Protein 1ZRX (pdb70)

Organism: Stomoxys calcitrans (NCBI:txid35570)

Solvent-accessible surface area: 3950 Å² total; per-residue (Å²): 250,52,156,134,145,117,117,67,146,93,52,111,131,57,116,91,67,114,47,95,100,66,64,84,84,158,60,72,64,89,116,53,49,65,22,55,56,83,118,89,77,166

CATH classification: 6.10.250.280

GO terms:
  GO:0050832 defense response to fungus (P, IDA)
  GO:0006805 xenobiotic metabolic process (P, IDA)
  GO:0005576 extracellular region (C, TAS)

InterPro domains:
  IPR021037 Stomoxyn [PF11585] (26-65)

Structure (mmCIF, N/CA/C/O backbone):
data_1ZRX
#
_entry.id   1ZRX
#
loop_
_atom_site.group_PDB
_atom_site.id
_atom_site.type_symbol
_atom_site.label_atom_id
_atom_site.label_alt_id
_atom_site.label_comp_id
_atom_site.label_asym_id
_atom_site.label_entity_id
_atom_site.label_seq_id
_atom_site.pdbx_PDB_ins_code
_atom_site.Cartn_x
_atom_site.Cartn_y
_atom_site.Cartn_z
_atom_site.occupancy
_atom_site.B_iso_or_equiv
_atom_site.auth_seq_id
_atom_site.auth_comp_id
_atom_site.auth_asym_id
_atom_site.auth_atom_id
_atom_site.pdbx_PDB_model_num
ATOM 1 N N . ARG A 1 1 ? -28.319 -11.138 4.707 1.00 0.00 1 ARG A N 1
ATOM 2 C CA . ARG A 1 1 ? -28.282 -10.702 3.281 1.00 0.00 1 ARG A CA 1
ATOM 3 C C . ARG A 1 1 ? -28.150 -9.184 3.174 1.00 0.00 1 ARG A C 1
ATOM 4 O O . ARG A 1 1 ? -28.909 -8.532 2.461 1.00 0.00 1 ARG A O 1
ATOM 27 N N . GLY A 1 2 ? -27.179 -8.629 3.893 1.00 0.00 2 GLY A N 1
ATOM 28 C CA . GLY A 1 2 ? -26.959 -7.195 3.870 1.00 0.00 2 GLY A CA 1
ATOM 29 C C . GLY A 1 2 ? -26.333 -6.723 2.574 1.00 0.00 2 GLY A C 1
ATOM 30 O O . GLY A 1 2 ? -25.762 -7.523 1.828 1.00 0.00 2 GLY A O 1
ATOM 3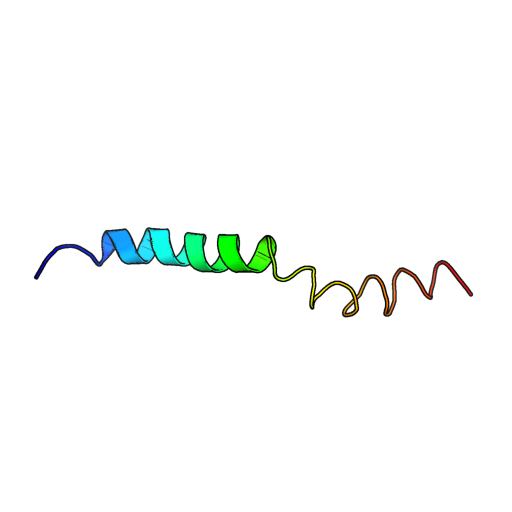4 N N . PHE A 1 3 ? -26.438 -5.422 2.309 1.00 0.00 3 PHE A N 1
ATOM 35 C CA . PHE A 1 3 ? -25.875 -4.823 1.100 1.00 0.00 3 PHE A CA 1
ATOM 36 C C . PHE A 1 3 ? -24.357 -4.646 1.221 1.00 0.00 3 PHE A C 1
ATOM 37 O O . PHE A 1 3 ? -23.816 -3.578 0.925 1.00 0.00 3 PHE A O 1
ATOM 54 N N . ARG A 1 4 ? -23.670 -5.704 1.643 1.00 0.00 4 ARG A N 1
ATOM 55 C CA . ARG A 1 4 ? -22.220 -5.669 1.790 1.00 0.00 4 ARG A CA 1
ATOM 56 C C . ARG A 1 4 ? -21.534 -5.530 0.439 1.00 0.00 4 ARG A C 1
ATOM 57 O O . ARG A 1 4 ? -20.320 -5.420 0.369 1.00 0.00 4 ARG A O 1
ATOM 78 N N . LYS A 1 5 ? -22.318 -5.520 -0.633 1.00 0.00 5 LYS A N 1
ATOM 79 C CA . LYS A 1 5 ? -21.767 -5.373 -1.970 1.00 0.00 5 LYS A CA 1
ATOM 80 C C . LYS A 1 5 ? -21.099 -4.007 -2.120 1.00 0.00 5 LYS A C 1
ATOM 81 O O . LYS A 1 5 ? -20.000 -3.902 -2.667 1.00 0.00 5 LYS A O 1
ATOM 100 N N . HIS A 1 6 ? -21.754 -2.956 -1.619 1.00 0.00 6 HIS A N 1
ATOM 101 C CA . HIS A 1 6 ? -21.178 -1.617 -1.708 1.00 0.00 6 HIS A CA 1
ATOM 102 C C . HIS A 1 6 ? -20.079 -1.446 -0.663 1.00 0.00 6 HIS A C 1
ATOM 103 O O . HIS A 1 6 ? -19.199 -0.602 -0.806 1.00 0.00 6 HIS A O 1
ATOM 118 N N . PHE A 1 7 ? -20.120 -2.283 0.371 1.00 0.00 7 PHE A N 1
ATOM 119 C CA . PHE A 1 7 ? -19.115 -2.251 1.425 1.00 0.00 7 PHE A CA 1
ATOM 120 C C . PHE A 1 7 ? -17.814 -2.869 0.920 1.00 0.00 7 PHE A C 1
ATOM 121 O O . PHE A 1 7 ? -16.730 -2.345 1.158 1.00 0.00 7 PHE A O 1
ATOM 138 N N . ASN A 1 8 ? -17.947 -3.981 0.206 1.00 0.00 8 ASN A N 1
ATOM 139 C CA . ASN A 1 8 ? -16.808 -4.692 -0.359 1.00 0.00 8 ASN A CA 1
ATOM 140 C C . ASN A 1 8 ? -16.057 -3.782 -1.318 1.00 0.00 8 ASN A C 1
ATOM 141 O O . ASN A 1 8 ? -14.842 -3.882 -1.469 1.00 0.00 8 ASN A O 1
ATOM 152 N N . LYS A 1 9 ? -16.794 -2.875 -1.950 1.00 0.00 9 LYS A N 1
ATOM 153 C CA . LYS A 1 9 ? -16.202 -1.918 -2.875 1.00 0.00 9 LYS A CA 1
ATOM 154 C C . LYS A 1 9 ? -15.184 -1.061 -2.131 1.00 0.00 9 LYS A C 1
ATOM 155 O O . LYS A 1 9 ? -14.082 -0.808 -2.619 1.00 0.00 9 LYS A O 1
ATOM 174 N N . LEU A 1 10 ? -15.559 -0.648 -0.925 1.00 0.00 10 LEU A N 1
ATOM 175 C CA . LEU A 1 10 ? -14.683 0.147 -0.076 1.00 0.00 10 LEU A CA 1
ATOM 176 C C . LEU A 1 10 ? -13.516 -0.726 0.347 1.00 0.00 10 LEU A C 1
ATOM 177 O O . LEU A 1 10 ? -12.367 -0.285 0.394 1.00 0.00 10 LEU A O 1
ATOM 193 N N . VAL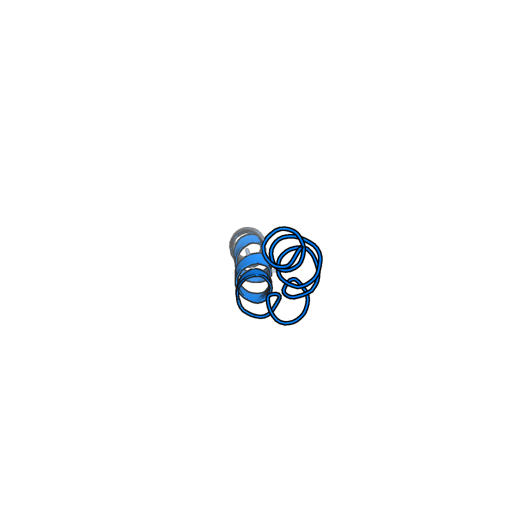 A 1 11 ? -13.840 -1.983 0.640 1.00 0.00 11 VAL A N 1
ATOM 194 C CA . VAL A 1 11 ? -12.851 -2.964 1.048 1.00 0.00 11 VAL A CA 1
ATOM 195 C C . VAL A 1 11 ? -11.769 -3.094 -0.010 1.00 0.00 11 VAL A C 1
ATOM 196 O O . VAL A 1 11 ? -10.612 -3.285 0.313 1.00 0.00 11 VAL A O 1
ATOM 209 N N . LYS A 1 12 ? -12.150 -2.968 -1.278 1.00 0.00 12 LYS A N 1
ATOM 210 C CA . LYS A 1 12 ? -11.190 -3.056 -2.375 1.00 0.00 12 LYS A CA 1
ATOM 211 C C . LYS A 1 12 ? -10.112 -1.994 -2.216 1.00 0.00 12 LYS A C 1
ATOM 212 O O . LYS A 1 12 ? -8.942 -2.220 -2.521 1.00 0.00 12 LYS A O 1
ATOM 231 N N . LYS A 1 13 ? -10.508 -0.841 -1.714 1.00 0.00 13 LYS A N 1
ATOM 232 C CA . LYS A 1 13 ? -9.573 0.241 -1.477 1.00 0.00 13 LYS A CA 1
ATOM 233 C C . LYS A 1 13 ? -8.788 -0.065 -0.205 1.00 0.00 13 LYS A C 1
ATOM 234 O O . LYS A 1 13 ? -7.586 0.178 -0.126 1.00 0.00 13 LYS A O 1
ATOM 253 N N . VAL A 1 14 ? -9.492 -0.627 0.775 1.00 0.00 14 VAL A N 1
ATOM 254 C CA . VAL A 1 14 ? -8.902 -1.000 2.055 1.00 0.00 14 VAL A CA 1
ATOM 255 C C . VAL A 1 14 ? -7.776 -2.020 1.891 1.00 0.00 14 VAL A C 1
ATOM 256 O O . VAL A 1 14 ? -6.748 -1.908 2.539 1.00 0.00 14 VAL A O 1
ATOM 269 N N . LYS A 1 15 ? -7.968 -3.017 1.030 1.00 0.00 15 LYS A N 1
ATOM 270 C CA . LYS A 1 15 ? -6.953 -4.040 0.822 1.00 0.00 15 LYS A CA 1
ATOM 271 C C . LYS A 1 15 ? -5.669 -3.401 0.316 1.00 0.00 15 LYS A C 1
ATOM 272 O O . LYS A 1 15 ? -4.572 -3.801 0.708 1.00 0.00 15 LYS A O 1
ATOM 291 N N . HIS A 1 16 ? -5.803 -2.375 -0.521 1.00 0.00 16 HIS A N 1
ATOM 292 C CA . HIS A 1 16 ? -4.634 -1.670 -1.020 1.00 0.00 16 HIS A CA 1
ATOM 293 C C . HIS A 1 16 ? -4.044 -0.817 0.088 1.00 0.00 16 HIS A C 1
ATOM 294 O O . HIS A 1 16 ? -2.842 -0.737 0.232 1.00 0.00 16 HIS A O 1
ATOM 309 N N . THR A 1 17 ? -4.902 -0.186 0.878 1.00 0.00 17 THR A N 1
ATOM 310 C CA . THR A 1 17 ? -4.445 0.648 1.980 1.00 0.00 17 THR A CA 1
ATOM 311 C C . THR A 1 17 ? -3.587 -0.174 2.932 1.00 0.00 17 THR A C 1
ATOM 312 O O . THR A 1 17 ? -2.518 0.257 3.357 1.00 0.00 17 THR A O 1
ATOM 323 N N . ILE A 1 18 ? -4.053 -1.377 3.240 1.00 0.00 18 ILE A N 1
ATOM 324 C CA . ILE A 1 18 ? -3.329 -2.278 4.118 1.00 0.00 18 ILE A CA 1
ATOM 325 C C . ILE A 1 18 ? -1.982 -2.629 3.500 1.00 0.00 18 ILE A C 1
ATOM 326 O O . ILE A 1 18 ? -0.946 -2.588 4.164 1.00 0.00 18 ILE A O 1
ATOM 342 N N . SER A 1 19 ? -2.011 -2.959 2.211 1.00 0.00 19 SER A N 1
ATOM 343 C CA . SER A 1 19 ? -0.801 -3.312 1.482 1.00 0.00 19 SER A CA 1
ATOM 344 C C . SER A 1 19 ? 0.159 -2.135 1.394 1.00 0.00 19 SER A C 1
ATOM 345 O O . SER A 1 19 ? 1.225 -2.179 1.926 1.00 0.00 19 SER A O 1
ATOM 353 N N . GLU A 1 20 ? -0.219 -1.096 0.690 1.00 0.00 20 GLU A N 1
ATOM 354 C CA . GLU A 1 20 ? 0.631 0.077 0.508 1.00 0.00 20 GLU A CA 1
ATOM 355 C C . GLU A 1 20 ? 1.328 0.520 1.802 1.00 0.00 20 GLU A C 1
ATOM 356 O O . GLU A 1 20 ? 2.465 0.987 1.764 1.00 0.00 20 GLU A O 1
ATOM 368 N N . THR A 1 21 ? 0.651 0.398 2.934 1.00 0.00 21 THR A N 1
ATOM 369 C CA . THR A 1 21 ? 1.228 0.823 4.208 1.00 0.00 21 THR A CA 1
ATOM 370 C C . THR A 1 21 ? 2.293 -0.149 4.750 1.00 0.00 21 THR A C 1
ATOM 371 O O . THR A 1 21 ? 3.380 0.276 5.138 1.00 0.00 21 THR A O 1
ATOM 382 N N . ALA A 1 22 ? 1.970 -1.439 4.826 1.00 0.00 22 ALA A N 1
ATOM 383 C CA . ALA A 1 22 ? 2.904 -2.433 5.390 1.00 0.00 22 ALA A CA 1
ATOM 384 C C . ALA A 1 22 ? 3.704 -3.217 4.341 1.00 0.00 22 ALA A C 1
ATOM 385 O O . ALA A 1 22 ? 4.640 -3.939 4.675 1.00 0.00 22 ALA A O 1
ATOM 392 N N . HIS A 1 23 ? 3.333 -3.090 3.088 1.00 0.00 23 HIS A N 1
ATOM 393 C CA . HIS A 1 23 ? 4.004 -3.819 2.012 1.00 0.00 23 HIS A CA 1
ATOM 394 C C . HIS A 1 23 ? 5.397 -3.277 1.768 1.00 0.00 23 HIS A C 1
ATOM 395 O O . HIS A 1 23 ? 6.175 -3.886 1.052 1.00 0.00 23 HIS A O 1
ATOM 410 N N . VAL A 1 24 ? 5.721 -2.147 2.384 1.00 0.00 24 VAL A N 1
ATOM 411 C CA . VAL A 1 24 ? 7.048 -1.560 2.235 1.00 0.00 24 VAL A CA 1
ATOM 412 C C . VAL A 1 24 ? 8.115 -2.516 2.753 1.00 0.00 24 VAL A C 1
ATOM 413 O O . VAL A 1 24 ? 9.231 -2.533 2.255 1.00 0.00 24 VAL A O 1
ATOM 426 N N . ALA A 1 25 ? 7.758 -3.323 3.745 1.00 0.00 25 ALA A N 1
ATOM 427 C CA . ALA A 1 25 ? 8.690 -4.294 4.313 1.00 0.00 25 ALA A CA 1
ATOM 428 C C . ALA A 1 25 ? 9.134 -5.302 3.253 1.00 0.00 25 ALA A C 1
ATOM 429 O O . ALA A 1 25 ? 10.181 -5.934 3.377 1.00 0.00 25 ALA A O 1
ATOM 436 N N . LYS A 1 26 ? 8.316 -5.449 2.218 1.00 0.00 26 LYS A N 1
ATOM 437 C CA . LYS A 1 26 ? 8.599 -6.377 1.125 1.00 0.00 26 LYS A CA 1
ATOM 438 C C . LYS A 1 26 ? 9.138 -5.627 -0.094 1.00 0.00 26 LYS A C 1
ATOM 439 O O . LYS A 1 26 ? 10.173 -5.975 -0.658 1.00 0.00 26 LYS A O 1
ATOM 458 N N . ASP A 1 27 ? 8.399 -4.600 -0.488 1.00 0.00 27 ASP A N 1
ATOM 459 C CA . ASP A 1 27 ? 8.730 -3.766 -1.633 1.00 0.00 27 ASP A CA 1
ATOM 460 C C . ASP A 1 27 ? 10.052 -3.041 -1.430 1.00 0.00 27 ASP A C 1
ATOM 461 O O . ASP A 1 27 ? 10.670 -2.576 -2.386 1.00 0.00 27 ASP A O 1
ATOM 470 N N . THR A 1 28 ? 10.475 -2.932 -0.177 1.00 0.00 28 THR A N 1
ATOM 471 C CA . THR A 1 28 ? 11.717 -2.245 0.147 1.00 0.00 28 THR A CA 1
ATOM 472 C C . THR A 1 28 ? 12.890 -2.796 -0.660 1.00 0.00 28 THR A C 1
ATOM 473 O O . THR A 1 28 ? 13.738 -2.036 -1.093 1.00 0.00 28 THR A O 1
ATOM 484 N N . ALA A 1 29 ? 12.942 -4.111 -0.853 1.00 0.00 29 ALA A N 1
ATOM 485 C CA . ALA A 1 29 ? 14.040 -4.722 -1.606 1.00 0.00 29 ALA A CA 1
ATOM 486 C C . ALA A 1 29 ? 13.624 -5.097 -3.027 1.00 0.00 29 ALA A C 1
ATOM 487 O O . ALA A 1 29 ? 14.282 -5.903 -3.683 1.00 0.00 29 ALA A O 1
ATOM 494 N N . VAL A 1 30 ? 12.545 -4.497 -3.506 1.00 0.00 30 VAL A N 1
ATOM 495 C CA . VAL A 1 30 ? 12.069 -4.759 -4.858 1.00 0.00 30 VAL A CA 1
ATOM 496 C C . VAL A 1 30 ? 12.724 -3.793 -5.835 1.00 0.00 30 VAL A C 1
ATOM 497 O O . VAL A 1 30 ? 13.202 -4.190 -6.896 1.00 0.00 30 VAL A O 1
ATOM 510 N N . ILE A 1 31 ? 12.751 -2.521 -5.459 1.00 0.00 31 ILE A N 1
ATOM 511 C CA . ILE A 1 31 ? 13.355 -1.489 -6.289 1.00 0.00 31 ILE A CA 1
ATOM 512 C C . ILE A 1 31 ? 14.318 -0.633 -5.476 1.00 0.00 31 ILE A C 1
ATOM 513 O O . ILE A 1 31 ? 15.419 -0.349 -5.923 1.00 0.00 31 ILE A O 1
ATOM 529 N N . ALA A 1 32 ? 13.905 -0.224 -4.283 1.00 0.00 32 ALA A N 1
ATOM 530 C CA . ALA A 1 32 ? 14.756 0.602 -3.431 1.00 0.00 32 ALA A CA 1
ATOM 531 C C . ALA A 1 32 ? 16.084 -0.098 -3.143 1.00 0.00 32 ALA A C 1
ATOM 532 O O . ALA A 1 32 ? 17.132 0.307 -3.636 1.00 0.00 32 ALA A O 1
ATOM 539 N N . GLY A 1 33 ? 16.026 -1.159 -2.360 1.00 0.00 33 GLY A N 1
ATOM 540 C CA . GLY A 1 33 ? 17.209 -1.918 -2.020 1.00 0.00 33 GLY A CA 1
ATOM 541 C C . GLY A 1 33 ? 17.526 -2.982 -3.047 1.00 0.00 33 GLY A C 1
ATOM 542 O O . GLY A 1 33 ? 18.018 -4.055 -2.703 1.00 0.00 33 GLY A O 1
ATOM 546 N N . SER A 1 34 ? 17.252 -2.688 -4.311 1.00 0.00 34 SER A N 1
ATOM 547 C CA . SER A 1 34 ? 17.522 -3.635 -5.382 1.00 0.00 34 SER A CA 1
ATOM 548 C C . SER A 1 34 ? 17.512 -2.926 -6.734 1.00 0.00 34 SER A C 1
ATOM 549 O O . SER A 1 34 ? 17.142 -3.501 -7.756 1.00 0.00 34 SER A O 1
ATOM 557 N N . GLY A 1 35 ? 17.938 -1.667 -6.723 1.00 0.00 35 GLY A N 1
ATOM 558 C CA . GLY A 1 35 ? 17.987 -0.885 -7.940 1.00 0.00 35 GLY A CA 1
ATOM 559 C C . GLY A 1 35 ? 18.345 0.560 -7.670 1.00 0.00 35 GLY A C 1
ATOM 560 O O . GLY A 1 35 ? 19.399 1.025 -8.074 1.00 0.00 35 GLY A O 1
ATOM 564 N N . ALA A 1 36 ? 17.465 1.267 -6.974 1.00 0.00 36 ALA A N 1
ATOM 565 C CA . ALA A 1 36 ? 17.682 2.668 -6.639 1.00 0.00 36 ALA A CA 1
ATOM 566 C C . ALA A 1 36 ? 18.927 2.841 -5.775 1.00 0.00 36 ALA A C 1
ATOM 567 O O . ALA A 1 36 ? 19.684 3.795 -5.938 1.00 0.00 36 ALA A O 1
ATOM 574 N N . ALA A 1 37 ? 19.126 1.912 -4.850 1.00 0.00 37 ALA A N 1
ATOM 575 C CA . ALA A 1 37 ? 20.275 1.958 -3.955 1.00 0.00 37 ALA A CA 1
ATOM 576 C C . ALA A 1 37 ? 21.558 1.570 -4.684 1.00 0.00 37 ALA A C 1
ATOM 577 O O . ALA A 1 37 ? 22.641 2.054 -4.357 1.00 0.00 37 ALA A O 1
ATOM 584 N N . VAL A 1 38 ? 21.427 0.684 -5.665 1.00 0.00 38 VAL A N 1
ATOM 585 C CA . VAL A 1 38 ? 22.575 0.213 -6.435 1.00 0.00 38 VAL A CA 1
ATOM 586 C C . VAL A 1 38 ? 23.070 1.278 -7.401 1.00 0.00 38 VAL A C 1
ATOM 587 O O . VAL A 1 38 ? 24.251 1.583 -7.443 1.00 0.00 38 VAL A O 1
ATOM 600 N N . VAL A 1 39 ? 22.155 1.835 -8.181 1.00 0.00 39 VAL A N 1
ATOM 601 C CA . VAL A 1 39 ? 22.506 2.862 -9.151 1.00 0.00 39 VAL A CA 1
ATOM 602 C C . VAL A 1 39 ? 23.169 4.040 -8.452 1.00 0.00 39 VAL A C 1
ATOM 603 O O . VAL A 1 39 ? 24.084 4.664 -8.988 1.00 0.00 39 VAL A O 1
ATOM 616 N N . ALA A 1 40 ? 22.708 4.323 -7.240 1.00 0.00 40 ALA A N 1
ATOM 617 C CA . ALA A 1 40 ? 23.263 5.406 -6.443 1.00 0.00 40 ALA A CA 1
ATOM 618 C C . ALA A 1 40 ? 24.599 4.987 -5.829 1.00 0.00 40 ALA A C 1
ATOM 619 O O . ALA A 1 40 ? 25.428 5.830 -5.494 1.00 0.00 40 ALA A O 1
ATOM 626 N N . ALA A 1 41 ? 24.793 3.679 -5.672 1.00 0.00 41 ALA A N 1
ATOM 627 C CA . ALA A 1 41 ? 26.026 3.153 -5.091 1.00 0.00 41 ALA A CA 1
ATOM 628 C C . ALA A 1 41 ? 27.156 3.110 -6.120 1.00 0.00 41 ALA A C 1
ATOM 629 O O . ALA A 1 41 ? 28.194 3.747 -5.940 1.00 0.00 41 ALA A O 1
ATOM 636 N N . THR A 1 42 ? 26.947 2.358 -7.195 1.00 0.00 42 THR A N 1
ATOM 637 C CA . THR A 1 42 ? 27.934 2.218 -8.256 1.00 0.00 42 THR A CA 1
ATOM 638 C C . THR A 1 42 ? 27.262 1.748 -9.547 1.00 0.00 42 THR A C 1
ATOM 639 O O . THR A 1 42 ? 26.481 0.773 -9.486 1.00 0.00 42 THR A O 1
ATOM 651 N N . ARG A 1 1 ? -31.100 -6.178 2.333 1.00 0.00 1 ARG A N 2
ATOM 652 C CA . ARG A 1 1 ? -30.306 -7.437 2.338 1.00 0.00 1 ARG A CA 2
ATOM 653 C C . ARG A 1 1 ? -29.163 -7.377 1.327 1.00 0.00 1 ARG A C 2
ATOM 654 O O . ARG A 1 1 ? -28.916 -8.332 0.593 1.00 0.00 1 ARG A O 2
ATOM 677 N N . GLY A 1 2 ? -28.464 -6.250 1.296 1.00 0.00 2 GLY A N 2
ATOM 678 C CA . GLY A 1 2 ? -27.357 -6.093 0.372 1.00 0.00 2 GLY A CA 2
ATOM 679 C C . GLY A 1 2 ? -26.523 -4.872 0.691 1.00 0.00 2 GLY A C 2
ATOM 680 O O . GLY A 1 2 ? -26.146 -4.121 -0.200 1.00 0.00 2 GLY A O 2
ATOM 684 N N . PHE A 1 3 ? -26.241 -4.676 1.972 1.00 0.00 3 PHE A N 2
ATOM 685 C CA . PHE A 1 3 ? -25.444 -3.535 2.415 1.00 0.00 3 PHE A CA 2
ATOM 686 C C . PHE A 1 3 ? -23.957 -3.781 2.163 1.00 0.00 3 PHE A C 2
ATOM 687 O O . PHE A 1 3 ? -23.166 -2.844 2.056 1.00 0.00 3 PHE A O 2
ATOM 704 N N . ARG A 1 4 ? -23.587 -5.052 2.078 1.00 0.00 4 ARG A N 2
ATOM 705 C CA . ARG A 1 4 ? -22.202 -5.441 1.854 1.00 0.00 4 ARG A CA 2
ATOM 706 C C . ARG A 1 4 ? -21.654 -4.872 0.545 1.00 0.00 4 ARG A C 2
ATOM 707 O O . ARG A 1 4 ? -20.448 -4.801 0.364 1.00 0.00 4 ARG A O 2
ATOM 728 N N . LYS A 1 5 ? -22.536 -4.486 -0.369 1.00 0.00 5 LYS A N 2
ATOM 729 C CA . LYS A 1 5 ? -22.106 -3.947 -1.661 1.00 0.00 5 LYS A CA 2
ATOM 730 C C . LYS A 1 5 ? -21.143 -2.766 -1.504 1.00 0.00 5 LYS A C 2
ATOM 731 O O . LYS A 1 5 ? -20.093 -2.733 -2.148 1.00 0.00 5 LYS A O 2
ATOM 750 N N . HIS A 1 6 ? -21.491 -1.793 -0.660 1.00 0.00 6 HIS A N 2
ATOM 751 C CA . HIS A 1 6 ? -20.618 -0.638 -0.476 1.00 0.00 6 HIS A CA 2
ATOM 752 C C . HIS A 1 6 ? -19.376 -1.023 0.314 1.00 0.00 6 HIS A C 2
ATOM 753 O O . HIS A 1 6 ? -18.338 -0.390 0.182 1.00 0.00 6 HIS A O 2
ATOM 768 N N . PHE A 1 7 ? -19.483 -2.086 1.107 1.00 0.00 7 PHE A N 2
ATOM 769 C CA . PHE A 1 7 ? -18.355 -2.569 1.892 1.00 0.00 7 PHE A CA 2
ATOM 770 C C . PHE A 1 7 ? -17.311 -3.192 0.975 1.00 0.00 7 PHE A C 2
ATOM 771 O O . PHE A 1 7 ? -16.129 -2.898 1.080 1.00 0.00 7 PHE A O 2
ATOM 788 N N . ASN A 1 8 ? -17.771 -4.041 0.063 1.00 0.00 8 ASN A N 2
ATOM 789 C CA . ASN A 1 8 ? -16.896 -4.701 -0.892 1.00 0.00 8 ASN A CA 2
ATOM 790 C C . ASN A 1 8 ? -16.209 -3.661 -1.756 1.00 0.00 8 ASN A C 2
ATOM 791 O O . ASN A 1 8 ? -15.050 -3.817 -2.125 1.00 0.00 8 ASN A O 2
ATOM 802 N N . LYS A 1 9 ? -16.936 -2.586 -2.058 1.00 0.00 9 LYS A N 2
ATOM 803 C CA . LYS A 1 9 ? -16.398 -1.498 -2.861 1.00 0.00 9 LYS A CA 2
ATOM 804 C C . LYS A 1 9 ? -15.186 -0.916 -2.158 1.00 0.00 9 LYS A C 2
ATOM 805 O O . LYS A 1 9 ? -14.180 -0.583 -2.789 1.00 0.00 9 LYS A O 2
ATOM 824 N N . LEU A 1 10 ? -15.281 -0.829 -0.836 1.00 0.00 10 LEU A N 2
ATOM 825 C CA . LEU A 1 10 ? -14.181 -0.333 -0.042 1.00 0.00 10 LEU A CA 2
ATOM 826 C C . LEU A 1 10 ? -13.072 -1.340 -0.124 1.00 0.00 10 LEU A C 2
ATOM 827 O O . LEU A 1 10 ? -11.977 -0.994 -0.450 1.00 0.00 10 LEU A O 2
ATOM 843 N N . VAL A 1 11 ? -13.416 -2.592 0.163 1.00 0.00 11 VAL A N 2
ATOM 844 C CA . VAL A 1 11 ? -12.491 -3.722 0.139 1.00 0.00 11 VAL A CA 2
ATOM 845 C C . VAL A 1 11 ? -11.655 -3.776 -1.137 1.00 0.00 11 VAL A C 2
ATOM 846 O O . VAL A 1 11 ? -10.486 -4.140 -1.095 1.00 0.00 11 VAL A O 2
ATOM 859 N N . LYS A 1 12 ? -12.245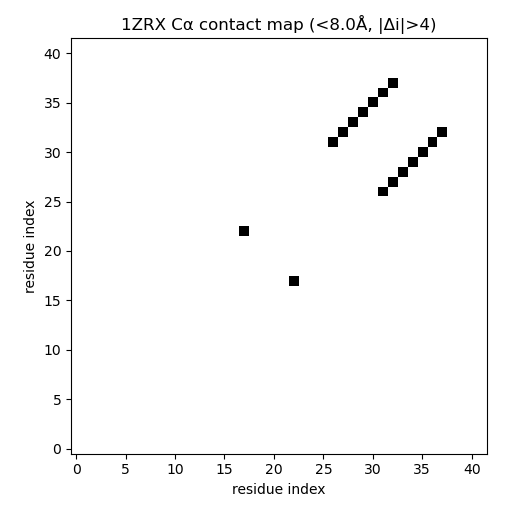 -3.411 -2.267 1.00 0.00 12 LYS A N 2
ATOM 860 C CA . LYS A 1 12 ? -11.514 -3.423 -3.532 1.00 0.00 12 LYS A CA 2
ATOM 861 C C . LYS A 1 12 ? -10.263 -2.554 -3.416 1.00 0.00 12 LYS A C 2
ATOM 862 O O . LYS A 1 12 ? -9.214 -2.868 -3.976 1.00 0.00 12 LYS A O 2
ATOM 881 N N . LYS A 1 13 ? -10.395 -1.463 -2.680 1.00 0.00 13 LYS A N 2
ATOM 882 C CA . LYS A 1 13 ? -9.299 -0.529 -2.465 1.00 0.00 13 LYS A CA 2
ATOM 883 C C . LYS A 1 13 ? -8.594 -0.798 -1.125 1.00 0.00 13 LYS A C 2
ATOM 884 O O . LYS A 1 13 ? -7.381 -0.661 -1.006 1.00 0.00 13 LYS A O 2
ATOM 903 N N . VAL A 1 14 ? -9.381 -1.182 -0.137 1.00 0.00 14 VAL A N 2
ATOM 904 C CA . VAL A 1 14 ? -8.927 -1.476 1.211 1.00 0.00 14 VAL A CA 2
ATOM 905 C C . VAL A 1 14 ? -7.929 -2.615 1.217 1.00 0.00 14 VAL A C 2
ATOM 906 O O . VAL A 1 14 ? -6.976 -2.588 1.969 1.00 0.00 14 VAL A O 2
ATOM 919 N N . LYS A 1 15 ? -8.131 -3.604 0.360 1.00 0.00 15 LYS A N 2
ATOM 920 C CA . LYS A 1 15 ? -7.203 -4.722 0.285 1.00 0.00 15 LYS A CA 2
ATOM 921 C C . LYS A 1 15 ? -5.820 -4.194 -0.065 1.00 0.00 15 LYS A C 2
ATOM 922 O O . LYS A 1 15 ? -4.807 -4.662 0.455 1.00 0.00 15 LYS A O 2
ATOM 941 N N . HIS A 1 16 ? -5.795 -3.190 -0.938 1.00 0.00 16 HIS A N 2
ATOM 942 C CA . HIS A 1 16 ? -4.548 -2.565 -1.348 1.00 0.00 16 HIS A CA 2
ATOM 943 C C . HIS A 1 16 ? -4.007 -1.703 -0.219 1.00 0.00 16 HIS A C 2
ATOM 944 O O . HIS A 1 16 ? -2.816 -1.694 0.040 1.00 0.00 16 HIS A O 2
ATOM 959 N N . THR A 1 17 ? -4.904 -0.982 0.448 1.00 0.00 17 THR A N 2
ATOM 960 C CA . THR A 1 17 ? -4.535 -0.108 1.556 1.00 0.00 17 THR A CA 2
ATOM 961 C C . THR A 1 17 ? -3.868 -0.902 2.676 1.00 0.00 17 THR A C 2
ATOM 962 O O . THR A 1 17 ? -2.838 -0.497 3.211 1.00 0.00 17 THR A O 2
ATOM 973 N N . ILE A 1 18 ? -4.455 -2.044 3.008 1.00 0.00 18 ILE A N 2
ATOM 974 C CA . ILE A 1 18 ? -3.928 -2.916 4.047 1.00 0.00 18 ILE A CA 2
ATOM 975 C C . ILE A 1 18 ? -2.519 -3.354 3.682 1.00 0.00 18 ILE A C 2
ATOM 976 O O . ILE A 1 18 ? -1.620 -3.369 4.522 1.00 0.00 18 ILE A O 2
ATOM 992 N N . SER A 1 19 ? -2.333 -3.690 2.410 1.00 0.00 19 SER A N 2
ATOM 993 C CA . SER A 1 19 ? -1.030 -4.106 1.923 1.00 0.00 19 SER A CA 2
ATOM 994 C C . SER A 1 19 ? -0.052 -2.946 1.970 1.00 0.00 19 SER A C 2
ATOM 995 O O . SER A 1 19 ? 1.077 -3.120 2.352 1.00 0.00 19 SER A O 2
ATOM 1003 N N . GLU A 1 20 ? -0.507 -1.767 1.567 1.00 0.00 20 GLU A N 2
ATOM 1004 C CA . GLU A 1 20 ? 0.329 -0.566 1.543 1.00 0.00 20 GLU A CA 2
ATOM 1005 C C . GLU A 1 20 ? 0.977 -0.306 2.894 1.00 0.00 20 GLU A C 2
ATOM 1006 O O . GLU A 1 20 ? 2.178 -0.052 2.984 1.00 0.00 20 GLU A O 2
ATOM 1018 N N . THR A 1 21 ? 0.160 -0.349 3.935 1.00 0.00 21 THR A N 2
ATOM 1019 C CA . THR A 1 21 ? 0.619 -0.090 5.292 1.00 0.00 21 THR A CA 2
ATOM 1020 C C . THR A 1 21 ? 1.819 -0.960 5.684 1.00 0.00 21 THR A C 2
ATOM 1021 O O . THR A 1 21 ? 2.737 -0.491 6.352 1.00 0.00 21 THR A O 2
ATOM 1032 N N . ALA A 1 22 ? 1.799 -2.227 5.292 1.00 0.00 22 ALA A N 2
ATOM 1033 C CA . ALA A 1 22 ? 2.879 -3.152 5.639 1.00 0.00 22 ALA A CA 2
ATOM 1034 C C . ALA A 1 22 ? 3.952 -3.260 4.551 1.00 0.00 22 ALA A C 2
ATOM 1035 O O . ALA A 1 22 ? 5.116 -3.533 4.839 1.00 0.00 22 ALA A O 2
ATOM 1042 N N . HIS A 1 23 ? 3.546 -3.077 3.308 1.00 0.00 23 HIS A N 2
ATOM 1043 C CA . HIS A 1 23 ? 4.446 -3.200 2.168 1.00 0.00 23 HIS A CA 2
ATOM 1044 C C . HIS A 1 23 ? 5.337 -1.977 2.000 1.00 0.00 23 HIS A C 2
ATOM 1045 O O . HIS A 1 23 ? 6.088 -1.895 1.042 1.00 0.00 23 HIS A O 2
ATOM 1060 N N . VAL A 1 24 ? 5.269 -1.042 2.940 1.00 0.00 24 VAL A N 2
ATOM 1061 C CA . VAL A 1 24 ? 6.105 0.156 2.878 1.00 0.00 24 VAL A CA 2
ATOM 1062 C C . VAL A 1 24 ? 7.584 -0.205 2.945 1.00 0.00 24 VAL A C 2
ATOM 1063 O O . VAL A 1 24 ? 8.430 0.517 2.427 1.00 0.00 24 VAL A O 2
ATOM 1076 N N . ALA A 1 25 ? 7.891 -1.325 3.586 1.00 0.00 25 ALA A N 2
ATOM 1077 C CA . ALA A 1 25 ? 9.272 -1.766 3.704 1.00 0.00 25 ALA A CA 2
ATOM 1078 C C 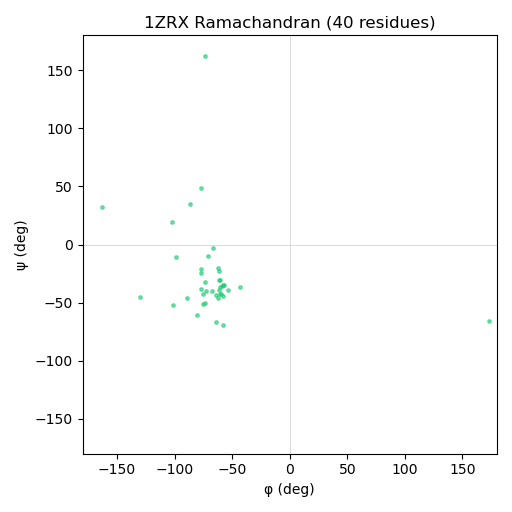. ALA A 1 25 ? 9.824 -2.149 2.336 1.00 0.00 25 ALA A C 2
ATOM 1079 O O . ALA A 1 25 ? 10.930 -1.758 1.966 1.00 0.00 25 ALA A O 2
ATOM 1086 N N . LYS A 1 26 ? 9.038 -2.917 1.585 1.00 0.00 26 LYS A N 2
ATOM 1087 C CA . LYS A 1 26 ? 9.446 -3.359 0.253 1.00 0.00 26 LYS A CA 2
ATOM 1088 C C . LYS A 1 26 ? 9.314 -2.226 -0.767 1.00 0.00 26 LYS A C 2
ATOM 1089 O O . LYS A 1 26 ? 10.126 -2.103 -1.682 1.00 0.00 26 LYS A O 2
ATOM 1108 N N . ASP A 1 27 ? 8.275 -1.413 -0.605 1.00 0.00 27 ASP A N 2
ATOM 1109 C CA . ASP A 1 27 ? 8.003 -0.296 -1.507 1.00 0.00 27 ASP A CA 2
ATOM 1110 C C . ASP A 1 27 ? 8.472 1.033 -0.922 1.00 0.00 27 ASP A C 2
ATOM 1111 O O . ASP A 1 27 ? 7.959 2.088 -1.291 1.00 0.00 27 ASP A O 2
ATOM 1120 N N . THR A 1 28 ? 9.435 0.990 -0.010 1.00 0.00 28 THR A N 2
ATOM 1121 C CA . THR A 1 28 ? 9.935 2.217 0.606 1.00 0.00 28 THR A CA 2
ATOM 1122 C C . THR A 1 28 ? 10.522 3.146 -0.453 1.00 0.00 28 THR A C 2
ATOM 1123 O O . THR A 1 28 ? 10.380 4.367 -0.378 1.00 0.00 28 THR A O 2
ATOM 1134 N N . ALA A 1 29 ? 11.177 2.552 -1.446 1.00 0.00 29 ALA A N 2
ATOM 1135 C CA . ALA A 1 29 ? 11.784 3.309 -2.529 1.00 0.00 29 ALA A CA 2
ATOM 1136 C C . ALA A 1 29 ? 12.103 2.391 -3.701 1.00 0.00 29 ALA A C 2
ATOM 1137 O O . ALA A 1 29 ? 13.132 2.532 -4.349 1.00 0.00 29 ALA A O 2
ATOM 1144 N N . VAL A 1 30 ? 11.207 1.446 -3.966 1.00 0.00 30 VAL A N 2
ATOM 1145 C CA . VAL A 1 30 ? 11.398 0.510 -5.068 1.00 0.00 30 VAL A CA 2
ATOM 1146 C C . VAL A 1 30 ? 11.288 1.245 -6.400 1.00 0.00 30 VAL A C 2
ATOM 1147 O O . VAL A 1 30 ? 12.082 1.020 -7.317 1.00 0.00 30 VAL A O 2
ATOM 1160 N N . ILE A 1 31 ? 10.320 2.155 -6.483 1.00 0.00 31 ILE A N 2
ATOM 1161 C CA . ILE A 1 31 ? 10.130 2.955 -7.687 1.00 0.00 31 ILE A CA 2
ATOM 1162 C C . ILE A 1 31 ? 11.347 3.849 -7.893 1.00 0.00 31 ILE A C 2
ATOM 1163 O O . ILE A 1 31 ? 11.844 4.010 -9.009 1.00 0.00 31 ILE A O 2
ATOM 1179 N N . ALA A 1 32 ? 11.826 4.426 -6.796 1.00 0.00 32 ALA A N 2
ATOM 1180 C CA . ALA A 1 32 ? 12.989 5.302 -6.832 1.00 0.00 32 ALA A CA 2
ATOM 1181 C C . ALA A 1 32 ? 14.235 4.532 -7.256 1.00 0.00 32 ALA A C 2
ATOM 1182 O O . ALA A 1 32 ? 15.016 4.998 -8.078 1.00 0.00 32 ALA A O 2
ATOM 1189 N N . GLY A 1 33 ? 14.404 3.348 -6.691 1.00 0.00 33 GLY A N 2
ATOM 1190 C CA . GLY A 1 33 ? 15.547 2.518 -7.011 1.00 0.00 33 GLY A CA 2
ATOM 1191 C C . GLY A 1 33 ? 15.576 2.120 -8.471 1.00 0.00 33 GLY A C 2
ATOM 1192 O O . GLY A 1 33 ? 16.636 2.102 -9.093 1.00 0.00 33 GLY A O 2
ATOM 1196 N N . SER A 1 34 ? 14.409 1.798 -9.015 1.00 0.00 34 SER A N 2
ATOM 1197 C CA . SER A 1 34 ? 14.301 1.390 -10.412 1.00 0.00 34 SER A CA 2
ATOM 1198 C C . SER A 1 34 ? 13.735 2.511 -11.283 1.00 0.00 34 SER A C 2
ATOM 1199 O O . SER A 1 34 ? 12.715 2.337 -11.950 1.00 0.00 34 SER A O 2
ATOM 1207 N N . GLY A 1 35 ? 14.404 3.660 -11.282 1.00 0.00 35 GLY A N 2
ATOM 1208 C CA . GLY A 1 35 ? 13.950 4.778 -12.093 1.00 0.00 35 GLY A CA 2
ATOM 1209 C C . GLY A 1 35 ? 14.557 6.098 -11.665 1.00 0.00 35 GLY A C 2
ATOM 1210 O O . GLY A 1 35 ? 15.242 6.761 -12.446 1.00 0.00 35 GLY A O 2
ATOM 1214 N N . ALA A 1 36 ? 14.306 6.478 -10.418 1.00 0.00 36 ALA A N 2
ATOM 1215 C CA . ALA A 1 36 ? 14.823 7.729 -9.878 1.00 0.00 36 ALA A CA 2
ATOM 1216 C C . ALA A 1 36 ? 16.340 7.700 -9.762 1.00 0.00 36 ALA A C 2
ATOM 1217 O O . ALA A 1 36 ? 16.992 8.723 -9.921 1.00 0.00 36 ALA A O 2
ATOM 1224 N N . ALA A 1 37 ? 16.897 6.527 -9.480 1.00 0.00 37 ALA A N 2
ATOM 1225 C CA . ALA A 1 37 ? 18.342 6.380 -9.340 1.00 0.00 37 ALA A CA 2
ATOM 1226 C C . ALA A 1 37 ? 19.057 6.818 -10.614 1.00 0.00 37 ALA A C 2
ATOM 1227 O O . ALA A 1 37 ? 20.102 7.461 -10.559 1.00 0.00 37 ALA A O 2
ATOM 1234 N N . VAL A 1 38 ? 18.480 6.475 -11.761 1.00 0.00 38 VAL A N 2
ATOM 1235 C CA . VAL A 1 38 ? 19.057 6.845 -13.050 1.00 0.00 38 VAL A CA 2
ATOM 1236 C C . VAL A 1 38 ? 19.014 8.358 -13.232 1.00 0.00 38 VAL A C 2
ATOM 1237 O O . VAL A 1 38 ? 19.986 8.973 -13.664 1.00 0.00 38 VAL A O 2
ATOM 1250 N N . VAL A 1 39 ? 17.873 8.947 -12.888 1.00 0.00 39 VAL A N 2
ATOM 1251 C CA . VAL A 1 39 ? 17.680 10.389 -12.999 1.00 0.00 39 VAL A CA 2
ATOM 1252 C C . VAL A 1 39 ? 18.622 11.139 -12.060 1.00 0.00 39 VAL A C 2
ATOM 1253 O O . VAL A 1 39 ? 19.136 12.200 -12.395 1.00 0.00 39 VAL A O 2
ATOM 1266 N N . ALA A 1 40 ? 18.842 10.572 -10.882 1.00 0.00 40 ALA A N 2
ATOM 1267 C CA . ALA A 1 40 ? 19.719 11.173 -9.888 1.00 0.00 40 ALA A CA 2
ATOM 1268 C C . ALA A 1 40 ? 21.172 11.106 -10.337 1.00 0.00 40 ALA A C 2
ATOM 1269 O O . ALA A 1 40 ? 21.941 12.042 -10.133 1.00 0.00 40 ALA A O 2
ATOM 1276 N N . ALA A 1 41 ? 21.539 9.982 -10.942 1.00 0.00 41 ALA A N 2
ATOM 1277 C CA . ALA A 1 41 ? 22.901 9.771 -11.419 1.00 0.00 41 ALA A CA 2
ATOM 1278 C C . ALA A 1 41 ? 23.241 10.712 -12.570 1.00 0.00 41 ALA A C 2
ATOM 1279 O O . ALA A 1 41 ? 24.338 11.267 -12.627 1.00 0.00 41 ALA A O 2
ATOM 1286 N N . THR A 1 42 ? 22.296 10.881 -13.487 1.00 0.00 42 THR A N 2
ATOM 1287 C CA . THR A 1 42 ? 22.496 11.751 -14.639 1.00 0.00 42 THR A CA 2
ATOM 1288 C C . THR A 1 42 ? 22.529 13.222 -14.228 1.00 0.00 42 THR A C 2
ATOM 1289 O O . THR A 1 42 ? 21.974 13.558 -13.161 1.00 0.00 42 THR A O 2
ATOM 1301 N N . ARG A 1 1 ? -31.251 -5.746 5.043 1.00 0.00 1 ARG A N 3
ATOM 1302 C CA . ARG A 1 1 ? -29.786 -5.546 5.210 1.00 0.00 1 ARG A CA 3
ATOM 1303 C C . ARG A 1 1 ? -29.050 -5.764 3.893 1.00 0.00 1 ARG A C 3
ATOM 1304 O O . ARG A 1 1 ? -29.421 -6.630 3.102 1.00 0.00 1 ARG A O 3
ATOM 1327 N N . GLY A 1 2 ? -28.016 -4.965 3.670 1.00 0.00 2 GLY A N 3
ATOM 1328 C CA . GLY A 1 2 ? -27.234 -5.062 2.454 1.00 0.00 2 GLY A CA 3
ATOM 1329 C C . GLY A 1 2 ? -26.045 -4.131 2.502 1.00 0.00 2 GLY A C 3
ATOM 1330 O O . GLY A 1 2 ? -25.777 -3.397 1.558 1.00 0.00 2 GLY A O 3
ATOM 1334 N N . PHE A 1 3 ? -25.348 -4.148 3.630 1.00 0.00 3 PHE A N 3
ATOM 1335 C CA . PHE A 1 3 ? -24.189 -3.288 3.836 1.00 0.00 3 PHE A CA 3
ATOM 1336 C C . PHE A 1 3 ? -23.003 -3.735 2.994 1.00 0.00 3 PHE A C 3
ATOM 1337 O O . PHE A 1 3 ? -22.117 -2.946 2.694 1.00 0.00 3 PHE A O 3
ATOM 1354 N N . ARG A 1 4 ? -22.980 -5.004 2.624 1.00 0.00 4 ARG A N 3
ATOM 1355 C CA . ARG A 1 4 ? -21.878 -5.539 1.829 1.00 0.00 4 ARG A CA 3
ATOM 1356 C C . ARG A 1 4 ? -21.742 -4.840 0.475 1.00 0.00 4 ARG A C 3
ATOM 1357 O O . ARG A 1 4 ? -20.657 -4.820 -0.100 1.00 0.00 4 ARG A O 3
ATOM 1378 N N . LYS A 1 5 ? -22.829 -4.279 -0.047 1.00 0.00 5 LYS A N 3
ATOM 1379 C CA . LYS A 1 5 ? -22.769 -3.610 -1.346 1.00 0.00 5 LYS A CA 3
ATOM 1380 C C . LYS A 1 5 ? -21.786 -2.433 -1.332 1.00 0.00 5 LYS A C 3
ATOM 1381 O O . LYS A 1 5 ? -20.962 -2.309 -2.237 1.00 0.00 5 LYS A O 3
ATOM 1400 N N . HIS A 1 6 ? -21.854 -1.572 -0.312 1.00 0.00 6 HIS A N 3
ATOM 1401 C CA . HIS A 1 6 ? -20.928 -0.437 -0.249 1.00 0.00 6 HIS A CA 3
ATOM 1402 C C . HIS A 1 6 ? -19.635 -0.831 0.461 1.00 0.00 6 HIS A C 3
ATOM 1403 O O . HIS A 1 6 ? -18.586 -0.228 0.242 1.00 0.00 6 HIS A O 3
ATOM 1418 N N . PHE A 1 7 ? -19.709 -1.872 1.283 1.00 0.00 7 PHE A N 3
ATOM 1419 C CA . PHE A 1 7 ? -18.538 -2.372 1.995 1.00 0.00 7 PHE A CA 3
ATOM 1420 C C . PHE A 1 7 ? -17.555 -2.974 0.994 1.00 0.00 7 PHE A C 3
ATOM 1421 O O . PHE A 1 7 ? -16.343 -2.801 1.107 1.00 0.00 7 PHE A O 3
ATOM 1438 N N . ASN A 1 8 ? -18.109 -3.665 0.004 1.00 0.00 8 ASN A N 3
ATOM 1439 C CA . ASN A 1 8 ? -17.325 -4.299 -1.051 1.00 0.00 8 ASN A CA 3
ATOM 1440 C C . ASN A 1 8 ? -16.535 -3.246 -1.821 1.00 0.00 8 ASN A C 3
ATOM 1441 O O . ASN A 1 8 ? -15.455 -3.519 -2.339 1.00 0.00 8 ASN A O 3
ATOM 1452 N N . LYS A 1 9 ? -17.075 -2.032 -1.872 1.00 0.00 9 LYS A N 3
ATOM 1453 C CA . LYS A 1 9 ? -16.408 -0.929 -2.553 1.00 0.00 9 LYS A CA 3
ATOM 1454 C C . LYS A 1 9 ? -15.108 -0.606 -1.825 1.00 0.00 9 LYS A C 3
ATOM 1455 O O . LYS A 1 9 ? -14.071 -0.361 -2.446 1.00 0.00 9 LYS A O 3
ATOM 1474 N N . LEU A 1 10 ? -15.169 -0.643 -0.494 1.00 0.00 10 LEU A N 3
ATOM 1475 C CA . LEU A 1 10 ? -13.994 -0.394 0.333 1.00 0.00 10 LEU A CA 3
ATOM 1476 C C . LEU A 1 10 ? -13.005 -1.521 0.103 1.00 0.00 10 LEU A C 3
ATOM 1477 O O . LEU A 1 10 ? -11.804 -1.304 -0.028 1.00 0.00 10 LEU A O 3
ATOM 1493 N N . VAL A 1 11 ? -13.556 -2.729 0.052 1.00 0.00 11 VAL A N 3
ATOM 1494 C CA . VAL A 1 11 ? -12.797 -3.952 -0.167 1.00 0.00 11 VAL A CA 3
ATOM 1495 C C . VAL A 1 11 ? -12.031 -3.899 -1.483 1.00 0.00 11 VAL A C 3
ATOM 1496 O O . VAL A 1 11 ? -10.907 -4.392 -1.583 1.00 0.00 11 VAL A O 3
ATOM 1509 N N . LYS A 1 12 ? -12.645 -3.295 -2.490 1.00 0.00 12 LYS A N 3
ATOM 1510 C CA . LYS A 1 12 ? -12.024 -3.177 -3.800 1.00 0.00 12 LYS A CA 3
ATOM 1511 C C . LYS A 1 12 ? -10.672 -2.487 -3.676 1.00 0.00 12 LYS A C 3
ATOM 1512 O O . LYS A 1 12 ? -9.709 -2.852 -4.349 1.00 0.00 12 LYS A O 3
ATOM 1531 N N . LYS A 1 13 ? -10.612 -1.498 -2.796 1.00 0.00 13 LYS A N 3
ATOM 1532 C CA . LYS A 1 13 ? -9.383 -0.758 -2.552 1.00 0.00 13 LYS A CA 3
ATOM 1533 C C . LYS A 1 13 ? -8.568 -1.425 -1.445 1.00 0.00 13 LYS A C 3
ATOM 1534 O O . LYS A 1 13 ? -7.346 -1.288 -1.395 1.00 0.00 13 LYS A O 3
ATOM 1553 N N . VAL A 1 14 ? -9.260 -2.120 -0.546 1.00 0.00 14 VAL A N 3
ATOM 1554 C CA . VAL A 1 14 ? -8.622 -2.778 0.586 1.00 0.00 14 VAL A CA 3
ATOM 1555 C C . VAL A 1 14 ? -7.445 -3.637 0.143 1.00 0.00 14 VAL A C 3
ATOM 1556 O O . VAL A 1 14 ? -6.479 -3.774 0.869 1.00 0.00 14 VAL A O 3
ATOM 1569 N N . LYS A 1 15 ? -7.524 -4.206 -1.054 1.00 0.00 15 LYS A N 3
ATOM 1570 C CA . LYS A 1 15 ? -6.433 -5.035 -1.567 1.00 0.00 15 LYS A CA 3
ATOM 1571 C C . LYS A 1 15 ? -5.132 -4.231 -1.605 1.00 0.00 15 LYS A C 3
ATOM 1572 O O . LYS A 1 15 ? -4.057 -4.739 -1.282 1.00 0.00 15 LYS A O 3
ATOM 1591 N N . HIS A 1 16 ? -5.240 -2.964 -1.988 1.00 0.00 16 HIS A N 3
ATOM 1592 C CA . HIS A 1 16 ? -4.084 -2.082 -2.044 1.00 0.00 16 HIS A CA 3
ATOM 1593 C C . HIS A 1 16 ? -3.734 -1.597 -0.644 1.00 0.00 16 HIS A C 3
ATOM 1594 O O . HIS A 1 16 ? -2.570 -1.470 -0.300 1.00 0.00 16 HIS A O 3
ATOM 1609 N N . THR A 1 17 ? -4.765 -1.324 0.152 1.00 0.00 17 THR A N 3
ATOM 1610 C CA . THR A 1 17 ? -4.593 -0.845 1.519 1.00 0.00 17 THR A CA 3
ATOM 1611 C C . THR A 1 17 ? -3.800 -1.843 2.361 1.00 0.00 17 THR A C 3
ATOM 1612 O O . THR A 1 17 ? -2.890 -1.466 3.089 1.00 0.00 17 THR A O 3
ATOM 1623 N N . ILE A 1 18 ? -4.145 -3.116 2.245 1.00 0.00 18 ILE A N 3
ATOM 1624 C CA . ILE A 1 18 ? -3.472 -4.174 2.981 1.00 0.00 18 ILE A CA 3
ATOM 1625 C C . ILE A 1 18 ? -1.990 -4.170 2.643 1.00 0.00 18 ILE A C 3
ATOM 1626 O O . ILE A 1 18 ? -1.136 -4.272 3.524 1.00 0.00 18 ILE A O 3
ATOM 1642 N N . SER A 1 19 ? -1.695 -4.028 1.356 1.00 0.00 19 SER A N 3
ATOM 1643 C CA . SER A 1 19 ? -0.320 -3.989 0.894 1.00 0.00 19 SER A CA 3
ATOM 1644 C C . SER A 1 19 ? 0.378 -2.745 1.416 1.00 0.00 19 SER A C 3
ATOM 1645 O O . SER A 1 19 ? 1.452 -2.829 1.946 1.00 0.00 19 SER A O 3
ATOM 1653 N N . GLU A 1 20 ? -0.247 -1.592 1.257 1.00 0.00 20 GLU A N 3
ATOM 1654 C CA . GLU A 1 20 ? 0.324 -0.324 1.709 1.00 0.00 20 GLU A CA 3
ATOM 1655 C C . GLU A 1 20 ? 0.720 -0.382 3.182 1.00 0.00 20 GLU A C 3
ATOM 1656 O O . GLU A 1 20 ? 1.805 0.053 3.563 1.00 0.00 20 GLU A O 3
ATOM 1668 N N . THR A 1 21 ? -0.183 -0.900 3.999 1.00 0.00 21 THR A N 3
ATOM 1669 C CA . THR A 1 21 ? 0.029 -0.997 5.439 1.00 0.00 21 THR A CA 3
ATOM 1670 C C . THR A 1 21 ? 1.355 -1.671 5.801 1.00 0.00 21 THR A C 3
ATOM 1671 O O . THR A 1 21 ? 2.041 -1.232 6.719 1.00 0.00 21 THR A O 3
ATOM 1682 N N . ALA A 1 22 ? 1.704 -2.748 5.105 1.00 0.00 22 ALA A N 3
ATOM 1683 C CA . ALA A 1 22 ? 2.944 -3.474 5.401 1.00 0.00 22 ALA A CA 3
ATOM 1684 C C . ALA A 1 22 ? 4.097 -3.092 4.467 1.00 0.00 22 ALA A C 3
ATOM 1685 O O . ALA A 1 22 ? 5.256 -3.041 4.874 1.00 0.00 22 ALA A O 3
ATOM 1692 N N . HIS A 1 23 ? 3.772 -2.868 3.210 1.00 0.00 23 HIS A N 3
ATOM 1693 C CA . HIS A 1 23 ? 4.764 -2.538 2.192 1.00 0.00 23 HIS A CA 3
ATOM 1694 C C . HIS A 1 23 ? 5.491 -1.236 2.501 1.00 0.00 23 HIS A C 3
ATOM 1695 O O . HIS A 1 23 ? 6.596 -1.032 2.022 1.00 0.00 23 HIS A O 3
ATOM 1710 N N . VAL A 1 24 ? 4.904 -0.365 3.324 1.00 0.00 24 VAL A N 3
ATOM 1711 C CA . VAL A 1 24 ? 5.588 0.880 3.677 1.00 0.00 24 VAL A CA 3
ATOM 1712 C C . VAL A 1 24 ? 6.857 0.573 4.457 1.00 0.00 24 VAL A C 3
ATOM 1713 O O . VAL A 1 24 ? 7.823 1.308 4.396 1.00 0.00 24 VAL A O 3
ATOM 1726 N N . ALA A 1 25 ? 6.861 -0.532 5.182 1.00 0.00 25 ALA A N 3
ATOM 1727 C CA . ALA A 1 25 ? 8.040 -0.921 5.942 1.00 0.00 25 ALA A CA 3
ATOM 1728 C C . ALA A 1 25 ? 9.246 -1.027 5.013 1.00 0.00 25 ALA A C 3
ATOM 1729 O O . ALA A 1 25 ? 10.394 -0.906 5.445 1.00 0.00 25 ALA A O 3
ATOM 1736 N N . LYS A 1 26 ? 8.972 -1.256 3.727 1.00 0.00 26 LYS A N 3
ATOM 1737 C CA . LYS A 1 26 ? 10.030 -1.376 2.734 1.00 0.00 26 LYS A CA 3
ATOM 1738 C C . LYS A 1 26 ? 10.132 -0.103 1.875 1.00 0.00 26 LYS A C 3
ATOM 1739 O O . LYS A 1 26 ? 11.219 0.355 1.557 1.00 0.00 26 LYS A O 3
ATOM 1758 N N . ASP A 1 27 ? 8.980 0.434 1.486 1.00 0.00 27 ASP A N 3
ATOM 1759 C CA . ASP A 1 27 ? 8.892 1.627 0.632 1.00 0.00 27 ASP A CA 3
ATOM 1760 C C . ASP A 1 27 ? 9.286 2.915 1.355 1.00 0.00 27 ASP A C 3
ATOM 1761 O O . ASP A 1 27 ? 9.793 3.850 0.745 1.00 0.00 27 ASP A O 3
ATOM 1770 N N . THR A 1 28 ? 9.022 2.959 2.642 1.00 0.00 28 THR A N 3
ATOM 1771 C CA . THR A 1 28 ? 9.311 4.132 3.461 1.00 0.00 28 THR A CA 3
ATOM 1772 C C . THR A 1 28 ? 10.758 4.599 3.320 1.00 0.00 28 THR A C 3
ATOM 1773 O O . THR A 1 28 ? 11.013 5.746 2.956 1.00 0.00 28 THR A O 3
ATOM 1784 N N . ALA A 1 29 ? 11.700 3.719 3.627 1.00 0.00 29 ALA A N 3
ATOM 1785 C CA . ALA A 1 29 ? 13.118 4.068 3.548 1.00 0.00 29 ALA A CA 3
ATOM 1786 C C . ALA A 1 29 ? 13.999 2.858 3.244 1.00 0.00 29 ALA A C 3
ATOM 1787 O O . ALA A 1 29 ? 15.159 3.013 2.874 1.00 0.00 29 ALA A O 3
ATOM 1794 N N . VAL A 1 30 ? 13.455 1.658 3.401 1.00 0.00 30 VAL A N 3
ATOM 1795 C CA . VAL A 1 30 ? 14.202 0.443 3.134 1.00 0.00 30 VAL A CA 3
ATOM 1796 C C . VAL A 1 30 ? 14.663 0.395 1.683 1.00 0.00 30 VAL A C 3
ATOM 1797 O O . VAL A 1 30 ? 15.788 0.019 1.414 1.00 0.00 30 VAL A O 3
ATOM 1810 N N . ILE A 1 31 ? 13.799 0.800 0.758 1.00 0.00 31 ILE A N 3
ATOM 1811 C CA . ILE A 1 31 ? 14.155 0.816 -0.658 1.00 0.00 31 ILE A CA 3
ATOM 1812 C C . ILE A 1 31 ? 15.290 1.808 -0.878 1.00 0.00 31 ILE A C 3
ATOM 1813 O O . ILE A 1 31 ? 16.220 1.555 -1.647 1.00 0.00 31 ILE A O 3
ATOM 1829 N N . ALA A 1 32 ? 15.215 2.932 -0.172 1.00 0.00 32 ALA A N 3
ATOM 1830 C CA . ALA A 1 32 ? 16.242 3.958 -0.259 1.00 0.00 32 ALA A CA 3
ATOM 1831 C C . ALA A 1 32 ? 17.573 3.402 0.238 1.00 0.00 32 ALA A C 3
ATOM 1832 O O . ALA A 1 32 ? 18.628 3.656 -0.342 1.00 0.00 32 ALA A O 3
ATOM 1839 N N . GLY A 1 33 ? 17.510 2.622 1.311 1.00 0.00 33 GLY A N 3
ATOM 1840 C CA . GLY A 1 33 ? 18.708 2.022 1.862 1.00 0.00 33 GLY A CA 3
ATOM 1841 C C . GLY A 1 33 ? 19.268 0.948 0.948 1.00 0.00 33 GLY A C 3
ATOM 1842 O O . GLY A 1 33 ? 20.450 0.954 0.620 1.00 0.00 33 GLY A O 3
ATOM 1846 N N . SER A 1 34 ? 18.404 0.042 0.523 1.00 0.00 34 SER A N 3
ATOM 1847 C CA . SER A 1 34 ? 18.782 -1.046 -0.369 1.00 0.00 34 SER A CA 3
ATOM 1848 C C . SER A 1 34 ? 18.662 -0.611 -1.825 1.00 0.00 34 SER A C 3
ATOM 1849 O O . SER A 1 34 ? 18.228 -1.378 -2.683 1.00 0.00 34 SER A O 3
ATOM 1857 N N . GLY A 1 35 ? 19.058 0.625 -2.098 1.00 0.00 35 GLY A N 3
ATOM 1858 C CA . GLY A 1 35 ? 18.996 1.145 -3.449 1.00 0.00 35 GLY A CA 3
ATOM 1859 C C . GLY A 1 35 ? 19.943 2.306 -3.638 1.00 0.00 35 GLY A C 3
ATOM 1860 O O . GLY A 1 35 ? 20.882 2.223 -4.422 1.00 0.00 35 GLY A O 3
ATOM 1864 N N . ALA A 1 36 ? 19.712 3.382 -2.898 1.00 0.00 36 ALA A N 3
ATOM 1865 C CA . ALA A 1 36 ? 20.571 4.555 -2.973 1.00 0.00 36 ALA A CA 3
ATOM 1866 C C . ALA A 1 36 ? 21.964 4.215 -2.461 1.00 0.00 36 ALA A C 3
ATOM 1867 O O . ALA A 1 36 ? 22.968 4.550 -3.085 1.00 0.00 36 ALA A O 3
ATOM 1874 N N . ALA A 1 37 ? 22.015 3.532 -1.325 1.00 0.00 37 ALA A N 3
ATOM 1875 C CA . ALA A 1 37 ? 23.283 3.131 -0.735 1.00 0.00 37 ALA A CA 3
ATOM 1876 C C . ALA A 1 37 ? 24.001 2.137 -1.641 1.00 0.00 37 ALA A C 3
ATOM 1877 O O . ALA A 1 37 ? 25.220 2.165 -1.768 1.00 0.00 37 ALA A O 3
ATOM 1884 N N . VAL A 1 38 ? 23.226 1.259 -2.266 1.00 0.00 38 VAL A N 3
ATOM 1885 C CA . VAL A 1 38 ? 23.771 0.247 -3.163 1.00 0.00 38 VAL A CA 3
ATOM 1886 C C . VAL A 1 38 ? 24.398 0.880 -4.402 1.00 0.00 38 VAL A C 3
ATOM 1887 O O . VAL A 1 38 ? 25.516 0.550 -4.771 1.00 0.00 38 VAL A O 3
ATOM 1900 N N . VAL A 1 39 ? 23.669 1.784 -5.045 1.00 0.00 39 VAL A N 3
ATOM 1901 C CA . VAL A 1 39 ? 24.164 2.448 -6.246 1.00 0.00 39 VAL A CA 3
ATOM 1902 C C . VAL A 1 39 ? 25.342 3.358 -5.911 1.00 0.00 39 VAL A C 3
ATOM 1903 O O . VAL A 1 39 ? 26.270 3.509 -6.702 1.00 0.00 39 VAL A O 3
ATOM 1916 N N . ALA A 1 40 ? 25.293 3.962 -4.731 1.00 0.00 40 ALA A N 3
ATOM 1917 C CA . ALA A 1 40 ? 26.349 4.861 -4.284 1.00 0.00 40 ALA A CA 3
ATOM 1918 C C . ALA A 1 40 ? 27.641 4.101 -3.990 1.00 0.00 40 ALA A C 3
ATOM 1919 O O . ALA A 1 40 ? 28.725 4.522 -4.389 1.00 0.00 40 ALA A O 3
ATOM 1926 N N . ALA A 1 41 ? 27.516 2.989 -3.280 1.00 0.00 41 ALA A N 3
ATOM 1927 C CA . ALA A 1 41 ? 28.671 2.174 -2.919 1.00 0.00 41 ALA A CA 3
ATOM 1928 C C . ALA A 1 41 ? 29.208 1.399 -4.119 1.00 0.00 41 ALA A C 3
ATOM 1929 O O . ALA A 1 41 ? 30.404 1.438 -4.404 1.00 0.00 41 ALA A O 3
ATOM 1936 N N . THR A 1 42 ? 28.314 0.696 -4.807 1.00 0.00 42 THR A N 3
ATOM 1937 C CA . THR A 1 42 ? 28.674 -0.108 -5.978 1.00 0.00 42 THR A CA 3
ATOM 1938 C C . THR A 1 42 ? 29.910 -0.972 -5.707 1.00 0.00 42 THR A C 3
ATOM 1939 O O . THR A 1 42 ? 29.960 -1.596 -4.624 1.00 0.00 42 THR A O 3
ATOM 1951 N N . ARG A 1 1 ? -28.552 -7.503 6.831 1.00 0.00 1 ARG A N 4
ATOM 1952 C CA . ARG A 1 1 ? -29.663 -6.882 6.058 1.00 0.00 1 ARG A CA 4
ATOM 1953 C C . ARG A 1 1 ? -29.192 -6.345 4.707 1.00 0.00 1 ARG A C 4
ATOM 1954 O O . ARG A 1 1 ? -29.899 -6.468 3.710 1.00 0.00 1 ARG A O 4
ATOM 1977 N N . GLY A 1 2 ? -28.001 -5.748 4.670 1.00 0.00 2 GLY 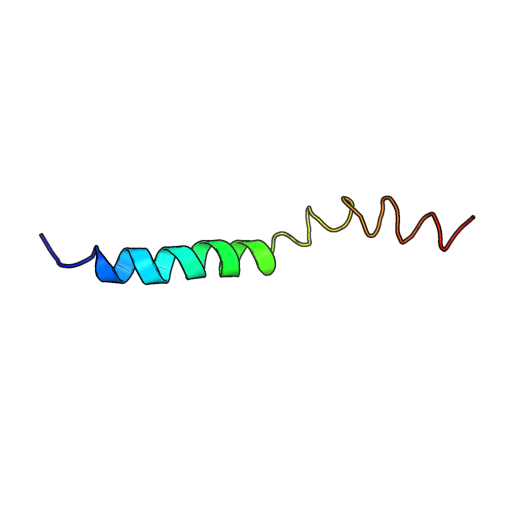A N 4
ATOM 1978 C CA . GLY A 1 2 ? -27.499 -5.218 3.418 1.00 0.00 2 GLY A CA 4
ATOM 1979 C C . GLY A 1 2 ? -26.203 -4.442 3.565 1.00 0.00 2 GLY A C 4
ATOM 1980 O O . GLY A 1 2 ? -25.289 -4.871 4.267 1.00 0.00 2 GLY A O 4
ATOM 1984 N N . PHE A 1 3 ? -26.144 -3.302 2.876 1.00 0.00 3 PHE A N 4
ATOM 1985 C CA . PHE A 1 3 ? -24.980 -2.408 2.862 1.00 0.00 3 PHE A CA 4
ATOM 1986 C C . PHE A 1 3 ? -23.663 -3.152 2.630 1.00 0.00 3 PHE A C 4
ATOM 1987 O O . PHE A 1 3 ? -22.598 -2.715 3.066 1.00 0.00 3 PHE A O 4
ATOM 2004 N N . ARG A 1 4 ? -23.736 -4.251 1.886 1.00 0.00 4 ARG A N 4
ATOM 2005 C CA . ARG A 1 4 ? -22.544 -5.023 1.545 1.00 0.00 4 ARG A CA 4
ATOM 2006 C C . ARG A 1 4 ? -21.999 -4.572 0.194 1.00 0.00 4 ARG A C 4
ATOM 2007 O O . ARG A 1 4 ? -20.856 -4.845 -0.153 1.00 0.00 4 ARG A O 4
ATOM 2028 N N . LYS A 1 5 ? -22.844 -3.885 -0.567 1.00 0.00 5 LYS A N 4
ATOM 2029 C CA . LYS A 1 5 ? -22.480 -3.392 -1.887 1.00 0.00 5 LYS A CA 4
ATOM 2030 C C . LYS A 1 5 ? -21.351 -2.360 -1.795 1.00 0.00 5 LYS A C 4
ATOM 2031 O O . LYS A 1 5 ? -20.285 -2.546 -2.386 1.00 0.00 5 LYS A O 4
ATOM 2050 N N . HIS A 1 6 ? -21.575 -1.280 -1.042 1.00 0.00 6 HIS A N 4
ATOM 2051 C CA . HIS A 1 6 ? -20.545 -0.252 -0.884 1.00 0.00 6 HIS A CA 4
ATOM 2052 C C . HIS A 1 6 ? -19.386 -0.785 -0.046 1.00 0.00 6 HIS A C 4
ATOM 2053 O O . HIS A 1 6 ? -18.247 -0.340 -0.183 1.00 0.00 6 HIS A O 4
ATOM 2068 N N . PHE A 1 7 ? -19.681 -1.774 0.793 1.00 0.00 7 PHE A N 4
ATOM 2069 C CA . PHE A 1 7 ? -18.669 -2.408 1.628 1.00 0.00 7 PHE A CA 4
ATOM 2070 C C . PHE A 1 7 ? -17.713 -3.191 0.740 1.00 0.00 7 PHE A C 4
ATOM 2071 O O . PHE A 1 7 ? -16.506 -3.176 0.919 1.00 0.00 7 PHE A O 4
ATOM 2088 N N . ASN A 1 8 ? -18.280 -3.860 -0.242 1.00 0.00 8 ASN A N 4
ATOM 2089 C CA . ASN A 1 8 ? -17.514 -4.643 -1.193 1.00 0.00 8 ASN A CA 4
ATOM 2090 C C . ASN A 1 8 ? -16.506 -3.763 -1.919 1.00 0.00 8 ASN A C 4
ATOM 2091 O O . ASN A 1 8 ? -15.385 -4.182 -2.197 1.00 0.00 8 ASN A O 4
ATOM 2102 N N . LYS A 1 9 ? -16.914 -2.540 -2.223 1.00 0.00 9 LYS A N 4
ATOM 2103 C CA . LYS A 1 9 ? -16.053 -1.595 -2.919 1.00 0.00 9 LYS A CA 4
ATOM 2104 C C . LYS A 1 9 ? -14.871 -1.170 -2.053 1.00 0.00 9 LYS A C 4
ATOM 2105 O O . LYS A 1 9 ? -13.751 -1.042 -2.552 1.00 0.00 9 LYS A O 4
ATOM 2124 N N . LEU A 1 10 ? -15.096 -0.979 -0.753 1.00 0.00 10 LEU A N 4
ATOM 2125 C CA . LEU A 1 10 ? -13.998 -0.609 0.133 1.00 0.00 10 LEU A CA 4
ATOM 2126 C C . LEU A 1 10 ? -13.094 -1.822 0.309 1.00 0.00 10 LEU A C 4
ATOM 2127 O O . LEU A 1 10 ? -11.885 -1.690 0.459 1.00 0.00 10 LEU A O 4
ATOM 2143 N N . VAL A 1 11 ? -13.703 -3.009 0.235 1.00 0.00 11 VAL A N 4
ATOM 2144 C CA . VAL A 1 11 ? -12.980 -4.273 0.331 1.00 0.00 11 VAL A CA 4
ATOM 2145 C C . VAL A 1 11 ? -12.071 -4.452 -0.882 1.00 0.00 11 VAL A C 4
ATOM 2146 O O . VAL A 1 11 ? -10.955 -4.967 -0.778 1.00 0.00 11 VAL A O 4
ATOM 2159 N N . LYS A 1 12 ? -12.564 -4.009 -2.033 1.00 0.00 12 LYS A N 4
ATOM 2160 C CA . LYS A 1 12 ? -11.823 -4.101 -3.284 1.00 0.00 12 LYS A CA 4
ATOM 2161 C C . LYS A 1 12 ? -10.488 -3.383 -3.159 1.00 0.00 12 LYS A C 4
ATOM 2162 O O . LYS A 1 12 ? -9.474 -3.822 -3.699 1.00 0.00 12 LYS A O 4
ATOM 2181 N N . LYS A 1 13 ? -10.505 -2.271 -2.444 1.00 0.00 13 LYS A N 4
ATOM 2182 C CA . LYS A 1 13 ? -9.311 -1.474 -2.234 1.00 0.00 13 LYS A CA 4
ATOM 2183 C C . LYS A 1 13 ? -8.656 -1.824 -0.905 1.00 0.00 13 LYS A C 4
ATOM 2184 O O . LYS A 1 13 ? -7.488 -1.522 -0.690 1.00 0.00 13 LYS A O 4
ATOM 2203 N N . VAL A 1 14 ? -9.421 -2.446 -0.010 1.00 0.00 14 VAL A N 4
ATOM 2204 C CA . VAL A 1 14 ? -8.917 -2.815 1.309 1.00 0.00 14 VAL A CA 4
ATOM 2205 C C . VAL A 1 14 ? -7.652 -3.645 1.178 1.00 0.00 14 VAL A C 4
ATOM 2206 O O . VAL A 1 14 ? -6.739 -3.522 1.981 1.00 0.00 14 VAL A O 4
ATOM 2219 N N . LYS A 1 15 ? -7.594 -4.475 0.145 1.00 0.00 15 LYS A N 4
ATOM 2220 C CA . LYS A 1 15 ? -6.420 -5.300 -0.092 1.00 0.00 15 LYS A CA 4
ATOM 2221 C C . LYS A 1 15 ? -5.206 -4.408 -0.335 1.00 0.00 15 LYS A C 4
ATOM 2222 O O . LYS A 1 15 ? -4.113 -4.691 0.144 1.00 0.00 15 LYS A O 4
ATOM 2241 N N . HIS A 1 16 ? -5.414 -3.309 -1.056 1.00 0.00 16 HIS A N 4
ATOM 2242 C CA . HIS A 1 16 ? -4.339 -2.361 -1.326 1.00 0.00 16 HIS A CA 4
ATOM 2243 C C . HIS A 1 16 ? -3.985 -1.602 -0.053 1.00 0.00 16 HIS A C 4
ATOM 2244 O O . HIS A 1 16 ? -2.820 -1.384 0.246 1.00 0.00 16 HIS A O 4
ATOM 2259 N N . THR A 1 17 ? -5.015 -1.203 0.684 1.00 0.00 17 THR A N 4
ATOM 2260 C CA . THR A 1 17 ? -4.852 -0.461 1.927 1.00 0.00 17 THR A CA 4
ATOM 2261 C C . THR A 1 17 ? -4.013 -1.249 2.930 1.00 0.00 17 THR A C 4
ATOM 2262 O O . THR A 1 17 ? -3.082 -0.717 3.530 1.00 0.00 17 THR A O 4
ATOM 2273 N N . ILE A 1 18 ? -4.341 -2.524 3.093 1.00 0.00 18 ILE A N 4
ATOM 2274 C CA . ILE A 1 18 ? -3.619 -3.396 4.008 1.00 0.00 18 ILE A CA 4
ATOM 2275 C C . ILE A 1 18 ? -2.182 -3.569 3.537 1.00 0.00 18 ILE A C 4
ATOM 2276 O O . ILE A 1 18 ? -1.246 -3.548 4.339 1.00 0.00 18 ILE A O 4
ATOM 2292 N N . SER A 1 19 ? -2.011 -3.730 2.228 1.00 0.00 19 SER A N 4
ATOM 2293 C CA . SER A 1 19 ? -0.684 -3.892 1.653 1.00 0.00 19 SER A CA 4
ATOM 2294 C C . SER A 1 19 ? 0.173 -2.667 1.941 1.00 0.00 19 SER A C 4
ATOM 2295 O O . SER A 1 19 ? 1.320 -2.793 2.327 1.00 0.00 19 SER A O 4
ATOM 2303 N N . GLU A 1 20 ? -0.402 -1.482 1.751 1.00 0.00 20 GLU A N 4
ATOM 2304 C CA . GLU A 1 20 ? 0.304 -0.220 1.985 1.00 0.00 20 GLU A CA 4
ATOM 2305 C C . GLU A 1 20 ? 1.025 -0.224 3.326 1.00 0.00 20 GLU A C 4
ATOM 2306 O O . GLU A 1 20 ? 2.210 0.100 3.413 1.00 0.00 20 GLU A O 4
ATOM 2318 N N . THR A 1 21 ? 0.285 -0.573 4.365 1.00 0.00 21 THR A N 4
ATOM 2319 C CA . THR A 1 21 ? 0.800 -0.603 5.727 1.00 0.00 21 THR A CA 4
ATOM 2320 C C . THR A 1 21 ? 2.098 -1.407 5.867 1.00 0.00 21 THR A C 4
ATOM 2321 O O . THR A 1 21 ? 2.994 -1.013 6.612 1.00 0.00 21 THR A O 4
ATOM 2332 N N . ALA A 1 22 ? 2.190 -2.544 5.183 1.00 0.00 22 ALA A N 4
ATOM 2333 C CA . ALA A 1 22 ? 3.377 -3.395 5.283 1.00 0.00 22 ALA A CA 4
ATOM 2334 C C . ALA A 1 22 ? 4.255 -3.343 4.037 1.00 0.00 22 ALA A C 4
ATOM 2335 O O . ALA A 1 22 ? 5.346 -3.912 4.020 1.00 0.00 22 ALA A O 4
ATOM 2342 N N . HIS A 1 23 ? 3.789 -2.668 2.998 1.00 0.00 23 HIS A N 4
ATOM 2343 C CA . HIS A 1 23 ? 4.557 -2.571 1.766 1.00 0.00 23 HIS A CA 4
ATOM 2344 C C . HIS A 1 23 ? 5.347 -1.285 1.758 1.00 0.00 23 HIS A C 4
ATOM 2345 O O . HIS A 1 23 ? 6.225 -1.113 0.946 1.00 0.00 23 HIS A O 4
ATOM 2360 N N . VAL A 1 24 ? 5.018 -0.389 2.681 1.00 0.00 24 VAL A N 4
ATOM 2361 C CA . VAL A 1 24 ? 5.688 0.900 2.796 1.00 0.00 24 VAL A CA 4
ATOM 2362 C C . VAL A 1 24 ? 7.191 0.732 3.015 1.00 0.00 24 VAL A C 4
ATOM 2363 O O . VAL A 1 24 ? 7.982 1.596 2.641 1.00 0.00 24 VAL A O 4
ATOM 2376 N N . ALA A 1 25 ? 7.580 -0.388 3.610 1.00 0.00 25 ALA A N 4
ATOM 2377 C CA . ALA A 1 25 ? 8.990 -0.664 3.855 1.00 0.00 25 ALA A CA 4
ATOM 2378 C C . ALA A 1 25 ? 9.769 -0.601 2.544 1.00 0.00 25 ALA A C 4
ATOM 2379 O O . ALA A 1 25 ? 10.905 -0.129 2.501 1.00 0.00 25 ALA A O 4
ATOM 2386 N N . LYS A 1 26 ? 9.137 -1.078 1.473 1.00 0.00 26 LYS A N 4
ATOM 2387 C CA . LYS A 1 26 ? 9.755 -1.077 0.148 1.00 0.00 26 LYS A CA 4
ATOM 2388 C C . LYS A 1 26 ? 9.231 0.090 -0.696 1.00 0.00 26 LYS A C 4
ATOM 2389 O O . LYS A 1 26 ? 9.976 0.736 -1.428 1.00 0.00 26 LYS A O 4
ATOM 2408 N N . ASP A 1 27 ? 7.936 0.325 -0.592 1.00 0.00 27 ASP A N 4
ATOM 2409 C CA . ASP A 1 27 ? 7.241 1.370 -1.328 1.00 0.00 27 ASP A CA 4
ATOM 2410 C C . ASP A 1 27 ? 7.035 2.617 -0.472 1.00 0.00 27 ASP A C 4
ATOM 2411 O O . ASP A 1 27 ? 5.967 3.227 -0.500 1.00 0.00 27 ASP A O 4
ATOM 2420 N N . THR A 1 28 ? 8.054 2.994 0.285 1.00 0.00 28 THR A N 4
ATOM 2421 C CA . THR A 1 28 ? 7.968 4.173 1.144 1.00 0.00 28 THR A CA 4
ATOM 2422 C C . THR A 1 28 ? 7.785 5.448 0.319 1.00 0.00 28 THR A C 4
ATOM 2423 O O . THR A 1 28 ? 6.970 6.307 0.659 1.00 0.00 28 THR A O 4
ATOM 2434 N N . ALA A 1 29 ? 8.544 5.565 -0.763 1.00 0.00 29 ALA A N 4
ATOM 2435 C CA . ALA A 1 29 ? 8.458 6.734 -1.633 1.00 0.00 29 ALA A CA 4
ATOM 2436 C C . ALA A 1 29 ? 8.755 6.371 -3.087 1.00 0.00 29 ALA A C 4
ATOM 2437 O O . ALA A 1 29 ? 8.795 7.243 -3.956 1.00 0.00 29 ALA A O 4
ATOM 2444 N N . VAL A 1 30 ? 8.948 5.079 -3.354 1.00 0.00 30 VAL A N 4
ATOM 2445 C CA . VAL A 1 30 ? 9.226 4.619 -4.707 1.00 0.00 30 VAL A CA 4
ATOM 2446 C C . VAL A 1 30 ? 7.991 4.804 -5.581 1.00 0.00 30 VAL A C 4
ATOM 2447 O O . VAL A 1 30 ? 8.094 5.068 -6.776 1.00 0.00 30 VAL A O 4
ATOM 2460 N N . ILE A 1 31 ? 6.819 4.688 -4.964 1.00 0.00 31 ILE A N 4
ATOM 2461 C CA . ILE A 1 31 ? 5.565 4.877 -5.675 1.00 0.00 31 ILE A CA 4
ATOM 2462 C C . ILE A 1 31 ? 5.477 6.323 -6.122 1.00 0.00 31 ILE A C 4
ATOM 2463 O O . ILE A 1 31 ? 5.010 6.614 -7.212 1.00 0.00 31 ILE A O 4
ATOM 2479 N N . ALA A 1 32 ? 5.974 7.226 -5.278 1.00 0.00 32 ALA A N 4
ATOM 2480 C CA . ALA A 1 32 ? 6.004 8.652 -5.586 1.00 0.00 32 ALA A CA 4
ATOM 2481 C C . ALA A 1 32 ? 7.170 8.960 -6.529 1.00 0.00 32 ALA A C 4
ATOM 2482 O O . ALA A 1 32 ? 7.953 9.883 -6.302 1.00 0.00 32 ALA A O 4
ATOM 2489 N N . GLY A 1 33 ? 7.274 8.159 -7.582 1.00 0.00 33 GLY A N 4
ATOM 2490 C CA . GLY A 1 33 ? 8.326 8.300 -8.567 1.00 0.00 33 GLY A CA 4
ATOM 2491 C C . GLY A 1 33 ? 8.145 7.301 -9.695 1.00 0.00 33 GLY A C 4
ATOM 2492 O O . GLY A 1 33 ? 8.439 7.592 -10.852 1.00 0.00 33 GLY A O 4
ATOM 2496 N N . SER A 1 34 ? 7.648 6.116 -9.346 1.00 0.00 34 SER A N 4
ATOM 2497 C CA . SER A 1 34 ? 7.406 5.051 -10.312 1.00 0.00 34 SER A CA 4
ATOM 2498 C C . SER A 1 34 ? 6.060 4.379 -10.036 1.00 0.00 34 SER A C 4
ATOM 2499 O O . SER A 1 34 ? 5.980 3.162 -9.866 1.00 0.00 34 SER A O 4
ATOM 2507 N N . GLY A 1 35 ? 5.005 5.188 -9.988 1.00 0.00 35 GLY A N 4
ATOM 2508 C CA . GLY A 1 35 ? 3.672 4.666 -9.733 1.00 0.00 35 GLY A CA 4
ATOM 2509 C C . GLY A 1 35 ? 2.620 5.761 -9.675 1.00 0.00 35 GLY A C 4
ATOM 2510 O O . GLY A 1 35 ? 1.538 5.629 -10.248 1.00 0.00 35 GLY A O 4
ATOM 2514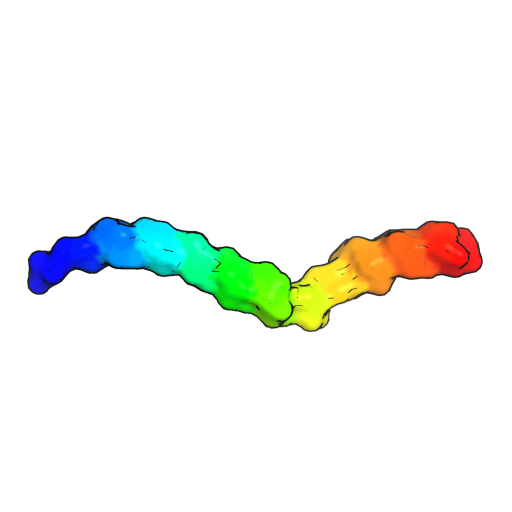 N N . ALA A 1 36 ? 2.950 6.848 -8.989 1.00 0.00 36 ALA A N 4
ATOM 2515 C CA . ALA A 1 36 ? 2.054 7.986 -8.841 1.00 0.00 36 ALA A CA 4
ATOM 2516 C C . ALA A 1 36 ? 1.663 8.540 -10.201 1.00 0.00 36 ALA A C 4
ATOM 2517 O O . ALA A 1 36 ? 0.518 8.930 -10.417 1.00 0.00 36 ALA A O 4
ATOM 2524 N N . ALA A 1 37 ? 2.624 8.558 -11.119 1.00 0.00 37 ALA A N 4
ATOM 2525 C CA . ALA A 1 37 ? 2.384 9.048 -12.469 1.00 0.00 37 ALA A CA 4
ATOM 2526 C C . ALA A 1 37 ? 1.334 8.192 -13.164 1.00 0.00 37 ALA A C 4
ATOM 2527 O O . ALA A 1 37 ? 0.486 8.700 -13.896 1.00 0.00 37 ALA A O 4
ATOM 2534 N N . VAL A 1 38 ? 1.390 6.886 -12.915 1.00 0.00 38 VAL A N 4
ATOM 2535 C CA . VAL A 1 38 ? 0.433 5.959 -13.505 1.00 0.00 38 VAL A CA 4
ATOM 2536 C C . VAL A 1 38 ? -0.965 6.263 -12.983 1.00 0.00 38 VAL A C 4
ATOM 2537 O O . VAL A 1 38 ? -1.928 6.300 -13.745 1.00 0.00 38 VAL A O 4
ATOM 2550 N N . VAL A 1 39 ? -1.055 6.498 -11.675 1.00 0.00 39 VAL A N 4
ATOM 2551 C CA . VAL A 1 39 ? -2.328 6.820 -11.034 1.00 0.00 39 VAL A CA 4
ATOM 2552 C C . VAL A 1 39 ? -2.898 8.118 -11.605 1.00 0.00 39 VAL A C 4
ATOM 2553 O O . VAL A 1 39 ? -4.108 8.269 -11.761 1.00 0.00 39 VAL A O 4
ATOM 2566 N N . ALA A 1 40 ? -2.006 9.050 -11.917 1.00 0.00 40 ALA A N 4
ATOM 2567 C CA . ALA A 1 40 ? -2.399 10.332 -12.482 1.00 0.00 40 ALA A CA 4
ATOM 2568 C C . ALA A 1 40 ? -2.886 10.152 -13.914 1.00 0.00 40 ALA A C 4
ATOM 2569 O O . ALA A 1 40 ? -3.800 10.840 -14.368 1.00 0.00 40 ALA A O 4
ATOM 2576 N N . ALA A 1 41 ? -2.261 9.215 -14.622 1.00 0.00 41 ALA A N 4
ATOM 2577 C CA . ALA A 1 41 ? -2.617 8.927 -16.004 1.00 0.00 41 ALA A CA 4
ATOM 2578 C C . ALA A 1 41 ? -4.008 8.309 -16.095 1.00 0.00 41 ALA A C 4
ATOM 2579 O O . ALA A 1 41 ? -4.802 8.668 -16.965 1.00 0.00 41 ALA A O 4
ATOM 2586 N N . THR A 1 42 ? -4.295 7.377 -15.193 1.00 0.00 42 THR A N 4
ATOM 2587 C CA . THR A 1 42 ? -5.586 6.700 -15.167 1.00 0.00 42 THR A CA 4
ATOM 2588 C C . THR A 1 42 ? -5.738 5.880 -13.884 1.00 0.00 42 THR A C 4
ATOM 2589 O O . THR A 1 42 ? -6.855 5.385 -13.621 1.00 0.00 42 THR A O 4
ATOM 2601 N N . ARG A 1 1 ? -23.864 -9.816 3.557 1.00 0.00 1 ARG A N 5
ATOM 2602 C CA . ARG A 1 1 ? -24.248 -9.060 4.780 1.00 0.00 1 ARG A CA 5
ATOM 2603 C C . ARG A 1 1 ? -24.804 -7.688 4.413 1.00 0.00 1 ARG A C 5
ATOM 2604 O O . ARG A 1 1 ? -24.826 -7.318 3.239 1.00 0.00 1 ARG A O 5
ATOM 2627 N N . GLY A 1 2 ? -25.241 -6.941 5.422 1.00 0.00 2 GLY A N 5
ATOM 2628 C CA . GLY A 1 2 ? -25.776 -5.616 5.189 1.00 0.00 2 GLY A CA 5
ATOM 2629 C C . GLY A 1 2 ? -24.701 -4.638 4.757 1.00 0.00 2 GLY A C 5
ATOM 2630 O O . GLY A 1 2 ? -23.513 -4.948 4.837 1.00 0.00 2 GLY A O 5
ATOM 2634 N N . PHE A 1 3 ? -25.125 -3.462 4.296 1.00 0.00 3 PHE A N 5
ATOM 2635 C CA . PHE A 1 3 ? -24.211 -2.415 3.837 1.00 0.00 3 PHE A CA 5
ATOM 2636 C C . PHE A 1 3 ? -23.085 -2.988 2.976 1.00 0.00 3 PHE A C 5
ATOM 2637 O O . PHE A 1 3 ? -21.925 -2.584 3.066 1.00 0.00 3 PHE A O 5
ATOM 2654 N N . ARG A 1 4 ? -23.460 -3.931 2.128 1.00 0.00 4 ARG A N 5
ATOM 2655 C CA . ARG A 1 4 ? -22.529 -4.592 1.223 1.00 0.00 4 ARG A CA 5
ATOM 2656 C C . ARG A 1 4 ? -22.024 -3.637 0.140 1.00 0.00 4 ARG A C 5
ATOM 2657 O O . ARG A 1 4 ? -20.952 -3.837 -0.420 1.00 0.00 4 ARG A O 5
ATOM 2678 N N . LYS A 1 5 ? -22.820 -2.618 -0.171 1.00 0.00 5 LYS A N 5
ATOM 2679 C CA . LYS A 1 5 ? -22.462 -1.656 -1.212 1.00 0.00 5 LYS A CA 5
ATOM 2680 C C . LYS A 1 5 ? -21.165 -0.917 -0.892 1.00 0.00 5 LYS A C 5
ATOM 2681 O O . LYS A 1 5 ? -20.179 -1.051 -1.620 1.00 0.00 5 LYS A O 5
ATOM 2700 N N . HIS A 1 6 ? -21.157 -0.121 0.181 1.00 0.00 6 HIS A N 5
ATOM 2701 C CA . HIS A 1 6 ? -19.951 0.631 0.531 1.00 0.00 6 HIS A CA 5
ATOM 2702 C C . HIS A 1 6 ? -18.854 -0.296 1.046 1.00 0.00 6 HIS A C 5
ATOM 2703 O O . HIS A 1 6 ? -17.669 0.018 0.942 1.00 0.00 6 HIS A O 5
ATOM 2718 N N . PHE A 1 7 ? -19.246 -1.454 1.571 1.00 0.00 7 PHE A N 5
ATOM 2719 C CA . PHE A 1 7 ? -18.277 -2.429 2.061 1.00 0.00 7 PHE A CA 5
ATOM 2720 C C . PHE A 1 7 ? -17.469 -2.990 0.889 1.00 0.00 7 PHE A C 5
ATOM 2721 O O . PHE A 1 7 ? -16.246 -3.108 0.957 1.00 0.00 7 PHE A O 5
ATOM 2738 N N . ASN A 1 8 ? -18.173 -3.320 -0.189 1.00 0.00 8 ASN A N 5
ATOM 2739 C CA . ASN A 1 8 ? -17.555 -3.864 -1.394 1.00 0.00 8 ASN A CA 5
ATOM 2740 C C . ASN A 1 8 ? -16.556 -2.872 -1.978 1.00 0.00 8 ASN A C 5
ATOM 2741 O O . ASN A 1 8 ? -15.565 -3.263 -2.592 1.00 0.00 8 ASN A O 5
ATOM 2752 N N . LYS A 1 9 ? -16.811 -1.584 -1.772 1.00 0.00 9 LYS A N 5
ATOM 2753 C CA . LYS A 1 9 ? -15.914 -0.548 -2.268 1.00 0.00 9 LYS A CA 5
ATOM 2754 C C . LYS A 1 9 ? -14.551 -0.691 -1.598 1.00 0.00 9 LYS A C 5
ATOM 2755 O O . LYS A 1 9 ? -13.508 -0.525 -2.234 1.00 0.00 9 LYS A O 5
ATOM 2774 N N . LEU A 1 10 ? -14.571 -1.041 -0.313 1.00 0.00 10 LEU A N 5
ATOM 2775 C CA . LEU A 1 10 ? -13.343 -1.258 0.443 1.00 0.00 10 LEU A CA 5
ATOM 2776 C C . LEU A 1 10 ? -12.692 -2.529 -0.073 1.00 0.00 10 LEU A C 5
ATOM 2777 O O . LEU A 1 10 ? -11.480 -2.601 -0.270 1.00 0.00 10 LEU A O 5
ATOM 2793 N N . VAL A 1 11 ? -13.545 -3.528 -0.290 1.00 0.00 11 VAL A N 5
ATOM 2794 C CA . VAL A 1 11 ? -13.133 -4.830 -0.786 1.00 0.00 11 VAL A CA 5
ATOM 2795 C C . VAL A 1 11 ? -12.368 -4.712 -2.100 1.00 0.00 11 VAL A C 5
ATOM 2796 O O . VAL A 1 11 ? -11.410 -5.446 -2.344 1.00 0.00 11 VAL A O 5
ATOM 2809 N N . LYS A 1 12 ? -12.793 -3.780 -2.940 1.00 0.00 12 LYS A N 5
ATOM 2810 C CA . LYS A 1 12 ? -12.151 -3.556 -4.226 1.00 0.00 12 LYS A CA 5
ATOM 2811 C C . LYS A 1 12 ? -10.667 -3.275 -4.025 1.00 0.00 12 LYS A C 5
ATOM 2812 O O . LYS A 1 12 ? -9.821 -3.729 -4.795 1.00 0.00 12 LYS A O 5
ATOM 2831 N N . LYS A 1 13 ? -10.368 -2.524 -2.974 1.00 0.00 13 LYS A N 5
ATOM 2832 C CA . LYS A 1 13 ? -8.999 -2.170 -2.642 1.00 0.00 13 LYS A CA 5
ATOM 2833 C C . LYS A 1 13 ? -8.521 -2.913 -1.401 1.00 0.00 13 LYS A C 5
ATOM 2834 O O . LYS A 1 13 ? -7.525 -2.527 -0.801 1.00 0.00 13 LYS A O 5
ATOM 2853 N N . VAL A 1 14 ? -9.228 -3.970 -1.009 1.00 0.00 14 VAL A N 5
ATOM 2854 C CA . VAL A 1 14 ? -8.849 -4.730 0.180 1.00 0.00 14 VAL A CA 5
ATOM 2855 C C . VAL A 1 14 ? -7.451 -5.321 0.025 1.00 0.00 14 VAL A C 5
ATOM 2856 O O . VAL A 1 14 ? -6.679 -5.358 0.979 1.00 0.00 14 VAL A O 5
ATOM 2869 N N . LYS A 1 15 ? -7.113 -5.751 -1.190 1.00 0.00 15 LYS A N 5
ATOM 2870 C CA . LYS A 1 15 ? -5.786 -6.298 -1.448 1.00 0.00 15 LYS A CA 5
ATOM 2871 C C . LYS A 1 15 ? -4.756 -5.196 -1.273 1.00 0.00 15 LYS A C 5
ATOM 2872 O O . LYS A 1 15 ? -3.684 -5.407 -0.703 1.00 0.00 15 LYS A O 5
ATOM 2891 N N . HIS A 1 16 ? -5.107 -4.003 -1.751 1.00 0.00 16 HIS A N 5
ATOM 2892 C CA . HIS A 1 16 ? -4.232 -2.849 -1.635 1.00 0.00 16 HIS A CA 5
ATOM 2893 C C . HIS A 1 16 ? -4.029 -2.498 -0.174 1.00 0.00 16 HIS A C 5
ATOM 2894 O O . HIS A 1 16 ? -2.949 -2.130 0.222 1.00 0.00 16 HIS A O 5
ATOM 2909 N N . THR A 1 17 ? -5.084 -2.613 0.615 1.00 0.00 17 THR A N 5
ATOM 2910 C CA . THR A 1 17 ? -5.025 -2.303 2.035 1.00 0.00 17 THR A CA 5
ATOM 2911 C C . THR A 1 17 ? -3.988 -3.174 2.732 1.00 0.00 17 THR A C 5
ATOM 2912 O O . THR A 1 17 ? -3.203 -2.696 3.547 1.00 0.00 17 THR A O 5
ATOM 2923 N N . ILE A 1 18 ? -3.988 -4.458 2.395 1.00 0.00 18 ILE A N 5
ATOM 2924 C CA . ILE A 1 18 ? -3.051 -5.406 2.981 1.00 0.00 18 ILE A CA 5
ATOM 2925 C C . ILE A 1 18 ? -1.609 -4.994 2.698 1.00 0.00 18 ILE A C 5
ATOM 2926 O O . ILE A 1 18 ? -0.778 -4.926 3.603 1.00 0.00 18 ILE A O 5
ATOM 2942 N N . SER A 1 19 ? -1.319 -4.727 1.431 1.00 0.00 19 SER A N 5
ATOM 2943 C CA . SER A 1 19 ? 0.023 -4.337 1.020 1.00 0.00 19 SER A CA 5
ATOM 2944 C C . SER A 1 19 ? 0.397 -2.950 1.511 1.00 0.00 19 SER A C 5
ATOM 2945 O O . SER A 1 19 ? 1.488 -2.748 1.970 1.00 0.00 19 SER A O 5
ATOM 2953 N N . GLU A 1 20 ? -0.503 -2.003 1.356 1.00 0.00 20 GLU A N 5
ATOM 2954 C CA . GLU A 1 20 ? -0.260 -0.610 1.731 1.00 0.00 20 GLU A CA 5
ATOM 2955 C C . GLU A 1 20 ? 0.125 -0.463 3.197 1.00 0.00 20 GLU A C 5
ATOM 2956 O O . GLU A 1 20 ? 1.073 0.248 3.526 1.00 0.00 20 GLU A O 5
ATOM 2968 N N . THR A 1 21 ? -0.616 -1.124 4.071 1.00 0.00 21 THR A N 5
ATOM 2969 C CA . THR A 1 21 ? -0.353 -1.049 5.503 1.00 0.00 21 THR A CA 5
ATOM 2970 C C . THR A 1 21 ? 1.075 -1.486 5.839 1.00 0.00 21 THR A C 5
ATOM 2971 O O . THR A 1 21 ? 1.699 -0.947 6.749 1.00 0.00 21 THR A O 5
ATOM 2982 N N . ALA A 1 22 ? 1.583 -2.476 5.115 1.00 0.00 22 ALA A N 5
ATOM 2983 C CA . ALA A 1 22 ? 2.932 -2.986 5.358 1.00 0.00 22 ALA A CA 5
ATOM 2984 C C . ALA A 1 22 ? 3.987 -2.299 4.487 1.00 0.00 22 ALA A C 5
ATOM 2985 O O . ALA A 1 22 ? 5.135 -2.139 4.894 1.00 0.00 22 ALA A O 5
ATOM 2992 N N . HIS A 1 23 ? 3.598 -1.904 3.288 1.00 0.00 23 HIS A N 5
ATOM 2993 C CA . HIS A 1 23 ? 4.513 -1.266 2.349 1.00 0.00 23 HIS A CA 5
ATOM 2994 C C . HIS A 1 23 ? 4.730 0.200 2.687 1.00 0.00 23 HIS A C 5
ATOM 2995 O O . HIS A 1 23 ? 5.310 0.938 1.901 1.00 0.00 23 HIS A O 5
ATOM 3010 N N . VAL A 1 24 ? 4.305 0.605 3.881 1.00 0.00 24 VAL A N 5
ATOM 3011 C CA . VAL A 1 24 ? 4.501 1.978 4.334 1.00 0.00 24 VAL A CA 5
ATOM 3012 C C . VAL A 1 24 ? 5.986 2.258 4.506 1.00 0.00 24 VAL A C 5
ATOM 3013 O O . VAL A 1 24 ? 6.421 3.406 4.486 1.00 0.00 24 VAL A O 5
ATOM 3026 N N . ALA A 1 25 ? 6.762 1.190 4.667 1.00 0.00 25 ALA A N 5
ATOM 3027 C CA . ALA A 1 25 ? 8.202 1.314 4.826 1.00 0.00 25 ALA A CA 5
ATOM 3028 C C . ALA A 1 25 ? 8.802 1.981 3.596 1.00 0.00 25 ALA A C 5
ATOM 3029 O O . ALA A 1 25 ? 9.704 2.811 3.701 1.00 0.00 25 ALA A O 5
ATOM 3036 N N . LYS A 1 26 ? 8.282 1.616 2.425 1.00 0.00 26 LYS A N 5
ATOM 3037 C CA . LYS A 1 26 ? 8.755 2.186 1.170 1.00 0.00 26 LYS A CA 5
ATOM 3038 C C . LYS A 1 26 ? 7.918 3.404 0.783 1.00 0.00 26 LYS A C 5
ATOM 3039 O O . LYS A 1 26 ? 8.442 4.410 0.309 1.00 0.00 26 LYS A O 5
ATOM 3058 N N . ASP A 1 27 ? 6.612 3.298 0.985 1.00 0.00 27 ASP A N 5
ATOM 3059 C CA . ASP A 1 27 ? 5.682 4.371 0.656 1.00 0.00 27 ASP A CA 5
ATOM 3060 C C . ASP A 1 27 ? 5.651 5.434 1.752 1.00 0.00 27 ASP A C 5
ATOM 3061 O O . ASP A 1 27 ? 4.747 6.264 1.800 1.00 0.00 27 ASP A O 5
ATOM 3070 N N . THR A 1 28 ? 6.652 5.410 2.626 1.00 0.00 28 THR A N 5
ATOM 3071 C CA . THR A 1 28 ? 6.742 6.380 3.708 1.00 0.00 28 THR A CA 5
ATOM 3072 C C . THR A 1 28 ? 6.934 7.777 3.134 1.00 0.00 28 THR A C 5
ATOM 3073 O O . THR A 1 28 ? 6.346 8.748 3.611 1.00 0.00 28 THR A O 5
ATOM 3084 N N . ALA A 1 29 ? 7.767 7.858 2.108 1.00 0.00 29 ALA A N 5
ATOM 3085 C CA . ALA A 1 29 ? 8.061 9.116 1.447 1.00 0.00 29 ALA A CA 5
ATOM 3086 C C . ALA A 1 29 ? 8.878 8.860 0.191 1.00 0.00 29 ALA A C 5
ATOM 3087 O O . ALA A 1 29 ? 9.830 9.566 -0.090 1.00 0.00 29 ALA A O 5
ATOM 3094 N N . VAL A 1 30 ? 8.501 7.834 -0.562 1.00 0.00 30 VAL A N 5
ATOM 3095 C CA . VAL A 1 30 ? 9.211 7.501 -1.789 1.00 0.00 30 VAL A CA 5
ATOM 3096 C C . VAL A 1 30 ? 8.988 8.597 -2.828 1.00 0.00 30 VAL A C 5
ATOM 3097 O O . VAL A 1 30 ? 9.913 9.000 -3.534 1.00 0.00 30 VAL A O 5
ATOM 3110 N N . ILE A 1 31 ? 7.760 9.109 -2.884 1.00 0.00 31 ILE A N 5
ATOM 3111 C CA . ILE A 1 31 ? 7.425 10.193 -3.801 1.00 0.00 31 ILE A CA 5
ATOM 3112 C C . ILE A 1 31 ? 8.061 11.492 -3.311 1.00 0.00 31 ILE A C 5
ATOM 3113 O O . ILE A 1 31 ? 8.641 12.250 -4.088 1.00 0.00 31 ILE A O 5
ATOM 3129 N N . ALA A 1 32 ? 7.945 11.732 -2.007 1.00 0.00 32 ALA A N 5
ATOM 3130 C CA . ALA A 1 32 ? 8.500 12.934 -1.392 1.00 0.00 32 ALA A CA 5
ATOM 3131 C C . ALA A 1 32 ? 10.017 12.977 -1.542 1.00 0.00 32 ALA A C 5
ATOM 3132 O O . ALA A 1 32 ? 10.590 14.006 -1.881 1.00 0.00 32 ALA A O 5
ATOM 3139 N N . GLY A 1 33 ? 10.650 11.843 -1.295 1.00 0.00 33 GLY A N 5
ATOM 3140 C CA . GLY A 1 33 ? 12.090 11.735 -1.404 1.00 0.00 33 GLY A CA 5
ATOM 3141 C C . GLY A 1 33 ? 12.559 11.997 -2.813 1.00 0.00 33 GLY A C 5
ATOM 3142 O O . GLY A 1 33 ? 13.546 12.696 -3.027 1.00 0.00 33 GLY A O 5
ATOM 3146 N N . SER A 1 34 ? 11.834 11.445 -3.780 1.00 0.00 34 SER A N 5
ATOM 3147 C CA . SER A 1 34 ? 12.162 11.636 -5.184 1.00 0.00 34 SER A CA 5
ATOM 3148 C C . SER A 1 34 ? 12.049 13.117 -5.533 1.00 0.00 34 SER A C 5
ATOM 3149 O O . SER A 1 34 ? 12.903 13.675 -6.225 1.00 0.00 34 SER A O 5
ATOM 3157 N N . GLY A 1 35 ? 11.000 13.756 -5.020 1.00 0.00 35 GLY A N 5
ATOM 3158 C CA . GLY A 1 35 ? 10.804 15.173 -5.260 1.00 0.00 35 GLY A CA 5
ATOM 3159 C C . GLY A 1 35 ? 11.932 15.987 -4.664 1.00 0.00 35 GLY A C 5
ATOM 3160 O O . GLY A 1 35 ? 12.432 16.927 -5.280 1.00 0.00 35 GLY A O 5
ATOM 3164 N N . ALA A 1 36 ? 12.346 15.609 -3.463 1.00 0.00 36 ALA A N 5
ATOM 3165 C CA . ALA A 1 36 ? 13.433 16.288 -2.780 1.00 0.00 36 ALA A CA 5
ATOM 3166 C C . ALA A 1 36 ? 14.738 16.094 -3.542 1.00 0.00 36 ALA A C 5
ATOM 3167 O O . ALA A 1 36 ? 15.594 16.973 -3.556 1.00 0.00 36 ALA A O 5
ATOM 3174 N N . ALA A 1 37 ? 14.875 14.930 -4.171 1.00 0.00 37 ALA A N 5
ATOM 3175 C CA . ALA A 1 37 ? 16.072 14.598 -4.935 1.00 0.00 37 ALA A CA 5
ATOM 3176 C C . ALA A 1 37 ? 16.254 15.531 -6.127 1.00 0.00 37 ALA A C 5
ATOM 3177 O O . ALA A 1 37 ? 17.353 16.034 -6.363 1.00 0.00 37 ALA A O 5
ATOM 3184 N N . VAL A 1 38 ? 15.183 15.764 -6.885 1.00 0.00 38 VAL A N 5
ATOM 3185 C CA . VAL A 1 38 ? 15.268 16.644 -8.047 1.00 0.00 38 VAL A CA 5
ATOM 3186 C C . VAL A 1 38 ? 15.558 18.074 -7.604 1.00 0.00 38 VAL A C 5
ATOM 3187 O O . VAL A 1 38 ? 16.356 18.776 -8.223 1.00 0.00 38 VAL A O 5
ATOM 3200 N N . VAL A 1 39 ? 14.926 18.489 -6.508 1.00 0.00 39 VAL A N 5
ATOM 3201 C CA . VAL A 1 39 ? 15.133 19.826 -5.964 1.00 0.00 39 VAL A CA 5
ATOM 3202 C C . VAL A 1 39 ? 16.579 19.987 -5.504 1.00 0.00 39 VAL A C 5
ATOM 3203 O O . VAL A 1 39 ? 17.195 21.031 -5.702 1.00 0.00 39 VAL A O 5
ATOM 3216 N N . ALA A 1 40 ? 17.114 18.935 -4.894 1.00 0.00 40 ALA A N 5
ATOM 3217 C CA . ALA A 1 40 ? 18.487 18.940 -4.404 1.00 0.00 40 ALA A CA 5
ATOM 3218 C C . ALA A 1 40 ? 19.473 19.085 -5.557 1.00 0.00 40 ALA A C 5
ATOM 3219 O O . ALA A 1 40 ? 20.493 19.763 -5.433 1.00 0.00 40 ALA A O 5
ATOM 3226 N N . ALA A 1 41 ? 19.163 18.438 -6.674 1.00 0.00 41 ALA A N 5
ATOM 3227 C CA . ALA A 1 41 ? 20.020 18.492 -7.851 1.00 0.00 41 ALA A CA 5
ATOM 3228 C C . ALA A 1 41 ? 20.018 19.886 -8.468 1.00 0.00 41 ALA A C 5
ATOM 3229 O O . ALA A 1 41 ? 21.070 20.420 -8.822 1.00 0.00 41 ALA A O 5
ATOM 3236 N N . THR A 1 42 ? 18.833 20.469 -8.595 1.00 0.00 42 THR A N 5
ATOM 3237 C CA . THR A 1 42 ? 18.691 21.800 -9.170 1.00 0.00 42 THR A CA 5
ATOM 3238 C C . THR A 1 42 ? 19.321 22.864 -8.272 1.00 0.00 42 THR A C 5
ATOM 3239 O O . THR A 1 42 ? 20.075 23.709 -8.798 1.00 0.00 42 THR A O 5
ATOM 3251 N N . ARG A 1 1 ? -28.782 -8.477 0.114 1.00 0.00 1 ARG A N 6
ATOM 3252 C CA . ARG A 1 1 ? -29.542 -7.221 0.347 1.00 0.00 1 ARG A CA 6
ATOM 3253 C C . ARG A 1 1 ? -29.145 -6.137 -0.653 1.00 0.00 1 ARG A C 6
ATOM 3254 O O . ARG A 1 1 ? -29.978 -5.663 -1.418 1.00 0.00 1 ARG A O 6
ATOM 3277 N N . GLY A 1 2 ? -27.870 -5.750 -0.649 1.00 0.00 2 GLY A N 6
ATOM 3278 C CA . GLY A 1 2 ? -27.413 -4.727 -1.573 1.00 0.00 2 GLY A CA 6
ATOM 3279 C C . GLY A 1 2 ? -26.309 -3.861 -0.997 1.00 0.00 2 GLY A C 6
ATOM 3280 O O . GLY A 1 2 ? -25.432 -3.401 -1.723 1.00 0.00 2 GLY A O 6
ATOM 3284 N N . PHE A 1 3 ? -26.364 -3.622 0.310 1.00 0.00 3 PHE A N 6
ATOM 3285 C CA . PHE A 1 3 ? -25.371 -2.778 0.978 1.00 0.00 3 PHE A CA 6
ATOM 3286 C C . PHE A 1 3 ? -23.956 -3.355 0.875 1.00 0.00 3 PHE A C 6
ATOM 3287 O O . PHE A 1 3 ? -22.978 -2.615 0.912 1.00 0.00 3 PHE A O 6
ATOM 3304 N N . ARG A 1 4 ? -23.844 -4.672 0.757 1.00 0.00 4 ARG A N 6
ATOM 3305 C CA . ARG A 1 4 ? -22.531 -5.316 0.659 1.00 0.00 4 ARG A CA 6
ATOM 3306 C C . ARG A 1 4 ? -21.846 -5.016 -0.675 1.00 0.00 4 ARG A C 6
ATOM 3307 O O . ARG A 1 4 ? -20.651 -5.246 -0.830 1.00 0.00 4 ARG A O 6
ATOM 3328 N N . LYS A 1 5 ? -22.605 -4.500 -1.630 1.00 0.00 5 LYS A N 6
ATOM 3329 C CA . LYS A 1 5 ? -22.064 -4.165 -2.943 1.00 0.00 5 LYS A CA 6
ATOM 3330 C C . LYS A 1 5 ? -21.013 -3.054 -2.845 1.00 0.00 5 LYS A C 6
ATOM 3331 O O . LYS A 1 5 ? -19.839 -3.271 -3.149 1.00 0.00 5 LYS A O 6
ATOM 3350 N N . HIS A 1 6 ? -21.434 -1.859 -2.424 1.00 0.00 6 HIS A N 6
ATOM 3351 C CA . HIS A 1 6 ? -20.502 -0.737 -2.309 1.00 0.00 6 HIS A CA 6
ATOM 3352 C C . HIS A 1 6 ? -19.549 -0.922 -1.130 1.00 0.00 6 HIS A C 6
ATOM 3353 O O . HIS A 1 6 ? -18.430 -0.415 -1.149 1.00 0.00 6 HIS A O 6
ATOM 3368 N N . PHE A 1 7 ? -19.982 -1.670 -0.119 1.00 0.00 7 PHE A N 6
ATOM 3369 C CA . PHE A 1 7 ? -19.145 -1.927 1.047 1.00 0.00 7 PHE A CA 6
ATOM 3370 C C . PHE A 1 7 ? -17.962 -2.800 0.651 1.00 0.00 7 PHE A C 6
ATOM 3371 O O . PHE A 1 7 ? -16.828 -2.563 1.067 1.00 0.00 7 PHE A O 6
ATOM 3388 N N . ASN A 1 8 ? -18.241 -3.806 -0.168 1.00 0.00 8 ASN A N 6
ATOM 3389 C CA . ASN A 1 8 ? -17.216 -4.725 -0.641 1.00 0.00 8 ASN A CA 6
ATOM 3390 C C . ASN A 1 8 ? -16.118 -3.966 -1.375 1.00 0.00 8 ASN A C 6
ATOM 3391 O O . ASN A 1 8 ? -14.946 -4.307 -1.266 1.00 0.00 8 ASN A O 6
ATOM 3402 N N . LYS A 1 9 ? -16.505 -2.926 -2.113 1.00 0.00 9 LYS A N 6
ATOM 3403 C CA . LYS A 1 9 ? -15.544 -2.113 -2.851 1.00 0.00 9 LYS A CA 6
ATOM 3404 C C . LYS A 1 9 ? -14.578 -1.443 -1.881 1.00 0.00 9 LYS A C 6
ATOM 3405 O O . LYS A 1 9 ? -13.382 -1.326 -2.156 1.00 0.00 9 LYS A O 6
ATOM 3424 N N . LEU A 1 10 ? -15.103 -1.033 -0.729 1.00 0.00 10 LEU A N 6
ATOM 3425 C CA . LEU A 1 10 ? -14.286 -0.410 0.303 1.00 0.00 10 LEU A CA 6
ATOM 3426 C C . LEU A 1 10 ? -13.323 -1.447 0.835 1.00 0.00 10 LEU A C 6
ATOM 3427 O O . LEU A 1 10 ? -12.174 -1.154 1.124 1.00 0.00 10 LEU A O 6
ATOM 3443 N N . VAL A 1 11 ? -13.833 -2.668 0.951 1.00 0.00 11 VAL A N 6
ATOM 3444 C CA . VAL A 1 11 ? -13.072 -3.803 1.439 1.00 0.00 11 VAL A CA 6
ATOM 3445 C C . VAL A 1 11 ? -11.951 -4.170 0.471 1.00 0.00 11 VAL A C 6
ATOM 3446 O O . VAL A 1 11 ? -10.853 -4.534 0.892 1.00 0.00 11 VAL A O 6
ATOM 3459 N N . LYS A 1 12 ? -12.217 -4.048 -0.830 1.00 0.00 12 LYS A N 6
ATOM 3460 C CA . LYS A 1 12 ? -11.206 -4.345 -1.837 1.00 0.00 12 LYS A CA 6
ATOM 3461 C C . LYS A 1 12 ? -9.994 -3.472 -1.568 1.00 0.00 12 LYS A C 6
ATOM 3462 O O . LYS A 1 12 ? -8.848 -3.919 -1.629 1.00 0.00 12 LYS A O 6
ATOM 3481 N N . LYS A 1 13 ? -10.276 -2.218 -1.252 1.00 0.00 13 LYS A N 6
ATOM 3482 C CA . LYS A 1 13 ? -9.247 -1.251 -0.948 1.00 0.00 13 LYS A CA 6
ATOM 3483 C C . LYS A 1 13 ? -8.764 -1.398 0.483 1.00 0.00 13 LYS A C 6
ATOM 3484 O O . LYS A 1 13 ? -7.628 -1.106 0.763 1.00 0.00 13 LYS A O 6
ATOM 3503 N N . VAL A 1 14 ? -9.641 -1.825 1.383 1.00 0.00 14 VAL A N 6
ATOM 3504 C CA . VAL A 1 14 ? -9.289 -1.961 2.794 1.00 0.00 14 VAL A CA 6
ATOM 3505 C C . VAL A 1 14 ? -8.096 -2.895 2.977 1.00 0.00 14 VAL A C 6
ATOM 3506 O O . VAL A 1 14 ? -7.166 -2.588 3.724 1.00 0.00 14 VAL A O 6
ATOM 3519 N N . LYS A 1 15 ? -8.103 -4.017 2.269 1.00 0.00 15 LYS A N 6
ATOM 3520 C CA . LYS A 1 15 ? -6.996 -4.960 2.345 1.00 0.00 15 LYS A CA 6
ATOM 3521 C C . LYS A 1 15 ? -5.746 -4.341 1.739 1.00 0.00 15 LYS A C 6
ATOM 3522 O O . LYS A 1 15 ? -4.636 -4.539 2.233 1.00 0.00 15 LYS A O 6
ATOM 3541 N N . HIS A 1 16 ? -5.939 -3.588 0.664 1.00 0.00 16 HIS A N 6
ATOM 3542 C CA . HIS A 1 16 ? -4.832 -2.937 -0.014 1.00 0.00 16 HIS A CA 6
ATOM 3543 C C . HIS A 1 16 ? -4.221 -1.829 0.829 1.00 0.00 16 HIS A C 6
ATOM 3544 O O . HIS A 1 16 ? -3.027 -1.676 0.846 1.00 0.00 16 HIS A O 6
ATOM 3559 N N . THR A 1 17 ? -5.047 -1.049 1.498 1.00 0.00 17 THR A N 6
ATOM 3560 C CA . THR A 1 17 ? -4.577 0.063 2.311 1.00 0.00 17 THR A CA 6
ATOM 3561 C C . THR A 1 17 ? -3.708 -0.433 3.449 1.00 0.00 17 THR A C 6
ATOM 3562 O O . THR A 1 17 ? -2.567 -0.005 3.605 1.00 0.00 17 THR A O 6
ATOM 3573 N N . ILE A 1 18 ? -4.254 -1.346 4.239 1.00 0.00 18 ILE A N 6
ATOM 3574 C CA . ILE A 1 18 ? -3.536 -1.908 5.372 1.00 0.00 18 ILE A CA 6
ATOM 3575 C C . ILE A 1 18 ? -2.211 -2.528 4.936 1.00 0.00 18 ILE A C 6
ATOM 3576 O O . ILE A 1 18 ? -1.177 -2.326 5.572 1.00 0.00 18 ILE A O 6
ATOM 3592 N N . SER A 1 19 ? -2.250 -3.291 3.854 1.00 0.00 19 SER A N 6
ATOM 3593 C CA . SER A 1 19 ? -1.056 -3.950 3.347 1.00 0.00 19 SER A CA 6
ATOM 3594 C C . SER A 1 19 ? -0.097 -2.972 2.687 1.00 0.00 19 SER A C 6
ATOM 3595 O O . SER A 1 19 ? 1.084 -3.062 2.884 1.00 0.00 19 SER A O 6
ATOM 3603 N N . GLU A 1 20 ? -0.620 -2.070 1.883 1.00 0.00 20 GLU A N 6
ATOM 3604 C CA . GLU A 1 20 ? 0.195 -1.096 1.151 1.00 0.00 20 GLU A CA 6
ATOM 3605 C C . GLU A 1 20 ? 1.054 -0.255 2.081 1.00 0.00 20 GLU A C 6
ATOM 3606 O O . GLU A 1 20 ? 2.236 -0.039 1.817 1.00 0.00 20 GLU A O 6
ATOM 3618 N N . THR A 1 21 ? 0.454 0.219 3.158 1.00 0.00 21 THR A N 6
ATOM 3619 C CA . THR A 1 21 ? 1.160 1.048 4.123 1.00 0.00 21 THR A CA 6
ATOM 3620 C C . THR A 1 21 ? 2.449 0.374 4.606 1.00 0.00 21 THR A C 6
ATOM 3621 O O . THR A 1 21 ? 3.449 1.042 4.859 1.00 0.00 21 THR A O 6
ATOM 3632 N N . ALA A 1 22 ? 2.416 -0.946 4.748 1.00 0.00 22 ALA A N 6
ATOM 3633 C CA . ALA A 1 22 ? 3.582 -1.696 5.220 1.00 0.00 22 ALA A CA 6
ATOM 3634 C C . ALA A 1 22 ? 4.402 -2.321 4.081 1.00 0.00 22 ALA A C 6
ATOM 3635 O O . ALA A 1 22 ? 5.624 -2.411 4.158 1.00 0.00 22 ALA A O 6
ATOM 3642 N N . HIS A 1 23 ? 3.720 -2.771 3.044 1.00 0.00 23 HIS A N 6
ATOM 3643 C CA . HIS A 1 23 ? 4.355 -3.432 1.907 1.00 0.00 23 HIS A CA 6
ATOM 3644 C C . HIS A 1 23 ? 5.101 -2.460 1.003 1.00 0.00 23 HIS A C 6
ATOM 3645 O O . HIS A 1 23 ? 5.497 -2.820 -0.100 1.00 0.00 23 HIS A O 6
ATOM 3660 N N . VAL A 1 24 ? 5.324 -1.242 1.484 1.00 0.00 24 VAL A N 6
ATOM 3661 C CA . VAL A 1 24 ? 6.058 -0.239 0.721 1.00 0.00 24 VAL A CA 6
ATOM 3662 C C . VAL A 1 24 ? 7.488 -0.698 0.468 1.00 0.00 24 VAL A C 6
ATOM 3663 O O . VAL A 1 24 ? 8.155 -0.210 -0.438 1.00 0.00 24 VAL A O 6
ATOM 3676 N N . ALA A 1 25 ? 7.951 -1.643 1.277 1.00 0.00 25 ALA A N 6
ATOM 3677 C CA . ALA A 1 25 ? 9.300 -2.172 1.133 1.00 0.00 25 ALA A CA 6
ATOM 3678 C C . ALA A 1 25 ? 9.478 -2.788 -0.250 1.00 0.00 25 ALA A C 6
ATOM 3679 O O . ALA A 1 25 ? 10.525 -2.643 -0.878 1.00 0.00 25 ALA A O 6
ATOM 3686 N N . LYS A 1 26 ? 8.439 -3.476 -0.719 1.00 0.00 26 LYS A N 6
ATOM 3687 C CA . LYS A 1 26 ? 8.470 -4.111 -2.030 1.00 0.00 26 LYS A CA 6
ATOM 3688 C C . LYS A 1 26 ? 7.809 -3.214 -3.077 1.00 0.00 26 LYS A C 6
ATOM 3689 O O . LYS A 1 26 ? 8.325 -3.043 -4.181 1.00 0.00 26 LYS A O 6
ATOM 3708 N N . ASP A 1 27 ? 6.671 -2.634 -2.714 1.00 0.00 27 ASP A N 6
ATOM 3709 C 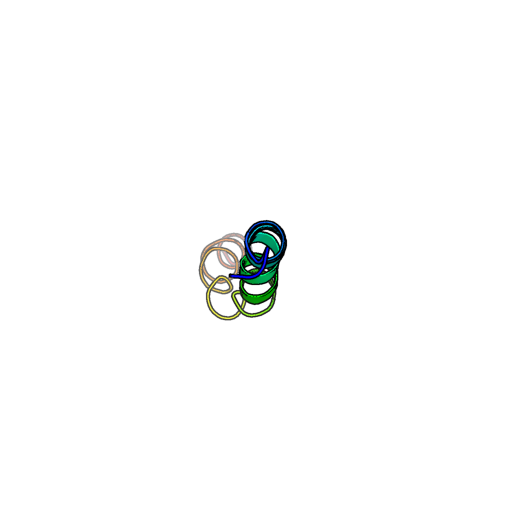CA . ASP A 1 27 ? 5.931 -1.740 -3.603 1.00 0.00 27 ASP A CA 6
ATOM 3710 C C . ASP A 1 27 ? 6.328 -0.286 -3.364 1.00 0.00 27 ASP A C 6
ATOM 3711 O O . ASP A 1 27 ? 5.481 0.605 -3.347 1.00 0.00 27 ASP A O 6
ATOM 3720 N N . THR A 1 28 ? 7.619 -0.046 -3.178 1.00 0.00 28 THR A N 6
ATOM 3721 C CA . THR A 1 28 ? 8.113 1.307 -2.941 1.00 0.00 28 THR A CA 6
ATOM 3722 C C . THR A 1 28 ? 7.906 2.179 -4.181 1.00 0.00 28 THR A C 6
ATOM 3723 O O . THR A 1 28 ? 7.495 3.335 -4.084 1.00 0.00 28 THR A O 6
ATOM 3734 N N . ALA A 1 29 ? 8.188 1.605 -5.346 1.00 0.00 29 ALA A N 6
ATOM 3735 C CA . ALA A 1 29 ? 8.027 2.310 -6.615 1.00 0.00 29 ALA A CA 6
ATOM 3736 C C . ALA A 1 29 ? 8.026 1.319 -7.774 1.00 0.00 29 ALA A C 6
ATOM 3737 O O . ALA A 1 29 ? 8.348 1.668 -8.910 1.00 0.00 29 ALA A O 6
ATOM 3744 N N . VAL A 1 30 ? 7.647 0.080 -7.476 1.00 0.00 30 VAL A N 6
ATOM 3745 C CA . VAL A 1 30 ? 7.590 -0.969 -8.484 1.00 0.00 30 VAL A CA 6
ATOM 3746 C C . VAL A 1 30 ? 6.402 -0.745 -9.409 1.00 0.00 30 VAL A C 6
ATOM 3747 O O . VAL A 1 30 ? 6.454 -1.062 -10.590 1.00 0.00 30 VAL A O 6
ATOM 3760 N N . ILE A 1 31 ? 5.335 -0.183 -8.857 1.00 0.00 31 ILE A N 6
ATOM 3761 C CA . ILE A 1 31 ? 4.130 0.103 -9.621 1.00 0.00 31 ILE A CA 6
ATOM 3762 C C . ILE A 1 31 ? 4.410 1.184 -10.656 1.00 0.00 31 ILE A C 6
ATOM 3763 O O . ILE A 1 31 ? 3.796 1.205 -11.721 1.00 0.00 31 ILE A O 6
ATOM 3779 N N . ALA A 1 32 ? 5.350 2.075 -10.337 1.00 0.00 32 ALA A N 6
ATOM 3780 C CA . ALA A 1 32 ? 5.733 3.166 -11.238 1.00 0.00 32 ALA A CA 6
ATOM 3781 C C . ALA A 1 32 ? 6.599 2.657 -12.396 1.00 0.00 32 ALA A C 6
ATOM 3782 O O . ALA A 1 32 ? 7.546 3.318 -12.820 1.00 0.00 32 ALA A O 6
ATOM 3789 N N . GLY A 1 33 ? 6.256 1.479 -12.900 1.00 0.00 33 GLY A N 6
ATOM 3790 C CA . GLY A 1 33 ? 6.972 0.872 -13.999 1.00 0.00 33 GLY A CA 6
ATOM 3791 C C . GLY A 1 33 ? 6.384 -0.484 -14.330 1.00 0.00 33 GLY A C 6
ATOM 3792 O O . GLY A 1 33 ? 5.935 -0.725 -15.448 1.00 0.00 33 GLY A O 6
ATOM 3796 N N . SER A 1 34 ? 6.360 -1.357 -13.333 1.00 0.00 34 SER A N 6
ATOM 3797 C CA . SER A 1 34 ? 5.802 -2.697 -13.481 1.00 0.00 34 SER A CA 6
ATOM 3798 C C . SER A 1 34 ? 4.293 -2.679 -13.249 1.00 0.00 34 SER A C 6
ATOM 3799 O O . SER A 1 34 ? 3.759 -3.447 -12.446 1.00 0.00 34 SER A O 6
ATOM 3807 N N . GLY A 1 35 ? 3.614 -1.792 -13.964 1.00 0.00 35 GLY A N 6
ATOM 3808 C CA . GLY A 1 35 ? 2.175 -1.671 -13.845 1.00 0.00 35 GLY A CA 6
ATOM 3809 C C . GLY A 1 35 ? 1.665 -0.411 -14.512 1.00 0.00 35 GLY A C 6
ATOM 3810 O O . GLY A 1 35 ? 0.877 -0.472 -15.450 1.00 0.00 35 GLY A O 6
ATOM 3814 N N . ALA A 1 36 ? 2.135 0.732 -14.031 1.00 0.00 36 ALA A N 6
ATOM 3815 C CA . ALA A 1 36 ? 1.743 2.025 -14.578 1.00 0.00 36 ALA A CA 6
ATOM 3816 C C . ALA A 1 36 ? 2.232 2.175 -16.014 1.00 0.00 36 ALA A C 6
ATOM 3817 O O . ALA A 1 36 ? 1.507 2.658 -16.882 1.00 0.00 36 ALA A O 6
ATOM 3824 N N . ALA A 1 37 ? 3.466 1.753 -16.263 1.00 0.00 37 ALA A N 6
ATOM 3825 C CA . ALA A 1 37 ? 4.041 1.835 -17.599 1.00 0.00 37 ALA A CA 6
ATOM 3826 C C . ALA A 1 37 ? 3.372 0.830 -18.524 1.00 0.00 37 ALA A C 6
ATOM 3827 O O . ALA A 1 37 ? 3.120 1.115 -19.692 1.00 0.00 37 ALA A O 6
ATOM 3834 N N . VAL A 1 38 ? 3.090 -0.350 -17.986 1.00 0.00 38 VAL A N 6
ATOM 3835 C CA . VAL A 1 38 ? 2.454 -1.414 -18.750 1.00 0.00 38 VAL A CA 6
ATOM 3836 C C . VAL A 1 38 ? 1.062 -1.001 -19.224 1.00 0.00 38 VAL A C 6
ATOM 3837 O O . VAL A 1 38 ? 0.723 -1.171 -20.391 1.00 0.00 38 VAL A O 6
ATOM 3850 N N . VAL A 1 39 ? 0.259 -0.455 -18.314 1.00 0.00 39 VAL A N 6
ATOM 3851 C CA . VAL A 1 39 ? -1.092 -0.025 -18.654 1.00 0.00 39 VAL A CA 6
ATOM 3852 C C . VAL A 1 39 ? -1.047 1.136 -19.643 1.00 0.00 39 VAL A C 6
ATOM 3853 O O . VAL A 1 39 ? -1.851 1.208 -20.570 1.00 0.00 39 VAL A O 6
ATOM 3866 N N . ALA A 1 40 ? -0.086 2.036 -19.445 1.00 0.00 40 ALA A N 6
ATOM 3867 C CA . ALA A 1 40 ? 0.078 3.188 -20.324 1.00 0.00 40 ALA A CA 6
ATOM 3868 C C . ALA A 1 40 ? 0.405 2.741 -21.745 1.00 0.00 40 ALA A C 6
ATOM 3869 O O . ALA A 1 40 ? -0.152 3.254 -22.714 1.00 0.00 40 ALA A O 6
ATOM 3876 N N . ALA A 1 41 ? 1.308 1.774 -21.856 1.00 0.00 41 ALA A N 6
ATOM 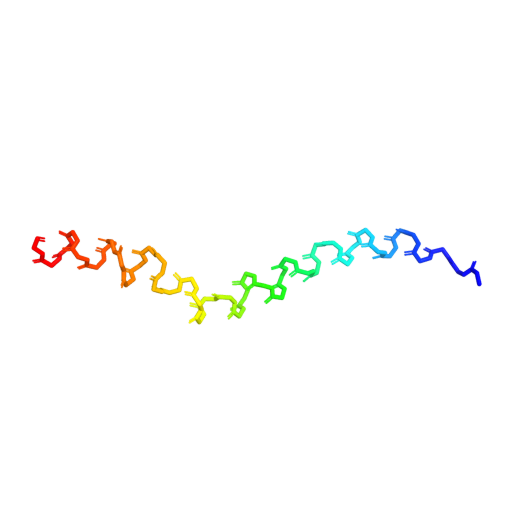3877 C CA . ALA A 1 41 ? 1.712 1.243 -23.152 1.00 0.00 41 ALA A CA 6
ATOM 3878 C C . ALA A 1 41 ? 0.557 0.501 -23.810 1.00 0.00 41 ALA A C 6
ATOM 3879 O O . ALA A 1 41 ? 0.344 0.612 -25.015 1.00 0.00 41 ALA A O 6
ATOM 3886 N N . THR A 1 42 ? -0.181 -0.252 -22.999 1.00 0.00 42 THR A N 6
ATOM 3887 C CA . THR A 1 42 ? -1.324 -1.024 -23.475 1.00 0.00 42 THR A CA 6
ATOM 3888 C C . THR A 1 42 ? -0.880 -2.133 -24.435 1.00 0.00 42 THR A C 6
ATOM 3889 O O . THR A 1 42 ? -0.878 -1.902 -25.663 1.00 0.00 42 THR A O 6
ATOM 3901 N N . ARG A 1 1 ? -25.282 -9.327 -7.006 1.00 0.00 1 ARG A N 7
ATOM 3902 C CA . ARG A 1 1 ? -25.105 -8.690 -5.674 1.00 0.00 1 ARG A CA 7
ATOM 3903 C C . ARG A 1 1 ? -25.447 -7.205 -5.728 1.00 0.00 1 ARG A C 7
ATOM 3904 O O . ARG A 1 1 ? -25.084 -6.513 -6.679 1.00 0.00 1 ARG A O 7
ATOM 3927 N N . GLY A 1 2 ? -26.146 -6.729 -4.706 1.00 0.00 2 GLY A N 7
ATOM 3928 C CA . GLY A 1 2 ? -26.531 -5.329 -4.645 1.00 0.00 2 GLY A CA 7
ATOM 3929 C C . GLY A 1 2 ? -26.211 -4.721 -3.297 1.00 0.00 2 GLY A C 7
ATOM 3930 O O . GLY A 1 2 ? -25.596 -3.657 -3.216 1.00 0.00 2 GLY A O 7
ATOM 3934 N N . PHE A 1 3 ? -26.620 -5.411 -2.241 1.00 0.00 3 PHE A N 7
ATOM 3935 C CA . PHE A 1 3 ? -26.375 -4.967 -0.877 1.00 0.00 3 PHE A CA 7
ATOM 3936 C C . PHE A 1 3 ? -25.060 -5.553 -0.373 1.00 0.00 3 PHE A C 7
ATOM 3937 O O . PHE A 1 3 ? -24.665 -6.642 -0.790 1.00 0.00 3 PHE A O 7
ATOM 3954 N N . ARG A 1 4 ? -24.379 -4.814 0.507 1.00 0.00 4 ARG A N 7
ATOM 3955 C CA . ARG A 1 4 ? -23.095 -5.243 1.072 1.00 0.00 4 ARG A CA 7
ATOM 3956 C C . ARG A 1 4 ? -21.975 -5.184 0.034 1.00 0.00 4 ARG A C 7
ATOM 3957 O O . ARG A 1 4 ? -20.795 -5.177 0.387 1.00 0.00 4 ARG A O 7
ATOM 3978 N N . LYS A 1 5 ? -22.340 -5.135 -1.243 1.00 0.00 5 LYS A N 7
ATOM 3979 C CA . LYS A 1 5 ? -21.355 -5.071 -2.305 1.00 0.00 5 LYS A CA 7
ATOM 3980 C C . LYS A 1 5 ? -20.581 -3.761 -2.228 1.00 0.00 5 LYS A C 7
ATOM 3981 O O . LYS A 1 5 ? -19.373 -3.746 -2.417 1.00 0.00 5 LYS A O 7
ATOM 4000 N N . HIS A 1 6 ? -21.286 -2.658 -1.954 1.00 0.00 6 HIS A N 7
ATOM 4001 C CA . HIS A 1 6 ? -20.633 -1.354 -1.870 1.00 0.00 6 HIS A CA 7
ATOM 4002 C C . HIS A 1 6 ? -19.681 -1.310 -0.681 1.00 0.00 6 HIS A C 7
ATOM 4003 O O . HIS A 1 6 ? -18.712 -0.553 -0.676 1.00 0.00 6 HIS A O 7
ATOM 4018 N N . PHE A 1 7 ? -19.934 -2.169 0.300 1.00 0.00 7 PHE A N 7
ATOM 4019 C CA . PHE A 1 7 ? -19.075 -2.270 1.469 1.00 0.00 7 PHE A CA 7
ATOM 4020 C C . PHE A 1 7 ? -17.810 -3.020 1.079 1.00 0.00 7 PHE A C 7
ATOM 4021 O O . PHE A 1 7 ? -16.702 -2.640 1.434 1.00 0.00 7 PHE A O 7
ATOM 4038 N N . ASN A 1 8 ? -17.996 -4.088 0.318 1.00 0.00 8 ASN A N 7
ATOM 4039 C CA . ASN A 1 8 ? -16.887 -4.894 -0.154 1.00 0.00 8 ASN A CA 7
ATOM 4040 C C . ASN A 1 8 ? -15.963 -4.045 -1.014 1.00 0.00 8 ASN A C 7
ATOM 4041 O O . ASN A 1 8 ? -14.749 -4.134 -0.901 1.00 0.00 8 ASN A O 7
ATOM 4052 N N . LYS A 1 9 ? -16.557 -3.214 -1.866 1.00 0.00 9 LYS A N 7
ATOM 4053 C CA . LYS A 1 9 ? -15.796 -2.340 -2.756 1.00 0.00 9 LYS A CA 7
ATOM 4054 C C . LYS A 1 9 ? -14.825 -1.454 -1.986 1.00 0.00 9 LYS A C 7
ATOM 4055 O O . LYS A 1 9 ? -13.662 -1.327 -2.370 1.00 0.00 9 LYS A O 7
ATOM 4074 N N . LEU A 1 10 ? -15.292 -0.841 -0.904 1.00 0.00 10 LEU A N 7
ATOM 4075 C CA . LEU A 1 10 ? -14.429 0.024 -0.112 1.00 0.00 10 LEU A CA 7
ATOM 4076 C C . LEU A 1 10 ? -13.418 -0.809 0.669 1.00 0.00 10 LEU A C 7
ATOM 4077 O O . LEU A 1 10 ? -12.274 -0.400 0.825 1.00 0.00 10 LEU A O 7
ATOM 4093 N N . VAL A 1 11 ? -13.836 -1.988 1.131 1.00 0.00 11 VAL A N 7
ATOM 4094 C CA . VAL A 1 11 ? -12.944 -2.877 1.874 1.00 0.00 11 VAL A CA 7
ATOM 4095 C C . VAL A 1 11 ? -11.781 -3.330 0.999 1.00 0.00 11 VAL A C 7
ATOM 4096 O O . VAL A 1 11 ? -10.661 -3.428 1.468 1.00 0.00 11 VAL A O 7
ATOM 4109 N N . LYS A 1 12 ? -12.045 -3.586 -0.278 1.00 0.00 12 LYS A N 7
ATOM 4110 C CA . LYS A 1 12 ? -10.991 -4.005 -1.200 1.00 0.00 12 LYS A CA 7
ATOM 4111 C C . LYS A 1 12 ? -9.879 -2.966 -1.193 1.00 0.00 12 LYS A C 7
ATOM 4112 O O . LYS A 1 12 ? -8.692 -3.293 -1.190 1.00 0.00 12 LYS A O 7
ATOM 4131 N N . LYS A 1 13 ? -10.292 -1.705 -1.177 1.00 0.00 13 LYS A N 7
ATOM 4132 C CA . LYS A 1 13 ? -9.372 -0.584 -1.151 1.00 0.00 13 LYS A CA 7
ATOM 4133 C C . LYS A 1 13 ? -8.744 -0.444 0.227 1.00 0.00 13 LYS A C 7
ATOM 4134 O O . LYS A 1 13 ? -7.572 -0.138 0.341 1.00 0.00 13 LYS A O 7
ATOM 4153 N N . VAL A 1 14 ? -9.538 -0.684 1.265 1.00 0.00 14 VAL A N 7
ATOM 4154 C CA . VAL A 1 14 ? -9.066 -0.593 2.643 1.00 0.00 14 VAL A CA 7
ATOM 4155 C C . VAL A 1 14 ? -7.928 -1.575 2.894 1.00 0.00 14 VAL A C 7
ATOM 4156 O O . VAL A 1 14 ? -6.880 -1.202 3.394 1.00 0.00 14 VAL A O 7
ATOM 4169 N N . LYS A 1 15 ? -8.143 -2.830 2.531 1.00 0.00 15 LYS A N 7
ATOM 4170 C CA . LYS A 1 15 ? -7.138 -3.864 2.708 1.00 0.00 15 LYS A CA 7
ATOM 4171 C C . LYS A 1 15 ? -5.869 -3.489 1.965 1.00 0.00 15 LYS A C 7
ATOM 4172 O O . LYS A 1 15 ? -4.766 -3.682 2.473 1.00 0.00 15 LYS A O 7
ATOM 4191 N N . HIS A 1 16 ? -6.030 -2.936 0.767 1.00 0.00 16 HIS A N 7
ATOM 4192 C CA . HIS A 1 16 ? -4.883 -2.522 -0.024 1.00 0.00 16 HIS A CA 7
ATOM 4193 C C . HIS A 1 16 ? -4.162 -1.362 0.641 1.00 0.00 16 HIS A C 7
ATOM 4194 O O . HIS A 1 16 ? -2.956 -1.354 0.704 1.00 0.00 16 HIS A O 7
ATOM 4209 N N . THR A 1 17 ? -4.910 -0.379 1.119 1.00 0.00 17 THR A N 7
ATOM 4210 C CA . THR A 1 17 ? -4.322 0.791 1.762 1.00 0.00 17 THR A CA 7
ATOM 4211 C C . THR A 1 17 ? -3.556 0.393 3.019 1.00 0.00 17 THR A C 7
ATOM 4212 O O . THR A 1 17 ? -2.418 0.810 3.222 1.00 0.00 17 THR A O 7
ATOM 4223 N N . ILE A 1 18 ? -4.178 -0.433 3.850 1.00 0.00 18 ILE A N 7
ATOM 4224 C CA . ILE A 1 18 ? -3.547 -0.898 5.076 1.00 0.00 18 ILE A CA 7
ATOM 4225 C C . ILE A 1 18 ? -2.218 -1.566 4.757 1.00 0.00 18 ILE A C 7
ATOM 4226 O O . ILE A 1 18 ? -1.195 -1.268 5.369 1.00 0.00 18 ILE A O 7
ATOM 4242 N N . SER A 1 19 ? -2.244 -2.469 3.788 1.00 0.00 19 SER A N 7
ATOM 4243 C CA . SER A 1 19 ? -1.044 -3.184 3.382 1.00 0.00 19 SER A CA 7
ATOM 4244 C C . SER A 1 19 ? -0.016 -2.245 2.736 1.00 0.00 19 SER A C 7
ATOM 4245 O O . SER A 1 19 ? 1.138 -2.200 3.146 1.00 0.00 19 SER A O 7
ATOM 4253 N N . GLU A 1 20 ? -0.445 -1.509 1.719 1.00 0.00 20 GLU A N 7
ATOM 4254 C CA . GLU A 1 20 ? 0.424 -0.582 0.989 1.00 0.00 20 GLU A CA 7
ATOM 4255 C C . GLU A 1 20 ? 1.251 0.274 1.938 1.00 0.00 20 GLU A C 7
ATOM 4256 O O . GLU A 1 20 ? 2.407 0.585 1.652 1.00 0.00 20 GLU A O 7
ATOM 4268 N N . THR A 1 21 ? 0.652 0.650 3.059 1.00 0.00 21 THR A N 7
ATOM 4269 C CA . THR A 1 21 ? 1.324 1.474 4.056 1.00 0.00 21 THR A CA 7
ATOM 4270 C C . THR A 1 21 ? 2.708 0.928 4.409 1.00 0.00 21 THR A C 7
ATOM 4271 O O . THR A 1 21 ? 3.692 1.667 4.427 1.00 0.00 21 THR A O 7
ATOM 4282 N N . ALA A 1 22 ? 2.778 -0.367 4.702 1.00 0.00 22 ALA A N 7
ATOM 4283 C CA . ALA A 1 22 ? 4.041 -0.989 5.073 1.00 0.00 22 ALA A CA 7
ATOM 4284 C C . ALA A 1 22 ? 4.215 -2.365 4.435 1.00 0.00 22 ALA A C 7
ATOM 4285 O O . ALA A 1 22 ? 4.731 -3.287 5.067 1.00 0.00 22 ALA A O 7
ATOM 4292 N N . HIS A 1 23 ? 3.804 -2.504 3.177 1.00 0.00 23 HIS A N 7
ATOM 4293 C CA . HIS A 1 23 ? 3.953 -3.780 2.487 1.00 0.00 23 HIS A CA 7
ATOM 4294 C C . HIS A 1 23 ? 4.816 -3.630 1.245 1.00 0.00 23 HIS A C 7
ATOM 4295 O O . HIS A 1 23 ? 4.859 -4.518 0.429 1.00 0.00 23 HIS A O 7
ATOM 4310 N N . VAL A 1 24 ? 5.490 -2.503 1.090 1.00 0.00 24 VAL A N 7
ATOM 4311 C CA . VAL A 1 24 ? 6.324 -2.293 -0.089 1.00 0.00 24 VAL A CA 7
ATOM 4312 C C . VAL A 1 24 ? 7.464 -3.306 -0.149 1.00 0.00 24 VAL A C 7
ATOM 4313 O O . VAL A 1 24 ? 7.791 -3.813 -1.214 1.00 0.00 24 VAL A O 7
ATOM 4326 N N . ALA A 1 25 ? 8.057 -3.606 0.997 1.00 0.00 25 ALA A N 7
ATOM 4327 C CA . ALA A 1 25 ? 9.152 -4.569 1.054 1.00 0.00 25 ALA A CA 7
ATOM 4328 C C . ALA A 1 25 ? 8.659 -5.998 0.821 1.00 0.00 25 ALA A C 7
ATOM 4329 O O . ALA A 1 25 ? 9.419 -6.856 0.373 1.00 0.00 25 ALA A O 7
ATOM 4336 N N . LYS A 1 26 ? 7.393 -6.263 1.150 1.00 0.00 26 LYS A N 7
ATOM 4337 C CA . LYS A 1 26 ? 6.833 -7.609 0.989 1.00 0.00 26 LYS A CA 7
ATOM 4338 C C . LYS A 1 26 ? 6.183 -7.815 -0.387 1.00 0.00 26 LYS A C 7
ATOM 4339 O O . LYS A 1 26 ? 6.306 -8.875 -0.988 1.00 0.00 26 LYS A O 7
ATOM 4358 N N . ASP A 1 27 ? 5.487 -6.802 -0.865 1.00 0.00 27 ASP A N 7
ATOM 4359 C CA . ASP A 1 27 ? 4.801 -6.849 -2.152 1.00 0.00 27 ASP A CA 7
ATOM 4360 C C . ASP A 1 27 ? 5.610 -6.137 -3.230 1.00 0.00 27 ASP A C 7
ATOM 4361 O O . ASP A 1 27 ? 5.068 -5.743 -4.264 1.00 0.00 27 ASP A O 7
ATOM 4370 N N . THR A 1 28 ? 6.904 -5.966 -2.990 1.00 0.00 28 THR A N 7
ATOM 4371 C CA . THR A 1 28 ? 7.772 -5.295 -3.952 1.00 0.00 28 THR A CA 7
ATOM 4372 C C . THR A 1 28 ? 7.804 -6.062 -5.275 1.00 0.00 28 THR A C 7
ATOM 4373 O O . THR A 1 28 ? 7.622 -5.484 -6.346 1.00 0.00 28 THR A O 7
ATOM 4384 N N . ALA A 1 29 ? 8.008 -7.372 -5.191 1.00 0.00 29 ALA A N 7
ATOM 4385 C CA . ALA A 1 29 ? 8.033 -8.220 -6.376 1.00 0.00 29 ALA A CA 7
ATOM 4386 C C . ALA A 1 29 ? 6.629 -8.719 -6.694 1.00 0.00 29 ALA A C 7
ATOM 4387 O O . ALA A 1 29 ? 6.271 -8.914 -7.852 1.00 0.00 29 ALA A O 7
ATOM 4394 N N . VAL A 1 30 ? 5.845 -8.932 -5.642 1.00 0.00 30 VAL A N 7
ATOM 4395 C CA . VAL A 1 30 ? 4.476 -9.417 -5.780 1.00 0.00 30 VAL A CA 7
ATOM 4396 C C . VAL A 1 30 ? 3.639 -8.490 -6.658 1.00 0.00 30 VAL A C 7
ATOM 4397 O O . VAL A 1 30 ? 2.979 -8.939 -7.592 1.00 0.00 30 VAL A O 7
ATOM 4410 N N . ILE A 1 31 ? 3.662 -7.198 -6.359 1.00 0.00 31 ILE A N 7
ATOM 4411 C CA . ILE A 1 31 ? 2.892 -6.233 -7.132 1.00 0.00 31 ILE A CA 7
ATOM 4412 C C . ILE A 1 31 ? 3.580 -5.892 -8.447 1.00 0.00 31 ILE A C 7
ATOM 4413 O O . ILE A 1 31 ? 2.930 -5.820 -9.480 1.00 0.00 31 ILE A O 7
ATOM 4429 N N . ALA A 1 32 ? 4.891 -5.679 -8.411 1.00 0.00 32 ALA A N 7
ATOM 4430 C CA . ALA A 1 32 ? 5.631 -5.343 -9.622 1.00 0.00 32 ALA A CA 7
ATOM 4431 C C . ALA A 1 32 ? 5.453 -6.418 -10.690 1.00 0.00 32 ALA A C 7
ATOM 4432 O O . ALA A 1 32 ? 5.172 -6.116 -11.845 1.00 0.00 32 ALA A O 7
ATOM 4439 N N . GLY A 1 33 ? 5.618 -7.670 -10.292 1.00 0.00 33 GLY A N 7
ATOM 4440 C CA . GLY A 1 33 ? 5.476 -8.775 -11.223 1.00 0.00 33 GLY A CA 7
ATOM 4441 C C . GLY A 1 33 ? 4.031 -9.165 -11.472 1.00 0.00 33 GLY A C 7
ATOM 4442 O O . GLY A 1 33 ? 3.582 -9.220 -12.618 1.00 0.00 33 GLY A O 7
ATOM 4446 N N . SER A 1 34 ? 3.299 -9.447 -10.401 1.00 0.00 34 SER A N 7
ATOM 4447 C CA . SER A 1 34 ? 1.901 -9.849 -10.520 1.00 0.00 34 SER A CA 7
ATOM 4448 C C . SER A 1 34 ? 0.963 -8.652 -10.358 1.00 0.00 34 SER A C 7
ATOM 4449 O O . SER A 1 34 ? 0.016 -8.687 -9.570 1.00 0.00 34 SER A O 7
ATOM 4457 N N . GLY A 1 35 ? 1.229 -7.596 -11.117 1.00 0.00 35 GLY A N 7
ATOM 4458 C CA . GLY A 1 35 ? 0.395 -6.410 -11.049 1.00 0.00 35 GLY A CA 7
ATOM 4459 C C . GLY A 1 35 ? 0.786 -5.367 -12.078 1.00 0.00 35 GLY A C 7
ATOM 4460 O O . GLY A 1 35 ? 0.027 -5.081 -13.000 1.00 0.00 35 GLY A O 7
ATOM 4464 N N . ALA A 1 36 ? 1.976 -4.808 -11.927 1.00 0.00 36 ALA A N 7
ATOM 4465 C CA . ALA A 1 36 ? 2.469 -3.797 -12.847 1.00 0.00 36 ALA A CA 7
ATOM 4466 C C . ALA A 1 36 ? 2.844 -4.420 -14.184 1.00 0.00 36 ALA A C 7
ATOM 4467 O O . ALA A 1 36 ? 2.477 -3.912 -15.243 1.00 0.00 36 ALA A O 7
ATOM 4474 N N . ALA A 1 37 ? 3.582 -5.520 -14.127 1.00 0.00 37 ALA A N 7
ATOM 4475 C CA . ALA A 1 37 ? 4.024 -6.215 -15.327 1.00 0.00 37 ALA A CA 7
ATOM 4476 C C . ALA A 1 37 ? 2.849 -6.786 -16.114 1.00 0.00 37 ALA A C 7
ATOM 4477 O O . ALA A 1 37 ? 2.805 -6.677 -17.338 1.00 0.00 37 ALA A O 7
ATOM 4484 N N . VAL A 1 38 ? 1.911 -7.415 -15.412 1.00 0.00 38 VAL A N 7
ATOM 4485 C CA . VAL A 1 38 ? 0.755 -8.020 -16.068 1.00 0.00 38 VAL A CA 7
ATOM 4486 C C . VAL A 1 38 ? -0.143 -6.983 -16.735 1.00 0.00 38 VAL A C 7
ATOM 4487 O O . VAL A 1 38 ? -0.615 -7.208 -17.838 1.00 0.00 38 VAL A O 7
ATOM 4500 N N . VAL A 1 39 ? -0.373 -5.844 -16.084 1.00 0.00 39 VAL A N 7
ATOM 4501 C CA . VAL A 1 39 ? -1.208 -4.807 -16.686 1.00 0.00 39 VAL A CA 7
ATOM 4502 C C . VAL A 1 39 ? -0.569 -4.343 -17.987 1.00 0.00 39 VAL A C 7
ATOM 4503 O O . VAL A 1 39 ? -1.249 -4.128 -18.991 1.00 0.00 39 VAL A O 7
ATOM 4516 N N . ALA A 1 40 ? 0.753 -4.225 -17.963 1.00 0.00 40 ALA A N 7
ATOM 4517 C CA . ALA A 1 40 ? 1.507 -3.822 -19.139 1.00 0.00 40 ALA A CA 7
ATOM 4518 C C . ALA A 1 40 ? 1.403 -4.887 -20.229 1.00 0.00 40 ALA A C 7
ATOM 4519 O O . ALA A 1 40 ? 1.391 -4.576 -21.418 1.00 0.00 40 ALA A O 7
ATOM 4526 N N . ALA A 1 41 ? 1.325 -6.149 -19.810 1.00 0.00 41 ALA A N 7
ATOM 4527 C CA . ALA A 1 41 ? 1.214 -7.262 -20.747 1.00 0.00 41 ALA A CA 7
ATOM 4528 C C . ALA A 1 41 ? -0.158 -7.262 -21.419 1.00 0.00 41 ALA A C 7
ATOM 4529 O O . ALA A 1 41 ? -0.259 -7.324 -22.643 1.00 0.00 41 ALA A O 7
ATOM 4536 N N . THR A 1 42 ? -1.200 -7.172 -20.595 1.00 0.00 42 THR A N 7
ATOM 4537 C CA . THR A 1 42 ? -2.584 -7.145 -21.057 1.00 0.00 42 THR A CA 7
ATOM 4538 C C . THR A 1 42 ? -3.030 -8.503 -21.614 1.00 0.00 42 THR A C 7
ATOM 4539 O O . THR A 1 42 ? -4.196 -8.885 -21.372 1.00 0.00 42 THR A O 7
ATOM 4551 N N . ARG A 1 1 ? -30.533 -10.329 0.690 1.00 0.00 1 ARG A N 8
ATOM 4552 C CA . ARG A 1 1 ? -29.937 -10.477 2.046 1.00 0.00 1 ARG A CA 8
ATOM 4553 C C . ARG A 1 1 ? -29.512 -9.123 2.607 1.00 0.00 1 ARG A C 8
ATOM 4554 O O . ARG A 1 1 ? -29.911 -8.741 3.704 1.00 0.00 1 ARG A O 8
ATOM 4577 N N . GLY A 1 2 ? -28.691 -8.410 1.845 1.00 0.00 2 GLY A N 8
ATOM 4578 C CA . GLY A 1 2 ? -28.210 -7.111 2.269 1.00 0.00 2 GLY A CA 8
ATOM 4579 C C . GLY A 1 2 ? -27.238 -6.532 1.263 1.00 0.00 2 GLY A C 8
ATOM 4580 O O . GLY A 1 2 ? -26.507 -7.281 0.615 1.00 0.00 2 GLY A O 8
ATOM 4584 N N . PHE A 1 3 ? -27.237 -5.210 1.117 1.00 0.00 3 PHE A N 8
ATOM 4585 C CA . PHE A 1 3 ? -26.349 -4.541 0.166 1.00 0.00 3 PHE A CA 8
ATOM 4586 C C . PHE A 1 3 ? -24.912 -4.439 0.689 1.00 0.00 3 PHE A C 8
ATOM 4587 O O . PHE A 1 3 ? -24.290 -3.377 0.624 1.00 0.00 3 PHE A O 8
ATOM 4604 N N . ARG A 1 4 ? -24.376 -5.551 1.187 1.00 0.00 4 ARG A N 8
ATOM 4605 C CA . ARG A 1 4 ? -23.007 -5.578 1.694 1.00 0.00 4 ARG A CA 8
ATOM 4606 C C . ARG A 1 4 ? -22.026 -5.348 0.551 1.00 0.00 4 ARG A C 8
ATOM 4607 O O . ARG A 1 4 ? -20.862 -5.010 0.763 1.00 0.00 4 ARG A O 8
ATOM 4628 N N . LYS A 1 5 ? -22.522 -5.533 -0.665 1.00 0.00 5 LYS A N 8
ATOM 4629 C CA . LYS A 1 5 ? -21.728 -5.354 -1.874 1.00 0.00 5 LYS A CA 8
ATOM 4630 C C . LYS A 1 5 ? -21.098 -3.961 -1.938 1.00 0.00 5 LYS A C 8
ATOM 4631 O O . LYS A 1 5 ? -19.980 -3.802 -2.433 1.00 0.00 5 LYS A O 8
ATOM 4650 N N . HIS A 1 6 ? -21.812 -2.949 -1.439 1.00 0.00 6 HIS A N 8
ATOM 4651 C CA . HIS A 1 6 ? -21.288 -1.583 -1.464 1.00 0.00 6 HIS A CA 8
ATOM 4652 C C . HIS A 1 6 ? -20.148 -1.416 -0.463 1.00 0.00 6 HIS A C 8
ATOM 4653 O O . HIS A 1 6 ? -19.303 -0.536 -0.611 1.00 0.00 6 HIS A O 8
ATOM 4668 N N . PHE A 1 7 ? -20.119 -2.285 0.540 1.00 0.00 7 PHE A N 8
ATOM 4669 C CA . PHE A 1 7 ? -19.072 -2.257 1.553 1.00 0.00 7 PHE A CA 8
ATOM 4670 C C . PHE A 1 7 ? -17.826 -2.946 1.015 1.00 0.00 7 PHE A C 8
ATOM 4671 O O . PHE A 1 7 ? -16.708 -2.478 1.211 1.00 0.00 7 PHE A O 8
ATOM 4688 N N . ASN A 1 8 ? -18.044 -4.061 0.322 1.00 0.00 8 ASN A N 8
ATOM 4689 C CA . ASN A 1 8 ? -16.957 -4.834 -0.270 1.00 0.00 8 ASN A CA 8
ATOM 4690 C C . ASN A 1 8 ? -16.143 -3.969 -1.226 1.00 0.00 8 ASN A C 8
ATOM 4691 O O . ASN A 1 8 ? -14.925 -4.103 -1.315 1.00 0.00 8 ASN A O 8
ATOM 4702 N N . LYS A 1 9 ? -16.826 -3.073 -1.932 1.00 0.00 9 LYS A N 8
ATOM 4703 C CA . LYS A 1 9 ? -16.164 -2.175 -2.870 1.00 0.00 9 LYS A CA 8
ATOM 4704 C C . LYS A 1 9 ? -15.113 -1.347 -2.135 1.00 0.00 9 LYS A C 8
ATOM 4705 O O . LYS A 1 9 ? -13.989 -1.175 -2.611 1.00 0.00 9 LYS A O 8
ATOM 4724 N N . LEU A 1 10 ? -15.486 -0.859 -0.957 1.00 0.00 10 LEU A N 8
ATOM 4725 C CA . LEU A 1 10 ? -14.584 -0.071 -0.130 1.00 0.00 10 LEU A CA 8
ATOM 4726 C C . LEU A 1 10 ? -13.464 -0.964 0.368 1.00 0.00 10 LEU A C 8
ATOM 4727 O O . LEU A 1 10 ? -12.313 -0.552 0.438 1.00 0.00 10 LEU A O 8
ATOM 4743 N N . VAL A 1 11 ? -13.829 -2.196 0.717 1.00 0.00 11 VAL A N 8
ATOM 4744 C CA . VAL A 1 11 ? -12.874 -3.172 1.216 1.00 0.00 11 VAL A CA 8
ATOM 4745 C C . VAL A 1 11 ? -11.769 -3.409 0.203 1.00 0.00 11 VAL A C 8
ATOM 4746 O O . VAL A 1 11 ? -10.612 -3.556 0.571 1.00 0.00 11 VAL A O 8
ATOM 4759 N N . LYS A 1 12 ? -12.121 -3.428 -1.077 1.00 0.00 12 LYS A N 8
ATOM 4760 C CA . LYS A 1 12 ? -11.129 -3.628 -2.125 1.00 0.00 12 LYS A CA 8
ATOM 4761 C C . LYS A 1 12 ? -10.101 -2.511 -2.067 1.00 0.00 12 LYS A C 8
ATOM 4762 O O . LYS A 1 12 ? -8.905 -2.735 -2.257 1.00 0.00 12 LYS A O 8
ATOM 4781 N N . LYS A 1 13 ? -10.575 -1.314 -1.757 1.00 0.00 13 LYS A N 8
ATOM 4782 C CA . LYS A 1 13 ? -9.706 -0.159 -1.616 1.00 0.00 13 LYS A CA 8
ATOM 4783 C C . LYS A 1 13 ? -8.875 -0.334 -0.343 1.00 0.00 13 LYS A C 8
ATOM 4784 O O . LYS A 1 13 ? -7.671 -0.073 -0.321 1.00 0.00 13 LYS A O 8
ATOM 4803 N N . VAL A 1 14 ? -9.539 -0.817 0.706 1.00 0.00 14 VAL A N 8
ATOM 4804 C CA . VAL A 1 14 ? -8.907 -1.071 1.994 1.00 0.00 14 VAL A CA 8
ATOM 4805 C C . VAL A 1 14 ? -7.758 -2.056 1.845 1.00 0.00 14 VAL A C 8
ATOM 4806 O O . VAL A 1 14 ? -6.728 -1.911 2.486 1.00 0.00 14 VAL A O 8
ATOM 4819 N N . LYS A 1 15 ? -7.941 -3.054 0.993 1.00 0.00 15 LYS A N 8
ATOM 4820 C CA . LYS A 1 15 ? -6.924 -4.067 0.762 1.00 0.00 15 LYS A CA 8
ATOM 4821 C C . LYS A 1 15 ? -5.610 -3.406 0.369 1.00 0.00 15 LYS A C 8
ATOM 4822 O O . LYS A 1 15 ? -4.546 -3.741 0.900 1.00 0.00 15 LYS A O 8
ATOM 4841 N N . HIS A 1 16 ? -5.690 -2.443 -0.544 1.00 0.00 16 HIS A N 8
ATOM 4842 C CA . HIS A 1 16 ? -4.510 -1.717 -0.977 1.00 0.00 16 HIS A CA 8
ATOM 4843 C C . HIS A 1 16 ? -4.019 -0.823 0.147 1.00 0.00 16 HIS A C 8
ATOM 4844 O O . HIS A 1 16 ? -2.828 -0.691 0.352 1.00 0.00 16 HIS A O 8
ATOM 4859 N N . THR A 1 17 ? -4.953 -0.211 0.865 1.00 0.00 17 THR A N 8
ATOM 4860 C CA . THR A 1 17 ? -4.611 0.677 1.970 1.00 0.00 17 THR A CA 8
ATOM 4861 C C . THR A 1 17 ? -3.727 -0.043 2.984 1.00 0.00 17 THR A C 8
ATOM 4862 O O . THR A 1 17 ? -2.716 0.491 3.433 1.00 0.00 17 THR A O 8
ATOM 4873 N N . ILE A 1 18 ? -4.109 -1.268 3.323 1.00 0.00 18 ILE A N 8
ATOM 4874 C CA . ILE A 1 18 ? -3.359 -2.080 4.268 1.00 0.00 18 ILE A CA 8
ATOM 4875 C C . ILE A 1 18 ? -1.952 -2.333 3.743 1.00 0.00 18 ILE A C 8
ATOM 4876 O O . ILE A 1 18 ? -0.973 -2.280 4.486 1.00 0.00 18 ILE A O 8
ATOM 4892 N N . SER A 1 19 ? -1.860 -2.606 2.449 1.00 0.00 19 SER A N 8
ATOM 4893 C CA . SER A 1 19 ? -0.574 -2.873 1.814 1.00 0.00 19 SER A CA 8
ATOM 4894 C C . SER A 1 19 ? 0.313 -1.624 1.799 1.00 0.00 19 SER A C 8
ATOM 4895 O O . SER A 1 19 ? 1.431 -1.642 2.301 1.00 0.00 19 SER A O 8
ATOM 4903 N N . GLU A 1 20 ? -0.187 -0.545 1.211 1.00 0.00 20 GLU A N 8
ATOM 4904 C CA . GLU A 1 20 ? 0.561 0.703 1.113 1.00 0.00 20 GLU A CA 8
ATOM 4905 C C . GLU A 1 20 ? 1.003 1.202 2.487 1.00 0.00 20 GLU A C 8
ATOM 4906 O O . GLU A 1 20 ? 1.916 2.021 2.586 1.00 0.00 20 GLU A O 8
ATOM 4918 N N . THR A 1 21 ? 0.364 0.704 3.545 1.00 0.00 21 THR A N 8
ATOM 4919 C CA . THR A 1 21 ? 0.718 1.101 4.904 1.00 0.00 21 THR A CA 8
ATOM 4920 C C . THR A 1 21 ? 2.178 0.769 5.211 1.00 0.00 21 THR A C 8
ATOM 4921 O O . THR A 1 21 ? 2.919 1.601 5.737 1.00 0.00 21 THR A O 8
ATOM 4932 N N . ALA A 1 22 ? 2.587 -0.455 4.885 1.00 0.00 22 ALA A N 8
ATOM 4933 C CA . ALA A 1 22 ? 3.954 -0.889 5.139 1.00 0.00 22 ALA A CA 8
ATOM 4934 C C . ALA A 1 22 ? 4.312 -2.124 4.319 1.00 0.00 22 ALA A C 8
ATOM 4935 O O . ALA A 1 22 ? 4.954 -3.050 4.820 1.00 0.00 22 ALA A O 8
ATOM 4942 N N . HIS A 1 23 ? 3.922 -2.131 3.044 1.00 0.00 23 HIS A N 8
ATOM 4943 C CA . HIS A 1 23 ? 4.240 -3.257 2.164 1.00 0.00 23 HIS A CA 8
ATOM 4944 C C . HIS A 1 23 ? 5.682 -3.156 1.676 1.00 0.00 23 HIS A C 8
ATOM 4945 O O . HIS A 1 23 ? 6.034 -3.716 0.646 1.00 0.00 23 HIS A O 8
ATOM 4960 N N . VAL A 1 24 ? 6.505 -2.436 2.427 1.00 0.00 24 VAL A N 8
ATOM 4961 C CA . VAL A 1 24 ? 7.905 -2.254 2.084 1.00 0.00 24 VAL A CA 8
ATOM 4962 C C . VAL A 1 24 ? 8.654 -3.578 2.197 1.00 0.00 24 VAL A C 8
ATOM 4963 O O . VAL A 1 24 ? 9.697 -3.774 1.576 1.00 0.00 24 VAL A O 8
ATOM 4976 N N . ALA A 1 25 ? 8.103 -4.493 2.989 1.00 0.00 25 ALA A N 8
ATOM 4977 C CA . ALA A 1 25 ? 8.705 -5.807 3.168 1.00 0.00 25 ALA A CA 8
ATOM 4978 C C . ALA A 1 25 ? 8.433 -6.676 1.944 1.00 0.00 25 ALA A C 8
ATOM 4979 O O . ALA A 1 25 ? 9.322 -7.366 1.444 1.00 0.00 25 ALA A O 8
ATOM 4986 N N . LYS A 1 26 ? 7.194 -6.622 1.461 1.00 0.00 26 LYS A N 8
ATOM 4987 C CA . LYS A 1 26 ? 6.788 -7.386 0.287 1.00 0.00 26 LYS A CA 8
ATOM 4988 C C . LYS A 1 26 ? 7.459 -6.825 -0.961 1.00 0.00 26 LYS A C 8
ATOM 4989 O O . LYS A 1 26 ? 8.106 -7.545 -1.721 1.00 0.00 26 LYS A O 8
ATOM 5008 N N . ASP A 1 27 ? 7.297 -5.525 -1.148 1.00 0.00 27 ASP A N 8
ATOM 5009 C CA . ASP A 1 27 ? 7.881 -4.820 -2.276 1.00 0.00 27 ASP A CA 8
ATOM 5010 C C . ASP A 1 27 ? 9.221 -4.226 -1.871 1.00 0.00 27 ASP A C 8
ATOM 5011 O O . ASP A 1 27 ? 9.518 -3.076 -2.162 1.00 0.00 27 ASP A O 8
ATOM 5020 N N . THR A 1 28 ? 10.019 -5.020 -1.177 1.00 0.00 28 THR A N 8
ATOM 5021 C CA . THR A 1 28 ? 11.327 -4.577 -0.706 1.00 0.00 28 THR A CA 8
ATOM 5022 C C . THR A 1 28 ? 12.257 -4.228 -1.871 1.00 0.00 28 THR A C 8
ATOM 5023 O O . THR A 1 28 ? 12.952 -3.213 -1.839 1.00 0.00 28 THR A O 8
ATOM 5034 N N . ALA A 1 29 ? 12.260 -5.063 -2.904 1.00 0.00 29 ALA A N 8
ATOM 5035 C CA . ALA A 1 29 ? 13.102 -4.819 -4.071 1.00 0.00 29 ALA A CA 8
ATOM 5036 C C . ALA A 1 29 ? 12.528 -3.698 -4.932 1.00 0.00 29 ALA A C 8
ATOM 5037 O O . ALA A 1 29 ? 13.263 -2.878 -5.481 1.00 0.00 29 ALA A O 8
ATOM 5044 N N . VAL A 1 30 ? 11.208 -3.680 -5.055 1.00 0.00 30 VAL A N 8
ATOM 5045 C CA . VAL A 1 30 ? 10.520 -2.675 -5.860 1.00 0.00 30 VAL A CA 8
ATOM 5046 C C . VAL A 1 30 ? 10.648 -1.270 -5.262 1.00 0.00 30 VAL A C 8
ATOM 5047 O O . VAL A 1 30 ? 11.074 -0.338 -5.938 1.00 0.00 30 VAL A O 8
ATOM 5060 N N . ILE A 1 31 ? 10.260 -1.122 -4.003 1.00 0.00 31 ILE A N 8
ATOM 5061 C CA . ILE A 1 31 ? 10.311 0.172 -3.324 1.00 0.00 31 ILE A CA 8
ATOM 5062 C C . ILE A 1 31 ? 11.744 0.662 -3.126 1.00 0.00 31 ILE A C 8
ATOM 5063 O O . ILE A 1 31 ? 12.087 1.762 -3.551 1.00 0.00 31 ILE A O 8
ATOM 5079 N N . ALA A 1 32 ? 12.578 -0.150 -2.480 1.00 0.00 32 ALA A N 8
ATOM 5080 C CA . ALA A 1 32 ? 13.970 0.230 -2.237 1.00 0.00 32 ALA A CA 8
ATOM 5081 C C . ALA A 1 32 ? 14.722 0.399 -3.550 1.00 0.00 32 ALA A C 8
ATOM 5082 O O . ALA A 1 32 ? 15.555 1.296 -3.695 1.00 0.00 32 ALA A O 8
ATOM 5089 N N . GLY A 1 33 ? 14.420 -0.466 -4.511 1.00 0.00 33 GLY A N 8
ATOM 5090 C CA . GLY A 1 33 ? 15.067 -0.390 -5.803 1.00 0.00 33 GLY A CA 8
ATOM 5091 C C . GLY A 1 33 ? 14.756 0.914 -6.508 1.00 0.00 33 GLY A C 8
ATOM 5092 O O . GLY A 1 33 ? 15.631 1.528 -7.115 1.00 0.00 33 GLY A O 8
ATOM 5096 N N . SER A 1 34 ? 13.500 1.339 -6.411 1.00 0.00 34 SER A N 8
ATOM 5097 C CA . SER A 1 34 ? 13.050 2.582 -7.030 1.00 0.00 34 SER A CA 8
ATOM 5098 C C . SER A 1 34 ? 13.365 3.786 -6.138 1.00 0.00 34 SER A C 8
ATOM 5099 O O . SER A 1 34 ? 12.521 4.656 -5.923 1.00 0.00 34 SER A O 8
ATOM 5107 N N . GLY A 1 35 ? 14.588 3.826 -5.628 1.00 0.00 35 GLY A N 8
ATOM 5108 C CA . GLY A 1 35 ? 15.013 4.915 -4.770 1.00 0.00 35 GLY A CA 8
ATOM 5109 C C . GLY A 1 35 ? 16.464 4.763 -4.368 1.00 0.00 35 GLY A C 8
ATOM 5110 O O . GLY A 1 35 ? 17.326 5.497 -4.845 1.00 0.00 35 GLY A O 8
ATOM 5114 N N . ALA A 1 36 ? 16.738 3.783 -3.516 1.00 0.00 36 ALA A N 8
ATOM 5115 C CA . ALA A 1 36 ? 18.101 3.518 -3.080 1.00 0.00 36 ALA A CA 8
ATOM 5116 C C . ALA A 1 36 ? 18.936 3.079 -4.273 1.00 0.00 36 ALA A C 8
ATOM 5117 O O . ALA A 1 36 ? 20.026 3.603 -4.514 1.00 0.00 36 ALA A O 8
ATOM 5124 N N . ALA A 1 37 ? 18.394 2.136 -5.043 1.00 0.00 37 ALA A N 8
ATOM 5125 C CA . ALA A 1 37 ? 19.065 1.641 -6.240 1.00 0.00 37 ALA A CA 8
ATOM 5126 C C . ALA A 1 37 ? 18.848 2.602 -7.411 1.00 0.00 37 ALA A C 8
ATOM 5127 O O . ALA A 1 37 ? 18.697 2.184 -8.558 1.00 0.00 37 ALA A O 8
ATOM 5134 N N . VAL A 1 38 ? 18.848 3.896 -7.100 1.00 0.00 38 VAL A N 8
ATOM 5135 C CA . VAL A 1 38 ? 18.668 4.946 -8.093 1.00 0.00 38 VAL A CA 8
ATOM 5136 C C . VAL A 1 38 ? 19.572 6.121 -7.755 1.00 0.00 38 VAL A C 8
ATOM 5137 O O . VAL A 1 38 ? 20.490 6.445 -8.504 1.00 0.00 38 VAL A O 8
ATOM 5150 N N . VAL A 1 39 ? 19.320 6.740 -6.604 1.00 0.00 39 VAL A N 8
ATOM 5151 C CA . VAL A 1 39 ? 20.127 7.866 -6.155 1.00 0.00 39 VAL A CA 8
ATOM 5152 C C . VAL A 1 39 ? 21.560 7.409 -5.917 1.00 0.00 39 VAL A C 8
ATOM 5153 O O . VAL A 1 39 ? 22.514 8.087 -6.289 1.00 0.00 39 VAL A O 8
ATOM 5166 N N . ALA A 1 40 ? 21.700 6.233 -5.317 1.00 0.00 40 ALA A N 8
ATOM 5167 C CA . ALA A 1 40 ? 23.011 5.659 -5.054 1.00 0.00 40 ALA A CA 8
ATOM 5168 C C . ALA A 1 40 ? 23.530 4.938 -6.295 1.00 0.00 40 ALA A C 8
ATOM 5169 O O . ALA A 1 40 ? 24.733 4.767 -6.474 1.00 0.00 40 ALA A O 8
ATOM 5176 N N . ALA A 1 41 ? 22.602 4.507 -7.146 1.00 0.00 41 ALA A N 8
ATOM 5177 C CA . ALA A 1 41 ? 22.945 3.795 -8.372 1.00 0.00 41 ALA A CA 8
ATOM 5178 C C . ALA A 1 41 ? 23.049 4.742 -9.566 1.00 0.00 41 ALA A C 8
ATOM 5179 O O . ALA A 1 41 ? 22.438 4.510 -10.609 1.00 0.00 41 ALA A O 8
ATOM 5186 N N . THR A 1 42 ? 23.838 5.797 -9.413 1.00 0.00 42 THR A N 8
ATOM 5187 C CA . THR A 1 42 ? 24.045 6.774 -10.479 1.00 0.00 42 THR A CA 8
ATOM 5188 C C . THR A 1 42 ? 25.391 7.468 -10.310 1.00 0.00 42 THR A C 8
ATOM 5189 O O . THR A 1 42 ? 25.848 8.120 -11.271 1.00 0.00 42 THR A O 8
ATOM 5201 N N . ARG A 1 1 ? -32.051 -9.020 0.519 1.00 0.00 1 ARG A N 9
ATOM 5202 C CA . ARG A 1 1 ? -31.027 -8.331 1.345 1.00 0.00 1 ARG A CA 9
ATOM 5203 C C . ARG A 1 1 ? -29.641 -8.504 0.736 1.00 0.00 1 ARG A C 9
ATOM 5204 O O . ARG A 1 1 ? -29.205 -9.627 0.485 1.00 0.00 1 ARG A O 9
ATOM 5227 N N . GLY A 1 2 ? -28.956 -7.392 0.490 1.00 0.00 2 GLY A N 9
ATOM 5228 C CA . GLY A 1 2 ? -27.630 -7.462 -0.096 1.00 0.00 2 GLY A CA 9
ATOM 5229 C C . GLY A 1 2 ? -26.940 -6.113 -0.166 1.00 0.00 2 GLY A C 9
ATOM 5230 O O . GLY A 1 2 ? -26.176 -5.850 -1.090 1.00 0.00 2 GLY A O 9
ATOM 5234 N N . PHE A 1 3 ? -27.188 -5.263 0.829 1.00 0.00 3 PHE A N 9
ATOM 5235 C CA . PHE A 1 3 ? -26.562 -3.943 0.887 1.00 0.00 3 PHE A CA 9
ATOM 5236 C C . PHE A 1 3 ? -25.064 -4.080 1.147 1.00 0.00 3 PHE A C 9
ATOM 5237 O O . PHE A 1 3 ? -24.286 -3.161 0.885 1.00 0.00 3 PHE A O 9
ATOM 5254 N N . ARG A 1 4 ? -24.677 -5.236 1.682 1.00 0.00 4 ARG A N 9
ATOM 5255 C CA . ARG A 1 4 ? -23.277 -5.520 2.008 1.00 0.00 4 ARG A CA 9
ATOM 5256 C C . ARG A 1 4 ? -22.339 -5.340 0.813 1.00 0.00 4 ARG A C 9
ATOM 5257 O O . ARG A 1 4 ? -21.118 -5.329 0.981 1.00 0.00 4 ARG A O 9
ATOM 5278 N N . LYS A 1 5 ? -22.892 -5.192 -0.390 1.00 0.00 5 LYS A N 9
ATOM 5279 C CA . LYS A 1 5 ? -22.056 -5.010 -1.572 1.00 0.00 5 LYS A CA 9
ATOM 5280 C C . LYS A 1 5 ? -21.308 -3.673 -1.502 1.00 0.00 5 LYS A C 9
ATOM 5281 O O . LYS A 1 5 ? -20.271 -3.494 -2.140 1.00 0.00 5 LYS A O 9
ATOM 5300 N N . HIS A 1 6 ? -21.834 -2.735 -0.714 1.00 0.00 6 HIS A N 9
ATOM 5301 C CA . HIS A 1 6 ? -21.198 -1.430 -0.563 1.00 0.00 6 HIS A CA 9
ATOM 5302 C C . HIS A 1 6 ? -19.927 -1.547 0.279 1.00 0.00 6 HIS A C 9
ATOM 5303 O O . HIS A 1 6 ? -19.078 -0.658 0.264 1.00 0.00 6 HIS A O 9
ATOM 5318 N N . PHE A 1 7 ? -19.799 -2.657 1.002 1.00 0.00 7 PHE A N 9
ATOM 5319 C CA . PHE A 1 7 ? -18.627 -2.892 1.837 1.00 0.00 7 PHE A CA 9
ATOM 5320 C C . PHE A 1 7 ? -17.438 -3.307 0.980 1.00 0.00 7 PHE A C 9
ATOM 5321 O O . PHE A 1 7 ? -16.370 -2.705 1.050 1.00 0.00 7 PHE A O 9
ATOM 5338 N N . ASN A 1 8 ? -17.623 -4.331 0.156 1.00 0.00 8 ASN A N 9
ATOM 5339 C CA . ASN A 1 8 ? -16.545 -4.785 -0.708 1.00 0.00 8 ASN A CA 9
ATOM 5340 C C . ASN A 1 8 ? -16.138 -3.676 -1.669 1.00 0.00 8 ASN A C 9
ATOM 5341 O O . ASN A 1 8 ? -15.000 -3.636 -2.125 1.00 0.00 8 ASN A O 9
ATOM 5352 N N . LYS A 1 9 ? -17.072 -2.767 -1.960 1.00 0.00 9 LYS A N 9
ATOM 5353 C CA . LYS A 1 9 ? -16.802 -1.640 -2.855 1.00 0.00 9 LYS A CA 9
ATOM 5354 C C . LYS A 1 9 ? -15.631 -0.798 -2.354 1.00 0.00 9 LYS A C 9
ATOM 5355 O O . LYS A 1 9 ? -14.891 -0.215 -3.145 1.00 0.00 9 LYS A O 9
ATOM 5374 N N . LEU A 1 10 ? -15.465 -0.748 -1.042 1.00 0.00 10 LEU A N 9
ATOM 5375 C CA . LEU A 1 10 ? -14.372 0.001 -0.437 1.00 0.00 10 LEU A CA 9
ATOM 5376 C C . LEU A 1 10 ? -13.238 -0.953 -0.075 1.00 0.00 10 LEU A C 9
ATOM 5377 O O . LEU A 1 10 ? -12.091 -0.543 0.079 1.00 0.00 10 LEU A O 9
ATOM 5393 N N . VAL A 1 11 ? -13.583 -2.237 0.039 1.00 0.00 11 VAL A N 9
ATOM 5394 C CA . VAL A 1 11 ? -12.628 -3.287 0.368 1.00 0.00 11 VAL A CA 9
ATOM 5395 C C . VAL A 1 11 ? -11.436 -3.302 -0.578 1.00 0.00 11 VAL A C 9
ATOM 5396 O O . VAL A 1 11 ? -10.325 -3.503 -0.141 1.00 0.00 11 VAL A O 9
ATOM 5409 N N . LYS A 1 12 ? -11.658 -3.104 -1.872 1.00 0.00 12 LYS A N 9
ATOM 5410 C CA . LYS A 1 12 ? -10.541 -3.115 -2.822 1.00 0.00 12 LYS A CA 9
ATOM 5411 C C . LYS A 1 12 ? -9.524 -2.047 -2.454 1.00 0.00 12 LYS A C 9
ATOM 5412 O O . LYS A 1 12 ? -8.314 -2.252 -2.570 1.00 0.00 12 LYS A O 9
ATOM 5431 N N . LYS A 1 13 ? -10.018 -0.915 -1.985 1.00 0.00 13 LYS A N 9
ATOM 5432 C CA . LYS A 1 13 ? -9.155 0.172 -1.571 1.00 0.00 13 LYS A CA 9
ATOM 5433 C C . LYS A 1 13 ? -8.544 -0.160 -0.212 1.00 0.00 13 LYS A C 9
ATOM 5434 O O . LYS A 1 13 ? -7.390 0.156 0.051 1.00 0.00 13 LYS A O 9
ATOM 5453 N N . VAL A 1 14 ? -9.331 -0.823 0.636 1.00 0.00 14 VAL A N 9
ATOM 5454 C CA . VAL A 1 14 ? -8.882 -1.225 1.965 1.00 0.00 14 VAL A CA 9
ATOM 5455 C C . VAL A 1 14 ? -7.714 -2.200 1.878 1.00 0.00 14 VAL A C 9
ATOM 5456 O O . VAL A 1 14 ? -6.695 -1.994 2.508 1.00 0.00 14 VAL A O 9
ATOM 5469 N N . LYS A 1 15 ? -7.864 -3.251 1.081 1.00 0.00 15 LYS A N 9
ATOM 5470 C CA . LYS A 1 15 ? -6.813 -4.240 0.908 1.00 0.00 15 LYS A CA 9
ATOM 5471 C C . LYS A 1 15 ? -5.569 -3.568 0.355 1.00 0.00 15 LYS A C 9
ATOM 5472 O O . LYS A 1 15 ? -4.450 -3.914 0.729 1.00 0.00 15 LYS A O 9
ATOM 5491 N N . HIS A 1 16 ? -5.769 -2.586 -0.523 1.00 0.00 16 HIS A N 9
ATOM 5492 C CA . HIS A 1 16 ? -4.650 -1.860 -1.093 1.00 0.00 16 HIS A CA 9
ATOM 5493 C C . HIS A 1 16 ? -3.969 -1.033 -0.020 1.00 0.00 16 HIS A C 9
ATOM 5494 O O . HIS A 1 16 ? -2.766 -0.978 0.033 1.00 0.00 16 HIS A O 9
ATOM 5509 N N . THR A 1 17 ? -4.750 -0.393 0.838 1.00 0.00 17 THR A N 9
ATOM 5510 C CA . THR A 1 17 ? -4.189 0.423 1.908 1.00 0.00 17 THR A CA 9
ATOM 5511 C C . THR A 1 17 ? -3.425 -0.459 2.888 1.00 0.00 17 THR A C 9
ATOM 5512 O O . THR A 1 17 ? -2.319 -0.130 3.306 1.00 0.00 17 THR A O 9
ATOM 5523 N N . ILE A 1 18 ? -4.014 -1.599 3.223 1.00 0.00 18 ILE A N 9
ATOM 5524 C CA . ILE A 1 18 ? -3.392 -2.552 4.126 1.00 0.00 18 ILE A CA 9
ATOM 5525 C C . ILE A 1 18 ? -2.048 -2.982 3.558 1.00 0.00 18 ILE A C 9
ATOM 5526 O O . ILE A 1 18 ? -1.050 -3.066 4.275 1.00 0.00 18 ILE A O 9
ATOM 5542 N N . SER A 1 19 ? -2.037 -3.237 2.255 1.00 0.00 19 SER A N 9
ATOM 5543 C CA . SER A 1 19 ? -0.826 -3.648 1.565 1.00 0.00 19 SER A CA 9
ATOM 5544 C C . SER A 1 19 ? 0.163 -2.490 1.474 1.00 0.00 19 SER A C 9
ATOM 5545 O O . SER A 1 19 ? 1.241 -2.568 1.976 1.00 0.00 19 SER A O 9
ATOM 5553 N N . GLU A 1 20 ? -0.229 -1.431 0.809 1.00 0.00 20 GLU A N 9
ATOM 5554 C CA . GLU A 1 20 ? 0.606 -0.250 0.613 1.00 0.00 20 GLU A CA 9
ATOM 5555 C C . GLU A 1 20 ? 1.316 0.191 1.899 1.00 0.00 20 GLU A C 9
ATOM 5556 O O . GLU A 1 20 ? 2.482 0.579 1.868 1.00 0.00 20 GLU A O 9
ATOM 5568 N N . THR A 1 21 ? 0.607 0.159 3.016 1.00 0.00 21 THR A N 9
ATOM 5569 C CA . THR A 1 21 ? 1.174 0.588 4.291 1.00 0.00 21 THR A CA 9
ATOM 5570 C C . THR A 1 21 ? 2.239 -0.376 4.833 1.00 0.00 21 THR A C 9
ATOM 5571 O O . THR A 1 21 ? 3.344 0.043 5.176 1.00 0.00 21 THR A O 9
ATOM 5582 N N . ALA A 1 22 ? 1.896 -1.656 4.949 1.00 0.00 22 ALA A N 9
ATOM 5583 C CA . ALA A 1 22 ? 2.820 -2.659 5.503 1.00 0.00 22 ALA A CA 9
ATOM 5584 C C . ALA A 1 22 ? 3.766 -3.276 4.465 1.00 0.00 22 ALA A C 9
ATOM 5585 O O . ALA A 1 22 ? 4.778 -3.876 4.817 1.00 0.00 22 ALA A O 9
ATOM 5592 N N . HIS A 1 23 ? 3.427 -3.141 3.200 1.00 0.00 23 HIS A N 9
ATOM 5593 C CA . HIS A 1 23 ? 4.232 -3.710 2.117 1.00 0.00 23 HIS A CA 9
ATOM 5594 C C . HIS A 1 23 ? 5.433 -2.836 1.832 1.00 0.00 23 HIS A C 9
ATOM 5595 O O . HIS A 1 23 ? 6.246 -3.149 0.980 1.00 0.00 23 HIS A O 9
ATOM 5610 N N . VAL A 1 24 ? 5.539 -1.744 2.566 1.00 0.00 24 VAL A N 9
ATOM 5611 C CA . VAL A 1 24 ? 6.646 -0.821 2.414 1.00 0.00 24 VAL A CA 9
ATOM 5612 C C . VAL A 1 24 ? 7.963 -1.493 2.825 1.00 0.00 24 VAL A C 9
ATOM 5613 O O . VAL A 1 24 ? 9.037 -1.122 2.353 1.00 0.00 24 VAL A O 9
ATOM 5626 N N . ALA A 1 25 ? 7.864 -2.490 3.705 1.00 0.00 25 ALA A N 9
ATOM 5627 C CA . ALA A 1 25 ? 9.038 -3.224 4.169 1.00 0.00 25 ALA A CA 9
ATOM 5628 C C . ALA A 1 25 ? 9.532 -4.179 3.085 1.00 0.00 25 ALA A C 9
ATOM 5629 O O . ALA A 1 25 ? 10.728 -4.258 2.803 1.00 0.00 25 ALA A O 9
ATOM 5636 N N . LYS A 1 26 ? 8.594 -4.892 2.471 1.00 0.00 26 LYS A N 9
ATOM 5637 C CA . LYS A 1 26 ? 8.909 -5.834 1.401 1.00 0.00 26 LYS A CA 9
ATOM 5638 C C . LYS A 1 26 ? 9.345 -5.072 0.155 1.00 0.00 26 LYS A C 9
ATOM 5639 O O . LYS A 1 26 ? 10.421 -5.292 -0.394 1.00 0.00 26 LYS A O 9
ATOM 5658 N N . ASP A 1 27 ? 8.487 -4.165 -0.264 1.00 0.00 27 ASP A N 9
ATOM 5659 C CA . ASP A 1 27 ? 8.726 -3.324 -1.423 1.00 0.00 27 ASP A CA 9
ATOM 5660 C C . ASP A 1 27 ? 9.545 -2.104 -1.019 1.00 0.00 27 ASP A C 9
ATOM 5661 O O . ASP A 1 27 ? 9.309 -1.005 -1.495 1.00 0.00 27 ASP A O 9
ATOM 5670 N N . THR A 1 28 ? 10.508 -2.311 -0.128 1.00 0.00 28 THR A N 9
ATOM 5671 C CA . THR A 1 28 ? 11.362 -1.233 0.354 1.00 0.00 28 THR A CA 9
ATOM 5672 C C . THR A 1 28 ? 12.111 -0.563 -0.798 1.00 0.00 28 THR A C 9
ATOM 5673 O O . THR A 1 28 ? 12.258 0.659 -0.826 1.00 0.00 28 THR A O 9
ATOM 5684 N N . ALA A 1 29 ? 12.573 -1.365 -1.752 1.00 0.00 29 ALA A N 9
ATOM 5685 C CA . ALA A 1 29 ? 13.292 -0.839 -2.908 1.00 0.00 29 ALA A CA 9
ATOM 5686 C C . ALA A 1 29 ? 12.337 -0.109 -3.847 1.00 0.00 29 ALA A C 9
ATOM 5687 O O . ALA A 1 29 ? 12.680 0.917 -4.431 1.00 0.00 29 ALA A O 9
ATOM 5694 N N . VAL A 1 30 ? 11.134 -0.655 -3.978 1.00 0.00 30 VAL A N 9
ATOM 5695 C CA . VAL A 1 30 ? 10.106 -0.075 -4.836 1.00 0.00 30 VAL A CA 9
ATOM 5696 C C . VAL A 1 30 ? 9.670 1.294 -4.316 1.00 0.00 30 VAL A C 9
ATOM 5697 O O . VAL A 1 30 ? 9.648 2.279 -5.057 1.00 0.00 30 VAL A O 9
ATOM 5710 N N . ILE A 1 31 ? 9.325 1.342 -3.035 1.00 0.00 31 ILE A N 9
ATOM 5711 C CA . ILE A 1 31 ? 8.885 2.569 -2.388 1.00 0.00 31 ILE A CA 9
ATOM 5712 C C . ILE A 1 31 ? 9.996 3.611 -2.392 1.00 0.00 31 ILE A C 9
ATOM 5713 O O . ILE A 1 31 ? 9.779 4.763 -2.763 1.00 0.00 31 ILE A O 9
ATOM 5729 N N . ALA A 1 32 ? 11.189 3.197 -1.984 1.00 0.00 32 ALA A N 9
ATOM 5730 C CA . ALA A 1 32 ? 12.335 4.097 -1.944 1.00 0.00 32 ALA A CA 9
ATOM 5731 C C . ALA A 1 32 ? 12.649 4.629 -3.335 1.00 0.00 32 ALA A C 9
ATOM 5732 O O . ALA A 1 32 ? 12.939 5.805 -3.506 1.00 0.00 32 ALA A O 9
ATOM 5739 N N . GLY A 1 33 ? 12.585 3.752 -4.326 1.00 0.00 33 GLY A N 9
ATOM 5740 C CA . GLY A 1 33 ? 12.868 4.152 -5.691 1.00 0.00 33 GLY A CA 9
ATOM 5741 C C . GLY A 1 33 ? 11.940 5.248 -6.181 1.00 0.00 33 GLY A C 9
ATOM 5742 O O . GLY A 1 33 ? 12.381 6.217 -6.800 1.00 0.00 33 GLY A O 9
ATOM 5746 N N . SER A 1 34 ? 10.653 5.092 -5.908 1.00 0.00 34 SER A N 9
ATOM 5747 C CA . SER A 1 34 ? 9.656 6.068 -6.335 1.00 0.00 34 SER A CA 9
ATOM 5748 C C . SER A 1 34 ? 9.430 7.152 -5.280 1.00 0.00 34 SER A C 9
ATOM 5749 O O . SER A 1 34 ? 8.290 7.493 -4.966 1.00 0.00 34 SER A O 9
ATOM 5757 N N . GLY A 1 35 ? 10.513 7.702 -4.742 1.00 0.00 35 GLY A N 9
ATOM 5758 C CA . GLY A 1 35 ? 10.381 8.747 -3.743 1.00 0.00 35 GLY A CA 9
ATOM 5759 C C . GLY A 1 35 ? 11.714 9.212 -3.194 1.00 0.00 35 GLY A C 9
ATOM 5760 O O . GLY A 1 35 ? 12.082 10.374 -3.349 1.00 0.00 35 GLY A O 9
ATOM 5764 N N . ALA A 1 36 ? 12.439 8.306 -2.552 1.00 0.00 36 ALA A N 9
ATOM 5765 C CA . ALA A 1 36 ? 13.738 8.638 -1.979 1.00 0.00 36 ALA A CA 9
ATOM 5766 C C . ALA A 1 36 ? 14.807 8.767 -3.063 1.00 0.00 36 ALA A C 9
ATOM 5767 O O . ALA A 1 36 ? 15.639 9.671 -3.022 1.00 0.00 36 ALA A O 9
ATOM 5774 N N . ALA A 1 37 ? 14.780 7.861 -4.031 1.00 0.00 37 ALA A N 9
ATOM 5775 C CA . ALA A 1 37 ? 15.743 7.867 -5.123 1.00 0.00 37 ALA A CA 9
ATOM 5776 C C . ALA A 1 37 ? 15.614 9.142 -5.943 1.00 0.00 37 ALA A C 9
ATOM 5777 O O . ALA A 1 37 ? 16.609 9.741 -6.341 1.00 0.00 37 ALA A O 9
ATOM 5784 N N . VAL A 1 38 ? 14.376 9.553 -6.180 1.00 0.00 38 VAL A N 9
ATOM 5785 C CA . VAL A 1 38 ? 14.094 10.763 -6.940 1.00 0.00 38 VAL A CA 9
ATOM 5786 C C . VAL A 1 38 ? 13.666 11.896 -6.013 1.00 0.00 38 VAL A C 9
ATOM 5787 O O . VAL A 1 38 ? 12.850 12.739 -6.381 1.00 0.00 38 VAL A O 9
ATOM 5800 N N . VAL A 1 39 ? 14.221 11.901 -4.806 1.00 0.00 39 VAL A N 9
ATOM 5801 C CA . VAL A 1 39 ? 13.897 12.918 -3.811 1.00 0.00 39 VAL A CA 9
ATOM 5802 C C . VAL A 1 39 ? 14.186 14.325 -4.331 1.00 0.00 39 VAL A C 9
ATOM 5803 O O . VAL A 1 39 ? 13.400 15.247 -4.122 1.00 0.00 39 VAL A O 9
ATOM 5816 N N . ALA A 1 40 ? 15.312 14.482 -5.014 1.00 0.00 40 ALA A N 9
ATOM 5817 C CA . ALA A 1 40 ? 15.694 15.779 -5.568 1.00 0.00 40 ALA A CA 9
ATOM 5818 C C . ALA A 1 40 ? 14.835 16.121 -6.783 1.00 0.00 40 ALA A C 9
ATOM 5819 O O . ALA A 1 40 ? 14.576 17.289 -7.067 1.00 0.00 40 ALA A O 9
ATOM 5826 N N . ALA A 1 41 ? 14.404 15.087 -7.498 1.00 0.00 41 ALA A N 9
ATOM 5827 C CA . ALA A 1 41 ? 13.578 15.262 -8.688 1.00 0.00 41 ALA A CA 9
ATOM 5828 C C . ALA A 1 41 ? 12.090 15.263 -8.338 1.00 0.00 41 ALA A C 9
ATOM 5829 O O . ALA A 1 41 ? 11.279 14.648 -9.032 1.00 0.00 41 ALA A O 9
ATOM 5836 N N . THR A 1 42 ? 11.739 15.962 -7.267 1.00 0.00 42 THR A N 9
ATOM 5837 C CA . THR A 1 42 ? 10.352 16.048 -6.829 1.00 0.00 42 THR A CA 9
ATOM 5838 C C . THR A 1 42 ? 10.217 17.098 -5.723 1.00 0.00 42 THR A C 9
ATOM 5839 O O . THR A 1 42 ? 11.209 17.819 -5.475 1.00 0.00 42 THR A O 9
ATOM 5851 N N . ARG A 1 1 ? -27.782 -7.097 5.382 1.00 0.00 1 ARG A N 10
ATOM 5852 C CA . ARG A 1 1 ? -27.929 -8.505 4.932 1.00 0.00 1 ARG A CA 10
ATOM 5853 C C . ARG A 1 1 ? -28.246 -8.566 3.435 1.00 0.00 1 ARG A C 10
ATOM 5854 O O . ARG A 1 1 ? -29.118 -9.317 3.001 1.00 0.00 1 ARG A O 10
ATOM 5877 N N . GLY A 1 2 ? -27.527 -7.766 2.654 1.00 0.00 2 GLY A N 10
ATOM 5878 C CA . GLY A 1 2 ? -27.738 -7.735 1.216 1.00 0.00 2 GLY A CA 10
ATOM 5879 C C . GLY A 1 2 ? -26.967 -6.607 0.553 1.00 0.00 2 GLY A C 10
ATOM 5880 O O . GLY A 1 2 ? -26.308 -6.807 -0.464 1.00 0.00 2 GLY A O 10
ATOM 5884 N N . PHE A 1 3 ? -27.047 -5.419 1.144 1.00 0.00 3 PHE A N 10
ATOM 5885 C CA . PHE A 1 3 ? -26.352 -4.242 0.618 1.00 0.00 3 PHE A CA 10
ATOM 5886 C C . PHE A 1 3 ? -24.899 -4.192 1.097 1.00 0.00 3 PHE A C 10
ATOM 5887 O O . PHE A 1 3 ? -24.344 -3.117 1.321 1.00 0.00 3 PHE A O 10
ATOM 5904 N N . ARG A 1 4 ? -24.281 -5.357 1.248 1.00 0.00 4 ARG A N 10
ATOM 5905 C CA . ARG A 1 4 ? -22.892 -5.425 1.696 1.00 0.00 4 ARG A CA 10
ATOM 5906 C C . ARG A 1 4 ? -21.938 -5.090 0.557 1.00 0.00 4 ARG A C 10
ATOM 5907 O O . ARG A 1 4 ? -20.744 -4.894 0.769 1.00 0.00 4 ARG A O 10
ATOM 5928 N N . LYS A 1 5 ? -22.476 -5.025 -0.656 1.00 0.00 5 LYS A N 10
ATOM 5929 C CA . LYS A 1 5 ? -21.678 -4.712 -1.831 1.00 0.00 5 LYS A CA 10
ATOM 5930 C C . LYS A 1 5 ? -21.037 -3.329 -1.710 1.00 0.00 5 LYS A C 10
ATOM 5931 O O . LYS A 1 5 ? -19.929 -3.107 -2.204 1.00 0.00 5 LYS A O 10
ATOM 5950 N N . HIS A 1 6 ? -21.726 -2.400 -1.043 1.00 0.00 6 HIS A N 10
ATOM 5951 C CA . HIS A 1 6 ? -21.194 -1.052 -0.869 1.00 0.00 6 HIS A CA 10
ATOM 5952 C C . HIS A 1 6 ? -19.986 -1.074 0.062 1.00 0.00 6 HIS A C 10
ATOM 5953 O O . HIS A 1 6 ? -19.110 -0.219 -0.023 1.00 0.00 6 HIS A O 10
ATOM 5968 N N . PHE A 1 7 ? -19.935 -2.082 0.926 1.00 0.00 7 PHE A N 10
ATOM 5969 C CA . PHE A 1 7 ? -18.829 -2.242 1.858 1.00 0.00 7 PHE A CA 10
ATOM 5970 C C . PHE A 1 7 ? -17.659 -2.912 1.157 1.00 0.00 7 PHE A C 10
ATOM 5971 O O . PHE A 1 7 ? -16.513 -2.498 1.306 1.00 0.00 7 PHE A O 10
ATOM 5988 N N . ASN A 1 8 ? -17.965 -3.945 0.377 1.00 0.00 8 ASN A N 10
ATOM 5989 C CA . ASN A 1 8 ? -16.949 -4.679 -0.369 1.00 0.00 8 ASN A CA 10
ATOM 5990 C C . ASN A 1 8 ? -16.197 -3.737 -1.298 1.00 0.00 8 ASN A C 10
ATOM 5991 O O . ASN A 1 8 ? -15.003 -3.906 -1.535 1.00 0.00 8 ASN A O 10
ATOM 6002 N N . LYS A 1 9 ? -16.902 -2.733 -1.811 1.00 0.00 9 LYS A N 10
ATOM 6003 C CA . LYS A 1 9 ? -16.294 -1.753 -2.701 1.00 0.00 9 LYS A CA 10
ATOM 6004 C C . LYS A 1 9 ? -15.169 -1.023 -1.968 1.00 0.00 9 LYS A C 10
ATOM 6005 O O . LYS A 1 9 ? -14.102 -0.771 -2.529 1.00 0.00 9 LYS A O 10
ATOM 6024 N N . LEU A 1 10 ? -15.414 -0.713 -0.699 1.00 0.00 10 LEU A N 10
ATOM 6025 C CA . LEU A 1 10 ? -14.425 -0.043 0.133 1.00 0.00 10 LEU A CA 10
ATOM 6026 C C . LEU A 1 10 ? -13.301 -1.013 0.437 1.00 0.00 10 LEU A C 10
ATOM 6027 O O . LEU A 1 10 ? -12.131 -0.659 0.379 1.00 0.00 10 LEU A O 10
ATOM 6043 N N . VAL A 1 11 ? -13.687 -2.248 0.756 1.00 0.00 11 VAL A N 10
ATOM 6044 C CA . VAL A 1 11 ? -12.740 -3.308 1.074 1.00 0.00 11 VAL A CA 10
ATOM 6045 C C . VAL A 1 11 ? -11.771 -3.517 -0.078 1.00 0.00 11 VAL A C 10
ATOM 6046 O O . VAL A 1 11 ? -10.610 -3.851 0.129 1.00 0.00 11 VAL A O 10
ATOM 6059 N N . LYS A 1 12 ? -12.258 -3.307 -1.296 1.00 0.00 12 LYS A N 10
ATOM 6060 C CA . LYS A 1 12 ? -11.433 -3.461 -2.485 1.00 0.00 12 LYS A CA 10
ATOM 6061 C C . LYS A 1 12 ? -10.229 -2.530 -2.382 1.00 0.00 12 LYS A C 10
ATOM 6062 O O . LYS A 1 12 ? -9.107 -2.888 -2.743 1.00 0.00 12 LYS A O 10
ATOM 6081 N N . LYS A 1 13 ? -10.479 -1.336 -1.857 1.00 0.00 13 LYS A N 10
ATOM 6082 C CA . LYS A 1 13 ? -9.436 -0.346 -1.667 1.00 0.00 13 LYS A CA 10
ATOM 6083 C C . LYS A 1 13 ? -8.659 -0.658 -0.395 1.00 0.00 13 LYS A C 10
ATOM 6084 O O . LYS A 1 13 ? -7.448 -0.494 -0.352 1.00 0.00 13 LYS A O 10
ATOM 6103 N N . VAL A 1 14 ? -9.373 -1.117 0.633 1.00 0.00 14 VAL A N 10
ATOM 6104 C CA . VAL A 1 14 ? -8.770 -1.463 1.915 1.00 0.00 14 VAL A CA 10
ATOM 6105 C C . VAL A 1 14 ? -7.659 -2.479 1.724 1.00 0.00 14 VAL A C 10
ATOM 6106 O O . VAL A 1 14 ? -6.610 -2.375 2.339 1.00 0.00 14 VAL A O 10
ATOM 6119 N N . LYS A 1 15 ? -7.895 -3.451 0.857 1.00 0.00 15 LYS A N 10
ATOM 6120 C CA . LYS A 1 15 ? -6.908 -4.481 0.575 1.00 0.00 15 LYS A CA 10
ATOM 6121 C C . LYS A 1 15 ? -5.624 -3.832 0.080 1.00 0.00 15 LYS A C 10
ATOM 6122 O O . LYS A 1 15 ? -4.524 -4.188 0.505 1.00 0.00 15 LYS A O 10
ATOM 6141 N N . HIS A 1 16 ? -5.782 -2.855 -0.810 1.00 0.00 16 HIS A N 10
ATOM 6142 C CA . HIS A 1 16 ? -4.651 -2.124 -1.359 1.00 0.00 16 HIS A CA 10
ATOM 6143 C C . HIS A 1 16 ? -4.016 -1.256 -0.282 1.00 0.00 16 HIS A C 10
ATOM 6144 O O . HIS A 1 16 ? -2.806 -1.126 -0.221 1.00 0.00 16 HIS A O 10
ATOM 6159 N N . THR A 1 17 ? -4.854 -0.671 0.565 1.00 0.00 17 THR A N 10
ATOM 6160 C CA . THR A 1 17 ? -4.392 0.187 1.645 1.00 0.00 17 THR A CA 10
ATOM 6161 C C . THR A 1 17 ? -3.496 -0.598 2.589 1.00 0.00 17 THR A C 10
ATOM 6162 O O . THR A 1 17 ? -2.433 -0.128 2.985 1.00 0.00 17 THR A O 10
ATOM 6173 N N . ILE A 1 18 ? -3.920 -1.809 2.923 1.00 0.00 18 ILE A N 10
ATOM 6174 C CA . ILE A 1 18 ? -3.148 -2.671 3.797 1.00 0.00 18 ILE A CA 10
ATOM 6175 C C . ILE A 1 18 ? -1.786 -2.931 3.178 1.00 0.00 18 ILE A C 10
ATOM 6176 O O . ILE A 1 18 ? -0.763 -2.850 3.849 1.00 0.00 18 ILE A O 10
ATOM 6192 N N . SER A 1 19 ? -1.785 -3.235 1.884 1.00 0.00 19 SER A N 10
ATOM 6193 C CA . SER A 1 19 ? -0.550 -3.502 1.161 1.00 0.00 19 SER A CA 10
ATOM 6194 C C . SER A 1 19 ? 0.359 -2.275 1.132 1.00 0.00 19 SER A C 10
ATOM 6195 O O . SER A 1 19 ? 1.487 -2.340 1.547 1.00 0.00 19 SER A O 10
ATOM 6203 N N . GLU A 1 20 ? -0.125 -1.163 0.626 1.00 0.00 20 GLU A N 10
ATOM 6204 C CA . GLU A 1 20 ? 0.687 0.047 0.539 1.00 0.00 20 GLU A CA 10
ATOM 6205 C C . GLU A 1 20 ? 1.268 0.454 1.892 1.00 0.00 20 GLU A C 10
ATOM 6206 O O . GLU A 1 20 ? 2.379 0.974 1.962 1.00 0.00 20 GLU A O 10
ATOM 6218 N N . THR A 1 21 ? 0.515 0.237 2.958 1.00 0.00 21 THR A N 10
ATOM 6219 C CA . THR A 1 21 ? 0.969 0.610 4.295 1.00 0.00 21 THR A CA 10
ATOM 6220 C C . THR A 1 21 ? 1.997 -0.377 4.867 1.00 0.00 21 THR A C 10
ATOM 6221 O O . THR A 1 21 ? 3.054 0.025 5.346 1.00 0.00 21 THR A O 10
ATOM 6232 N N . ALA A 1 22 ? 1.661 -1.659 4.852 1.00 0.00 22 ALA A N 10
ATOM 6233 C CA . ALA A 1 22 ? 2.529 -2.704 5.411 1.00 0.00 22 ALA A CA 10
ATOM 6234 C C . ALA A 1 22 ? 3.640 -3.154 4.460 1.00 0.00 22 ALA A C 10
ATOM 6235 O O . ALA A 1 22 ? 4.677 -3.652 4.894 1.00 0.00 22 ALA A O 10
ATOM 6242 N N . HIS A 1 23 ? 3.412 -3.007 3.169 1.00 0.00 23 HIS A N 10
ATOM 6243 C CA . HIS A 1 23 ? 4.387 -3.436 2.162 1.00 0.00 23 HIS A CA 10
ATOM 6244 C C . HIS A 1 23 ? 5.560 -2.467 2.052 1.00 0.00 23 HIS A C 10
ATOM 6245 O O . HIS A 1 23 ? 6.339 -2.540 1.112 1.00 0.00 23 HIS A O 10
ATOM 6260 N N . VAL A 1 24 ? 5.704 -1.592 3.040 1.00 0.00 24 VAL A N 10
ATOM 6261 C CA . VAL A 1 24 ? 6.814 -0.650 3.068 1.00 0.00 24 VAL A CA 10
ATOM 6262 C C . VAL A 1 24 ? 8.122 -1.389 3.322 1.00 0.00 24 VAL A C 10
ATOM 6263 O O . VAL A 1 24 ? 9.194 -0.917 2.960 1.00 0.00 24 VAL A O 10
ATOM 6276 N N . ALA A 1 25 ? 8.021 -2.564 3.938 1.00 0.00 25 ALA A N 10
ATOM 6277 C CA . ALA A 1 25 ? 9.199 -3.379 4.216 1.00 0.00 25 ALA A CA 10
ATOM 6278 C C . ALA A 1 25 ? 9.755 -3.929 2.909 1.00 0.00 25 ALA A C 10
ATOM 6279 O O . ALA A 1 25 ? 10.959 -3.897 2.661 1.00 0.00 25 ALA A O 10
ATOM 6286 N N . LYS A 1 26 ? 8.846 -4.413 2.068 1.00 0.00 26 LYS A N 10
ATOM 6287 C CA . LYS A 1 26 ? 9.201 -4.954 0.761 1.00 0.00 26 LYS A CA 10
ATOM 6288 C C . LYS A 1 26 ? 9.649 -3.823 -0.159 1.00 0.00 26 LYS A C 10
ATOM 6289 O O . LYS A 1 26 ? 10.747 -3.843 -0.712 1.00 0.00 26 LYS A O 10
ATOM 6308 N N . ASP A 1 27 ? 8.788 -2.828 -0.291 1.00 0.00 27 ASP A N 10
ATOM 6309 C CA . ASP A 1 27 ? 9.060 -1.657 -1.109 1.00 0.00 27 ASP A CA 10
ATOM 6310 C C . ASP A 1 27 ? 9.783 -0.602 -0.282 1.00 0.00 27 ASP A C 10
ATOM 6311 O O . ASP A 1 27 ? 9.500 0.580 -0.390 1.00 0.00 27 ASP A O 10
ATOM 6320 N N . THR A 1 28 ? 10.708 -1.041 0.559 1.00 0.00 28 THR A N 10
ATOM 6321 C CA . THR A 1 28 ? 11.453 -0.123 1.413 1.00 0.00 28 THR A CA 10
ATOM 6322 C C . THR A 1 28 ? 12.331 0.812 0.580 1.00 0.00 28 THR A C 10
ATOM 6323 O O . THR A 1 28 ? 12.379 2.014 0.830 1.00 0.00 28 THR A O 10
ATOM 6334 N N . ALA A 1 29 ? 13.004 0.261 -0.423 1.00 0.00 29 ALA A N 10
ATOM 6335 C CA . ALA A 1 29 ? 13.855 1.062 -1.298 1.00 0.00 29 ALA A CA 10
ATOM 6336 C C . ALA A 1 29 ? 13.009 1.850 -2.293 1.00 0.00 29 ALA A C 10
ATOM 6337 O O . ALA A 1 29 ? 13.393 2.929 -2.743 1.00 0.00 29 ALA A O 10
ATOM 6344 N N . VAL A 1 30 ? 11.854 1.292 -2.633 1.00 0.00 30 VAL A N 10
ATOM 6345 C CA . VAL A 1 30 ? 10.943 1.921 -3.580 1.00 0.00 30 VAL A CA 10
ATOM 6346 C C . VAL A 1 30 ? 10.256 3.152 -2.982 1.00 0.00 30 VAL A C 10
ATOM 6347 O O . VAL A 1 30 ? 10.246 4.221 -3.584 1.00 0.00 30 VAL A O 10
ATOM 6360 N N . ILE A 1 31 ? 9.665 2.987 -1.808 1.00 0.00 31 ILE A N 10
ATOM 6361 C CA . ILE A 1 31 ? 8.952 4.074 -1.143 1.00 0.00 31 ILE A CA 10
ATOM 6362 C C . ILE A 1 31 ? 9.877 4.929 -0.288 1.00 0.00 31 ILE A C 10
ATOM 6363 O O . ILE A 1 31 ? 9.985 6.135 -0.500 1.00 0.00 31 ILE A O 10
ATOM 6379 N N . ALA A 1 32 ? 10.544 4.314 0.682 1.00 0.00 32 ALA A N 10
ATOM 6380 C CA . ALA A 1 32 ? 11.449 5.058 1.546 1.00 0.00 32 ALA A CA 10
ATOM 6381 C C . ALA A 1 32 ? 12.663 5.527 0.758 1.00 0.00 32 ALA A C 10
ATOM 6382 O O . ALA A 1 32 ? 13.031 6.683 0.816 1.00 0.00 32 ALA A O 10
ATOM 6389 N N . GLY A 1 33 ? 13.269 4.619 0.009 1.00 0.00 33 GLY A N 10
ATOM 6390 C CA . GLY A 1 33 ? 14.432 4.966 -0.785 1.00 0.00 33 GLY A CA 10
ATOM 6391 C C . GLY A 1 33 ? 14.141 6.054 -1.800 1.00 0.00 33 GLY A C 10
ATOM 6392 O O . GLY A 1 33 ? 14.893 7.022 -1.914 1.00 0.00 33 GLY A O 10
ATOM 6396 N N . SER A 1 34 ? 13.049 5.904 -2.541 1.00 0.00 34 SER A N 10
ATOM 6397 C CA . SER A 1 34 ? 12.674 6.894 -3.544 1.00 0.00 34 SER A CA 10
ATOM 6398 C C . SER A 1 34 ? 11.623 7.847 -2.979 1.00 0.00 34 SER A C 10
ATOM 6399 O O . SER A 1 34 ? 10.630 8.166 -3.637 1.00 0.00 34 SER A O 10
ATOM 6407 N N . GLY A 1 35 ? 11.857 8.296 -1.752 1.00 0.00 35 GLY A N 10
ATOM 6408 C CA . GLY A 1 35 ? 10.935 9.206 -1.104 1.00 0.00 35 GLY A CA 10
ATOM 6409 C C . GLY A 1 35 ? 11.518 9.813 0.155 1.00 0.00 35 GLY A C 10
ATOM 6410 O O . GLY A 1 35 ? 12.107 10.881 0.112 1.00 0.00 35 GLY A O 10
ATOM 6414 N N . ALA A 1 36 ? 11.356 9.127 1.277 1.00 0.00 36 ALA A N 10
ATOM 6415 C CA . ALA A 1 36 ? 11.866 9.608 2.561 1.00 0.00 36 ALA A CA 10
ATOM 6416 C C . ALA A 1 36 ? 13.376 9.859 2.526 1.00 0.00 36 ALA A C 10
ATOM 6417 O O . ALA A 1 36 ? 13.874 10.806 3.131 1.00 0.00 36 ALA A O 10
ATOM 6424 N N . ALA A 1 37 ? 14.098 8.996 1.833 1.00 0.00 37 ALA A N 10
ATOM 6425 C CA . ALA A 1 37 ? 15.548 9.100 1.728 1.00 0.00 37 ALA A CA 10
ATOM 6426 C C . ALA A 1 37 ? 15.971 10.277 0.855 1.00 0.00 37 ALA A C 10
ATOM 6427 O O . ALA A 1 37 ? 16.818 11.078 1.248 1.00 0.00 37 ALA A O 10
ATOM 6434 N N . VAL A 1 38 ? 15.393 10.373 -0.336 1.00 0.00 38 VAL A N 10
ATOM 6435 C CA . VAL A 1 38 ? 15.738 11.449 -1.260 1.00 0.00 38 VAL A CA 10
ATOM 6436 C C . VAL A 1 38 ? 15.250 12.810 -0.766 1.00 0.00 38 VAL A C 10
ATOM 6437 O O . VAL A 1 38 ? 15.949 13.810 -0.914 1.00 0.00 38 VAL A O 10
ATOM 6450 N N . VAL A 1 39 ? 14.065 12.848 -0.166 1.00 0.00 39 VAL A N 10
ATOM 6451 C CA . VAL A 1 39 ? 13.529 14.102 0.353 1.00 0.00 39 VAL A CA 10
ATOM 6452 C C . VAL A 1 39 ? 14.450 14.617 1.449 1.00 0.00 39 VAL A C 10
ATOM 6453 O O . VAL A 1 39 ? 14.648 15.820 1.600 1.00 0.00 39 VAL A O 10
ATOM 6466 N N . ALA A 1 40 ? 15.038 13.681 2.190 1.00 0.00 40 ALA A N 10
ATOM 6467 C CA . ALA A 1 40 ? 15.977 14.025 3.248 1.00 0.00 40 ALA A CA 10
ATOM 6468 C C . ALA A 1 40 ? 17.273 14.543 2.634 1.00 0.00 40 ALA A C 10
ATOM 6469 O O . ALA A 1 40 ? 17.924 15.434 3.178 1.00 0.00 40 ALA A O 10
ATOM 6476 N N . ALA A 1 41 ? 17.632 13.981 1.483 1.00 0.00 41 ALA A N 10
ATOM 6477 C CA . ALA A 1 41 ? 18.835 14.380 0.764 1.00 0.00 41 ALA A CA 10
ATOM 6478 C C . ALA A 1 41 ? 18.541 15.565 -0.153 1.00 0.00 41 ALA A C 10
ATOM 6479 O O . ALA A 1 41 ? 18.863 15.544 -1.342 1.00 0.00 41 ALA A O 10
ATOM 6486 N N . THR A 1 42 ? 17.916 16.592 0.408 1.00 0.00 42 THR A N 10
ATOM 6487 C CA . THR A 1 42 ? 17.561 17.787 -0.344 1.00 0.00 42 THR A CA 10
ATOM 6488 C C . THR A 1 42 ? 17.632 19.019 0.554 1.00 0.00 42 THR A C 10
ATOM 6489 O O . THR A 1 42 ? 18.155 20.059 0.100 1.00 0.00 42 THR A O 10
#

Sequence (42 aa):
RGFRKHFNKLVKKVKHTISETAHVAKDTAVIAGSGAAVVAATRGFRKHFNKLVKKVKHTISETAHVAKDTAVIAGSGAAVVAATRGFRKHFNKLVKKVKHTISETAHVAKDTAVIAGSGAAVVAATRGFRKHFNKLVKKVKHTISETAHVAKDTAVIAGSGAAVVAATRGFRKHFNKLVKKVKHTISETAHVAKDTAVIAGSGAAVVAATRGFRKHFNKLVKKVKHTISETAHVAKDTAVIAGSGAAVVAATRGFRKHFNKLVKKVKHTISETAHVAKDTAVIAGSGAAVVAATRGFRKHFNKLVKKVKHTISETAHVAKDTAVIAGSGAAVVAATRGFRKHFNKLVKKVKHTISETAHVAKDTAVIAGSGAAVVAATRGFRKHFNKLVKKVKHTISETAHVAKDTAVIAGSGAAVVAAT

Foldseek 3Di:
DPPCVVVVVVVVVVVVVCCVVVVCVVCVCVDCVVDVVVVVVD

Secondary structure (DSSP, 8-state):
---HHHHHHHHHHHHHHHHHHHTHHHHTTTTGGGTHHHHHH-

Nearest PDB structures (foldseek):
  1zrx-assembly1_A  TM=1.024E+00  e=3.767E-06  unclassified

Radius of gyration: 16.97 Å; Cα contacts (8 Å, |Δi|>4): 8; chains: 1; bounding box: 56×16×14 Å